Protein AF-0000000066241185 (afdb_homodimer)

Sequence (572 aa):
MSDILNNLIHLLKLEKIDDLIFRGESQDLGFRQVFGGQVVAQALSAAMQVAPEDRILHSCHAYFLAPGDSQYPIIYDVETLREGRNFSALCVKAIQHKNTICHVTASFQVPEKGFEHQNTMPNVGAPEDFTDENVMLQKVAQTLPEPLNEKFAAERPFEVRTKYLNNPFNGTKLPAEQYSWFKTNGETPLDIKIQQCLLAYFSDFHCILTALHPHEKGFLQKGMKVATIDHSIWFHRPFDLNHWHLHAIESNNAFGGRGLAQGQIFSQDGQLIATTQQEGLIRFSEMSDILNNLIHLLKLEKIDDLIFRGESQDLGFRQVFGGQVVAQALSAAMQVAPEDRILHSCHAYFLAPGDSQYPIIYDVETLREGRNFSALCVKAIQHKNTICHVTASFQVPEKGFEHQNTMPNVGAPEDFTDENVMLQKVAQTLPEPLNEKFAAERPFEVRTKYLNNPFNGTKLPAEQYSWFKTNGETPLDIKIQQCLLAYFSDFHCILTALHPHEKGFLQKGMKVATIDHSIWFHRPFDLNHWHLHAIESNNAFGGRGLAQGQIFSQDGQLIATTQQEGLIRFSE

Foldseek 3Di:
DPPQLVVLLVQQQFADPDLFKTKGAAACLPDQFGQPLSVQLNLLNSQCSNDDVQWDWFKKKKFFAATHGRHDIWMKGKDWPDDDPFKTKMKIFTDDPNDGGMIMIIMIGRDDDDDDDDDWDDDDDDLVVFAWQLVVLQVVLVVDDPPSSVSSNDDDQKTKGKHDDADQAWGAADALKIKMKMATPDADDLPQSSVVSVCSSVVSPPFQVSQCRHPGHHCNYPQKDKDWGMKMKGFDDRDGRNAIKMWIKGWPDDDDQKTKMKIWIAGPVGHGGMIMITMMGIGGDD/DPPQLVVLLVQLQWDDPDLFKTKGAADCLPDQFGQPLSVQLSLLSSQCSNDDVQWDWFKKKKFFAATHGRHDIWMKGKDWPDDDPFKTKMKIFTDDPNDGGMIMIIMIGRDDDDDDDDDWDDDDDDLVVFAWQLVVLQVVLVVDDPPSSVSSNDDDQKTKGKHDDADQAWGAADALKIKMKMATPDADDLPQSSVVSVCSSVVSPPFQVSQCRHPRHHCNYPQKDKDWGMKMKGFDDRDGRNAIKMWIKGWPDDDDQKTKMKIWIAGPVGHGGMIMITMMGIGGDD

Secondary structure (DSSP, 8-state):
--HHHHHHHHHHS-EEEETTEEEE-----SSSBPPHHHHHHHHHHHHHHHS-TT-EEEEEEEEE-S--BTTS-EEEEEEEEEE-SSEEEEEEEEEETTEEEEEEEEEEE-------EEPPPP----GGGSEEHHHHHHHHHTTSPTTHHHHHHS--SEEEEES----SSS-----SEEEEEEEESSPPP--HHHHHHHHHHHTTTTHHHHHTGGGT--TTSTTEEEEEEEEEEEE-S---TTS-EEEEEEEEEEETTEEEEEEEEEETTS-EEEEEEEEEEEEE--/--HHHHHHHHHTSPEEEETTEEEE-----SSSBPPHHHHHHHHHHHHHHHS-TT-EEEEEEEEE-S--BTTS-EEEEEEEEEE-SSEEEEEEEEEETTEEEEEEEEEEE-------EEPPPP----GGGSEEHHHHHHHHHTTSPTTHHHHHHS--SEEEEES----SSS-----SEEEEEEEESSPPP--HHHHHHHHHHHTTTTHHHHHTGGGT--TTSTTEEEEEEEEEEEE-S---TTS-EEEEEEEEEEETTEEEEEEEEEETTS-EEEEEEEEEEEEE--

Radius of gyration: 23.07 Å; Cα contacts (8 Å, |Δi|>4): 1460; chains: 2; bounding box: 48×72×59 Å

InterPro domains:
  IPR003703 Acyl-CoA thioesterase [PTHR11066] (7-284)
  IPR003703 Acyl-CoA thioesterase [TIGR00189] (12-283)
  IPR025652 Acyl-CoA thioesterase 2, C-terminal domain [PF02551] (148-281)
  IPR029069 HotDog domain superfamily [SSF54637] (5-114)
  IPR029069 HotDog domain superfamily [SSF54637] (116-283)
  IPR042171 Acyl-CoA thioesterase, double hotdog domain [G3DSA:2.40.160.210] (1-285)
  IPR049449 Acyl-CoA thioesterase-like, N-terminal HotDog domain [PF13622] (33-109)

pLDDT: mean 94.77, std 7.07, range [59.41, 98.94]

Structure (mmCIF, N/CA/C/O backbone):
data_AF-0000000066241185-model_v1
#
loop_
_entity.id
_entity.type
_entity.pdbx_description
1 polymer 'Acyl-CoA thioesterase 2'
#
loop_
_atom_site.group_PDB
_atom_site.id
_atom_site.type_symbol
_atom_site.label_atom_id
_atom_site.label_alt_id
_atom_site.label_comp_id
_atom_site.label_asym_id
_atom_site.label_entity_id
_atom_site.label_seq_id
_atom_site.pdbx_PDB_ins_code
_atom_site.Cartn_x
_atom_site.Cartn_y
_atom_site.Cartn_z
_atom_site.occupancy
_atom_site.B_iso_or_equiv
_atom_site.auth_seq_id
_atom_site.auth_comp_id
_atom_site.auth_asym_id
_atom_site.auth_atom_id
_atom_site.pdbx_PDB_model_num
ATOM 1 N N . MET A 1 1 ? -21.562 22.906 15.953 1 59.81 1 MET A N 1
ATOM 2 C CA . MET A 1 1 ? -20.547 22.312 15.078 1 59.81 1 MET A CA 1
ATOM 3 C C . MET A 1 1 ? -19.266 23.156 15.086 1 59.81 1 MET A C 1
ATOM 5 O O . MET A 1 1 ? -19.328 24.375 15.188 1 59.81 1 MET A O 1
ATOM 9 N N . SER A 1 2 ? -18.156 22.484 15.406 1 83.81 2 SER A N 1
ATOM 10 C CA . SER A 1 2 ? -16.891 23.219 15.414 1 83.81 2 SER A CA 1
ATOM 11 C C . SER A 1 2 ? -16.641 23.875 14.062 1 83.81 2 SER A C 1
ATOM 13 O O . SER A 1 2 ? -16.859 23.266 13.016 1 83.81 2 SER A O 1
ATOM 15 N N . ASP A 1 3 ? -16.453 25.188 14.023 1 88.25 3 ASP A N 1
ATOM 16 C CA . ASP A 1 3 ? -16.234 25.953 12.805 1 88.25 3 ASP A CA 1
ATOM 17 C C . ASP A 1 3 ? -15.094 25.375 11.984 1 88.25 3 ASP A C 1
ATOM 19 O O . ASP A 1 3 ? -15.164 25.312 10.758 1 88.25 3 ASP A O 1
ATOM 23 N N . ILE A 1 4 ? -14.203 24.875 12.695 1 91.25 4 ILE A N 1
ATOM 24 C CA . ILE A 1 4 ? -13.016 24.375 12.016 1 91.25 4 ILE A CA 1
ATOM 25 C C . ILE A 1 4 ? -13.344 23.062 11.305 1 91.25 4 ILE A C 1
ATOM 27 O O . ILE A 1 4 ? -12.891 22.828 10.18 1 91.25 4 ILE A O 1
ATOM 31 N N . LEU A 1 5 ? -14.086 22.203 11.953 1 94.62 5 LEU A N 1
ATOM 32 C CA . LEU A 1 5 ? -14.508 20.953 11.344 1 94.62 5 LEU A CA 1
ATOM 33 C C . LEU A 1 5 ? -15.414 21.203 10.141 1 94.62 5 LEU A C 1
ATOM 35 O O . LEU A 1 5 ? -15.242 20.578 9.094 1 94.62 5 LEU A O 1
ATOM 39 N N . ASN A 1 6 ? -16.359 22.094 10.258 1 94.31 6 ASN A N 1
ATOM 40 C CA . ASN A 1 6 ? -17.25 22.438 9.156 1 94.31 6 ASN A CA 1
ATOM 41 C C . ASN A 1 6 ? -16.469 22.984 7.961 1 94.31 6 ASN A C 1
ATOM 43 O O . ASN A 1 6 ? -16.797 22.656 6.812 1 94.31 6 ASN A O 1
ATOM 47 N N . ASN A 1 7 ? -15.555 23.781 8.281 1 93.62 7 ASN A N 1
ATOM 48 C CA . ASN A 1 7 ? -14.711 24.328 7.219 1 93.62 7 ASN A CA 1
ATOM 49 C C . ASN A 1 7 ? -13.969 23.219 6.48 1 93.62 7 ASN A C 1
ATOM 51 O O . ASN A 1 7 ? -13.836 23.266 5.254 1 93.62 7 ASN A O 1
ATOM 55 N N . LEU A 1 8 ? -13.453 22.266 7.242 1 95.31 8 LEU A N 1
ATOM 56 C CA . LEU A 1 8 ? -12.766 21.141 6.613 1 95.31 8 LEU A CA 1
ATOM 57 C C . LEU A 1 8 ? -13.727 20.344 5.734 1 95.31 8 LEU A C 1
ATOM 59 O O . LEU A 1 8 ? -13.391 20 4.598 1 95.31 8 LEU A O 1
ATOM 63 N N . ILE A 1 9 ? -14.891 20.062 6.207 1 96.06 9 ILE A N 1
ATOM 64 C CA . ILE A 1 9 ? -15.883 19.312 5.445 1 96.06 9 ILE A CA 1
ATOM 65 C C . ILE A 1 9 ? -16.219 20.047 4.156 1 96.06 9 ILE A C 1
ATOM 67 O O . ILE 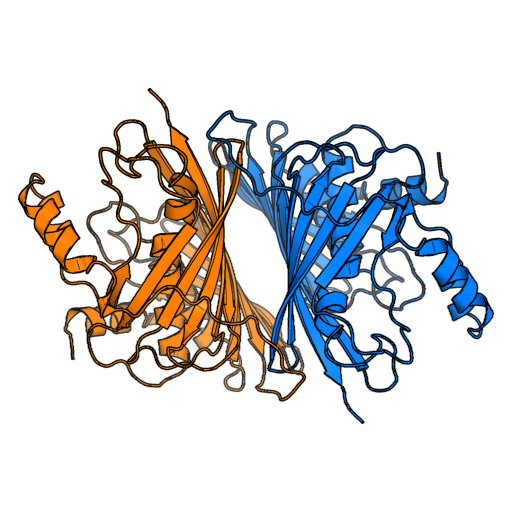A 1 9 ? -16.328 19.438 3.09 1 96.06 9 ILE A O 1
ATOM 71 N N . HIS A 1 10 ? -16.328 21.344 4.262 1 94.44 10 HIS A N 1
ATOM 72 C CA . HIS A 1 10 ? -16.578 22.156 3.08 1 94.44 10 HIS A CA 1
ATOM 73 C C . HIS A 1 10 ? -15.422 22.078 2.098 1 94.44 10 HIS A C 1
ATOM 75 O O . HIS A 1 10 ? -15.633 22 0.885 1 94.44 10 HIS A O 1
ATOM 81 N N . LEU A 1 11 ? -14.266 22.156 2.66 1 94.31 11 LEU A N 1
ATOM 82 C CA . LEU A 1 11 ? -13.047 22.062 1.864 1 94.31 11 LEU A CA 1
ATOM 83 C C . LEU A 1 11 ? -13.008 20.766 1.068 1 94.31 11 LEU A C 1
ATOM 85 O O . LEU A 1 11 ? -12.477 20.734 -0.044 1 94.31 11 LEU A O 1
ATOM 89 N N . LEU A 1 12 ? -13.641 19.688 1.543 1 95 12 LEU A N 1
ATOM 90 C CA . LEU A 1 12 ? -13.57 18.359 0.941 1 95 12 LEU A CA 1
ATOM 91 C C . LEU A 1 12 ? -14.68 18.172 -0.084 1 95 12 LEU A C 1
ATOM 93 O O . LEU A 1 12 ? -14.672 17.203 -0.846 1 95 12 LEU A O 1
ATOM 97 N N . LYS A 1 13 ? -15.773 18.906 -0.29 1 90.94 13 LYS A N 1
ATOM 98 C CA . LYS A 1 13 ? -16.891 18.781 -1.212 1 90.94 13 LYS A CA 1
ATOM 99 C C . LYS A 1 13 ? -16.531 19.297 -2.602 1 90.94 13 LYS A C 1
ATOM 101 O O . LYS A 1 13 ? -17.094 18.859 -3.602 1 90.94 13 LYS A O 1
ATOM 106 N N . LEU A 1 14 ? -15.57 19.641 -3.053 1 96.5 14 LEU A N 1
ATOM 107 C CA . LEU A 1 14 ? -14.977 20.141 -4.285 1 96.5 14 LEU A CA 1
ATOM 108 C C . LEU A 1 14 ? -16.047 20.703 -5.211 1 96.5 14 LEU A C 1
ATOM 110 O O . LEU A 1 14 ? -17.203 20.297 -5.148 1 96.5 14 LEU A O 1
ATOM 114 N N . GLU A 1 15 ? -15.711 21.609 -6.043 1 96.5 15 GLU A N 1
ATOM 115 C CA . GLU A 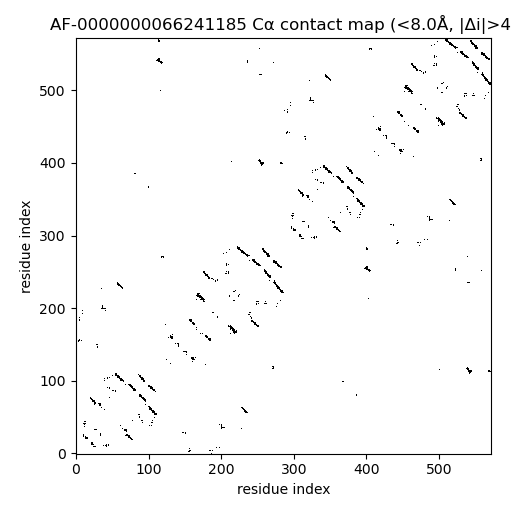1 15 ? -16.547 22.109 -7.117 1 96.5 15 GLU A CA 1
ATOM 116 C C . GLU A 1 15 ? -16.422 21.266 -8.383 1 96.5 15 GLU A C 1
ATOM 118 O O . GLU A 1 15 ? -15.305 21.062 -8.875 1 96.5 15 GLU A O 1
ATOM 123 N N . LYS A 1 16 ? -17.547 20.844 -8.945 1 96.62 16 LYS A N 1
ATOM 124 C CA . LYS A 1 16 ? -17.516 20.125 -10.219 1 96.62 16 LYS A CA 1
ATOM 125 C C . LYS A 1 16 ? -17.406 21.094 -11.391 1 96.62 16 LYS A C 1
ATOM 127 O O . LYS A 1 16 ? -18.328 21.875 -11.648 1 96.62 16 LYS A O 1
ATOM 132 N N . ILE A 1 17 ? -16.359 21.031 -12.133 1 96.94 17 ILE A N 1
ATOM 133 C CA . ILE A 1 1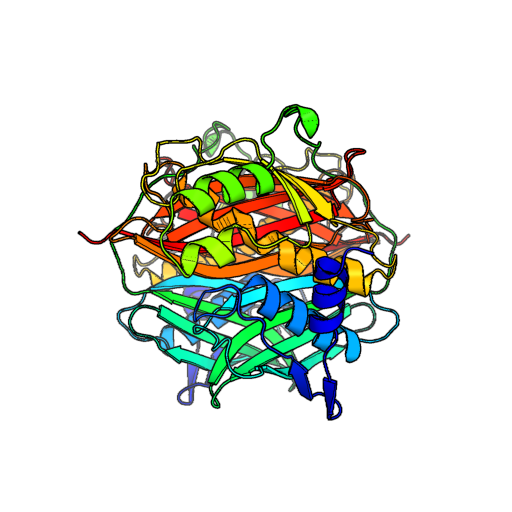7 ? -16.125 21.922 -13.258 1 96.94 17 ILE A CA 1
ATOM 134 C C . ILE A 1 17 ? -16.656 21.281 -14.539 1 96.94 17 ILE A C 1
ATOM 136 O O . ILE A 1 17 ? -17.172 21.969 -15.422 1 96.94 17 ILE A O 1
ATOM 140 N N . ASP A 1 18 ? -16.453 20.016 -14.688 1 95.62 18 ASP A N 1
ATOM 141 C CA . ASP A 1 18 ? -16.906 19.156 -15.789 1 95.62 18 ASP A CA 1
ATOM 142 C C . ASP A 1 18 ? -17.156 17.734 -15.297 1 95.62 18 ASP A C 1
ATOM 144 O O . ASP A 1 18 ? -16.938 17.422 -14.125 1 95.62 18 ASP A O 1
ATOM 148 N N . ASP A 1 19 ? -17.641 16.906 -16.141 1 95.44 19 ASP A N 1
ATOM 149 C CA . ASP A 1 19 ? -18.078 15.562 -15.766 1 95.44 19 ASP A CA 1
ATOM 150 C C . ASP A 1 19 ? -17 14.836 -14.961 1 95.44 19 ASP A C 1
ATOM 152 O O . ASP A 1 19 ? -17.312 14.086 -14.031 1 95.44 19 ASP A O 1
ATOM 156 N N . LEU A 1 20 ? -15.727 15.031 -15.273 1 97.5 20 LEU A N 1
ATOM 157 C CA . LEU A 1 20 ? -14.656 14.273 -14.641 1 97.5 20 LEU A CA 1
ATOM 158 C C . LEU A 1 20 ? -13.586 15.203 -14.078 1 97.5 20 LEU A C 1
ATOM 160 O O . LEU A 1 20 ? -12.477 14.766 -13.781 1 97.5 20 LEU A O 1
ATOM 164 N N . ILE A 1 21 ? -13.852 16.5 -14.031 1 98.38 21 ILE A N 1
ATOM 165 C CA . ILE A 1 21 ? -12.891 17.5 -13.586 1 98.38 21 ILE A CA 1
ATOM 166 C C . ILE A 1 21 ? -13.461 18.281 -12.406 1 98.38 21 ILE A C 1
ATOM 168 O O . ILE A 1 21 ? -14.547 18.859 -12.508 1 98.38 21 ILE A O 1
ATOM 172 N N . PHE A 1 22 ? -12.711 18.328 -11.375 1 98.62 22 PHE A N 1
ATOM 173 C CA . PHE A 1 22 ? -13.141 18.984 -10.148 1 98.62 22 PHE A CA 1
ATOM 174 C C . PHE A 1 22 ? -12.094 19.984 -9.688 1 98.62 22 PHE A C 1
ATOM 176 O O . PHE A 1 22 ? -10.922 19.906 -10.062 1 98.62 22 PHE A O 1
ATOM 183 N N . ARG A 1 23 ? -12.516 20.969 -8.906 1 98.06 23 ARG A N 1
ATOM 184 C CA . ARG A 1 23 ? -11.625 21.984 -8.336 1 98.06 23 ARG A CA 1
ATOM 185 C C . ARG A 1 23 ? -11.766 22.047 -6.82 1 98.06 23 ARG A C 1
ATOM 187 O O . ARG A 1 23 ? -12.883 22.125 -6.297 1 98.06 23 ARG A O 1
ATOM 194 N N . GLY A 1 24 ? -10.711 21.875 -6.148 1 96.25 24 GLY A N 1
ATOM 195 C CA . GLY A 1 24 ? -10.672 22.016 -4.703 1 96.25 24 GLY A CA 1
ATOM 196 C C . GLY A 1 24 ? -9.852 23.219 -4.25 1 96.25 24 GLY A C 1
ATOM 197 O O . GLY A 1 24 ? -8.773 23.484 -4.785 1 96.25 24 GLY A O 1
ATOM 198 N N . GLU A 1 25 ? -10.344 23.906 -3.256 1 92.56 25 GLU A N 1
ATOM 199 C CA . GLU A 1 25 ? -9.578 24.969 -2.629 1 92.56 25 GLU A CA 1
ATOM 200 C C . GLU A 1 25 ? -8.453 24.422 -1.761 1 92.56 25 GLU A C 1
ATOM 202 O O . GLU A 1 25 ? -8.445 23.219 -1.434 1 92.56 25 GLU A O 1
ATOM 207 N N . SER A 1 26 ? -7.523 25.281 -1.614 1 88.06 26 SER A N 1
ATOM 208 C CA . SER A 1 26 ? -6.422 24.891 -0.739 1 88.06 26 SER A CA 1
ATOM 209 C C . SER A 1 26 ? -6.457 25.672 0.572 1 88.06 26 SER A C 1
ATOM 211 O O . SER A 1 26 ? -6.805 26.844 0.591 1 88.06 26 SER A O 1
ATOM 213 N N . GLN A 1 27 ? -6.242 24.922 1.591 1 77.81 27 GLN A N 1
ATOM 214 C CA . GLN A 1 27 ? -6.109 25.562 2.9 1 77.81 27 GLN A CA 1
ATOM 215 C C . GLN A 1 27 ? -4.645 25.828 3.238 1 77.81 27 GLN A C 1
ATOM 217 O O . GLN A 1 27 ? -3.785 24.969 3.016 1 77.81 27 GLN A O 1
ATOM 222 N N . ASP A 1 28 ? -4.43 27 3.656 1 69.88 28 ASP A N 1
ATOM 223 C CA . ASP A 1 28 ? -3.092 27.359 4.121 1 69.88 28 ASP A CA 1
ATOM 224 C C . ASP A 1 28 ? -2.912 27 5.598 1 69.88 28 ASP A C 1
ATOM 226 O O . ASP A 1 28 ? -3.436 27.688 6.473 1 69.88 28 ASP A O 1
ATOM 230 N N . LEU A 1 29 ? -2.176 25.969 5.906 1 65.88 29 LEU A N 1
ATOM 231 C CA . LEU A 1 29 ? -1.951 25.547 7.285 1 65.88 29 LEU A CA 1
ATOM 232 C C . LEU A 1 29 ? -0.668 26.156 7.84 1 65.88 29 LEU A C 1
ATOM 234 O O . LEU A 1 29 ? -0.155 25.719 8.867 1 65.88 29 LEU A O 1
ATOM 238 N N . GLY A 1 30 ? -0.212 27.109 7.188 1 59.5 30 GLY A N 1
ATOM 239 C CA . GLY A 1 30 ? 1.002 27.781 7.641 1 59.5 30 GLY A CA 1
ATOM 240 C C . GLY A 1 30 ? 2.236 27.344 6.867 1 59.5 30 GLY A C 1
ATOM 241 O O . GLY A 1 30 ? 3.33 27.875 7.098 1 59.5 30 GLY A O 1
ATOM 242 N N . PHE A 1 31 ? 2.064 26.297 6.113 1 66.75 31 PHE A N 1
ATOM 243 C CA . PHE A 1 31 ? 3.146 25.844 5.25 1 66.75 31 PHE A CA 1
ATOM 244 C C . PHE A 1 31 ? 2.861 26.203 3.795 1 66.75 31 PHE A C 1
ATOM 246 O O . PHE A 1 31 ? 1.704 26.359 3.404 1 66.75 31 PHE A O 1
ATOM 253 N N . ARG A 1 32 ? 3.883 26.469 3.162 1 71.69 32 ARG A N 1
ATOM 254 C CA . ARG A 1 32 ? 3.74 26.766 1.738 1 71.69 32 ARG A CA 1
ATOM 255 C C . ARG A 1 32 ? 3.15 25.562 0.996 1 71.69 32 ARG A C 1
ATOM 257 O O . ARG A 1 32 ? 2.363 25.734 0.064 1 71.69 32 ARG A O 1
ATOM 264 N N . GLN A 1 33 ? 3.393 24.422 1.537 1 87.38 33 GLN A N 1
ATOM 265 C CA . GLN A 1 33 ? 2.943 23.219 0.852 1 87.38 33 GLN A CA 1
ATOM 266 C C . GLN A 1 33 ? 1.577 22.766 1.36 1 87.38 33 GLN A C 1
ATOM 268 O O . GLN A 1 33 ? 1.258 22.953 2.537 1 87.38 33 GLN A O 1
ATOM 273 N N . VAL A 1 34 ? 0.771 22.266 0.461 1 91.69 34 VAL A N 1
ATOM 274 C CA . VAL A 1 34 ? -0.525 21.703 0.83 1 91.69 34 VAL A CA 1
ATOM 275 C C . VAL A 1 34 ? -0.325 20.406 1.626 1 91.69 34 VAL A C 1
ATOM 277 O O . VAL A 1 34 ? 0.532 19.594 1.288 1 91.69 34 VAL A O 1
ATOM 280 N N . PHE A 1 35 ? -1.065 20.297 2.707 1 93.12 35 PHE A N 1
ATOM 281 C CA . PHE A 1 35 ? -1.041 19.078 3.5 1 93.12 35 PHE A CA 1
ATOM 282 C C . PHE A 1 35 ? -1.462 17.875 2.656 1 93.12 35 PHE A C 1
ATOM 284 O O . PHE A 1 35 ? -2.518 17.891 2.021 1 93.12 35 PHE A O 1
ATOM 291 N N . GLY A 1 36 ? -0.635 16.797 2.646 1 95.5 36 GLY A N 1
ATOM 292 C CA . GLY A 1 36 ? -0.885 15.641 1.812 1 95.5 36 GLY A CA 1
ATOM 293 C C . GLY A 1 36 ? -2.248 15.016 2.047 1 95.5 36 GLY A C 1
ATOM 294 O O . GLY A 1 36 ? -2.914 14.594 1.101 1 95.5 36 GLY A O 1
ATOM 295 N N . GLY A 1 37 ? -2.627 14.969 3.309 1 97.06 37 GLY A N 1
ATOM 296 C CA . GLY A 1 37 ? -3.934 14.422 3.648 1 97.06 37 GLY A CA 1
ATOM 297 C C . GLY A 1 37 ? -5.078 15.148 2.975 1 97.06 37 GLY A C 1
ATOM 298 O O . GLY A 1 37 ? -6.086 14.539 2.613 1 97.06 37 GLY A O 1
ATOM 299 N N . GLN A 1 38 ? -4.938 16.438 2.859 1 96.75 38 GLN A N 1
ATOM 300 C CA . GLN A 1 38 ? -5.949 17.219 2.154 1 96.75 38 GLN A CA 1
ATOM 301 C C . GLN A 1 38 ? -6.039 16.797 0.688 1 96.75 38 GLN A C 1
ATOM 303 O O . GLN A 1 38 ? -7.137 16.609 0.161 1 96.75 38 GLN A O 1
ATOM 308 N N . VAL A 1 39 ? -4.895 16.672 0.035 1 97.75 39 VAL A N 1
ATOM 309 C CA . VAL A 1 39 ? -4.852 16.328 -1.383 1 97.75 39 VAL A CA 1
ATOM 310 C C . VAL A 1 39 ? -5.508 14.969 -1.605 1 97.75 39 VAL A C 1
ATOM 312 O O . VAL A 1 39 ? -6.348 14.82 -2.496 1 97.75 39 VAL A O 1
ATOM 315 N N . VAL A 1 40 ? -5.176 14.008 -0.776 1 98.56 40 VAL A N 1
ATOM 316 C CA . VAL A 1 40 ? -5.707 12.656 -0.912 1 98.56 40 VAL A CA 1
ATOM 317 C C . VAL A 1 40 ? -7.211 12.664 -0.655 1 98.56 40 VAL A C 1
ATOM 319 O O . VAL A 1 40 ? -7.98 12.086 -1.425 1 98.56 40 VAL A O 1
ATOM 322 N N . ALA A 1 41 ? -7.609 13.312 0.404 1 98.75 41 ALA A N 1
ATOM 323 C CA . ALA A 1 41 ? -9.023 13.352 0.756 1 98.75 41 ALA A CA 1
ATOM 324 C C . ALA A 1 41 ? -9.844 14.016 -0.346 1 98.75 41 ALA A C 1
ATOM 326 O O . ALA A 1 41 ? -10.93 13.547 -0.688 1 98.75 41 ALA A O 1
ATOM 327 N N . GLN A 1 42 ? -9.336 15.117 -0.875 1 98.62 42 GLN A N 1
ATOM 328 C CA . GLN A 1 42 ? -10.023 15.797 -1.967 1 98.62 42 GLN A CA 1
ATOM 329 C C . GLN A 1 42 ? -10.07 14.922 -3.217 1 98.62 42 GLN A C 1
ATOM 331 O O . GLN A 1 42 ? -11.086 14.883 -3.914 1 98.62 42 GLN A O 1
ATOM 336 N N . ALA A 1 43 ? -8.984 14.242 -3.516 1 98.81 43 ALA A N 1
ATOM 337 C CA . ALA A 1 43 ? -8.969 13.32 -4.645 1 98.81 43 ALA A CA 1
ATOM 338 C C . ALA A 1 43 ? -10.039 12.242 -4.488 1 98.81 43 ALA A C 1
ATOM 340 O O . ALA A 1 43 ? -10.75 11.922 -5.441 1 98.81 43 ALA A O 1
ATOM 341 N N . LEU A 1 44 ? -10.125 11.711 -3.311 1 98.81 44 LEU A N 1
ATOM 342 C CA . LEU A 1 44 ? -11.125 10.68 -3.039 1 98.81 44 LEU A CA 1
ATOM 343 C C . LEU A 1 44 ? -12.531 11.242 -3.182 1 98.81 44 LEU A C 1
ATOM 345 O O . LEU A 1 44 ? -13.422 10.57 -3.717 1 98.81 44 LEU A O 1
ATOM 349 N N . SER A 1 45 ? -12.688 12.43 -2.686 1 98.69 45 SER A N 1
ATOM 350 C CA . SER A 1 45 ? -13.984 13.086 -2.848 1 98.69 45 SER A CA 1
ATOM 351 C C . SER A 1 45 ? -14.367 13.188 -4.32 1 98.69 45 SER A C 1
ATOM 353 O O . SER A 1 45 ? -15.516 12.898 -4.688 1 98.69 45 SER A O 1
ATOM 355 N N . ALA A 1 46 ? -13.453 13.594 -5.172 1 98.81 46 ALA A N 1
ATOM 356 C CA . ALA A 1 46 ? -13.695 13.664 -6.609 1 98.81 46 ALA A CA 1
ATOM 357 C C . ALA A 1 46 ? -14.047 12.289 -7.172 1 98.81 46 ALA A C 1
ATOM 359 O O . ALA A 1 46 ? -15.008 12.148 -7.926 1 98.81 46 ALA A O 1
ATOM 360 N N . ALA A 1 47 ? -13.297 11.297 -6.809 1 98.75 47 ALA A N 1
ATOM 361 C CA . ALA A 1 47 ? -13.516 9.938 -7.293 1 98.75 47 ALA A CA 1
ATOM 362 C C . ALA A 1 47 ? -14.906 9.438 -6.898 1 98.75 47 ALA A C 1
ATOM 364 O O . ALA A 1 47 ? -15.586 8.781 -7.691 1 98.75 47 ALA A O 1
ATOM 365 N N . MET A 1 48 ? -15.312 9.734 -5.668 1 98.38 48 MET A N 1
ATOM 366 C CA . MET A 1 48 ? -16.594 9.281 -5.137 1 98.38 48 MET A CA 1
ATOM 367 C C . MET A 1 48 ? -17.75 9.883 -5.926 1 98.38 48 MET A C 1
ATOM 369 O O . MET A 1 48 ? -18.828 9.289 -6.012 1 98.38 48 MET A O 1
ATOM 373 N N . GLN A 1 49 ? -17.516 11.031 -6.469 1 97.69 49 GLN A N 1
ATOM 374 C CA . GLN A 1 49 ? -18.562 11.695 -7.246 1 97.69 49 GLN A CA 1
ATOM 375 C C . GLN A 1 49 ? -18.688 11.078 -8.633 1 97.69 49 GLN A C 1
ATOM 377 O O . GLN A 1 49 ? -19.703 11.281 -9.32 1 97.69 49 GLN A O 1
ATOM 382 N N . VAL A 1 50 ? -17.703 10.375 -9.102 1 98.12 50 VAL A N 1
ATOM 383 C CA . VAL A 1 50 ? -17.703 9.773 -10.43 1 98.12 50 VAL A CA 1
ATOM 384 C C . VAL A 1 50 ? -18.062 8.289 -10.328 1 98.12 50 VAL A C 1
ATOM 386 O O . VAL A 1 50 ? -18.703 7.734 -11.219 1 98.12 50 VAL A O 1
ATOM 389 N N . ALA A 1 51 ? -17.656 7.621 -9.234 1 98.19 51 ALA A N 1
ATOM 390 C CA . ALA A 1 51 ? -17.891 6.188 -9.039 1 98.19 51 ALA A CA 1
ATOM 391 C C . ALA A 1 51 ? -19.375 5.863 -9.039 1 98.19 51 ALA A C 1
ATOM 393 O O . ALA A 1 51 ? -20.203 6.703 -8.68 1 98.19 51 ALA A O 1
ATOM 394 N N . PRO A 1 52 ? -19.688 4.625 -9.445 1 98 52 PRO A N 1
ATOM 395 C CA . PRO A 1 52 ? -21.094 4.203 -9.336 1 98 52 PRO A CA 1
ATOM 396 C C . PRO A 1 52 ? -21.656 4.379 -7.922 1 98 52 PRO A C 1
ATOM 398 O O . PRO A 1 52 ? -20.953 4.113 -6.941 1 98 52 PRO A O 1
ATOM 401 N N . GLU A 1 53 ? -22.891 4.734 -7.812 1 96.56 53 GLU A N 1
ATOM 402 C CA . GLU A 1 53 ? -23.516 5.141 -6.559 1 96.56 53 GLU A CA 1
ATOM 403 C C . GLU A 1 53 ? -23.641 3.963 -5.598 1 96.56 53 GLU A C 1
ATOM 405 O O . GLU A 1 53 ? -23.656 4.148 -4.379 1 96.56 53 GLU A O 1
ATOM 410 N N . ASP A 1 54 ? -23.656 2.818 -6.125 1 97.12 54 ASP A N 1
ATOM 411 C CA . ASP A 1 54 ? -23.922 1.648 -5.297 1 97.12 54 ASP A CA 1
ATOM 412 C C . ASP A 1 54 ? -22.625 1.065 -4.727 1 97.12 54 ASP A C 1
ATOM 414 O O . ASP A 1 54 ? -22.641 -0.002 -4.109 1 97.12 54 ASP A O 1
ATOM 418 N N . ARG A 1 55 ? -21.547 1.726 -4.91 1 97.75 55 ARG A N 1
ATOM 419 C CA . ARG A 1 55 ? -20.25 1.185 -4.477 1 97.75 55 ARG A CA 1
ATOM 420 C C . ARG A 1 55 ? -19.625 2.068 -3.408 1 97.75 55 ARG A C 1
ATOM 422 O O . ARG A 1 55 ? -19.844 3.281 -3.385 1 97.75 55 ARG A O 1
ATOM 429 N N . ILE A 1 56 ? -18.875 1.473 -2.596 1 98.5 56 ILE A N 1
ATOM 430 C CA . ILE A 1 56 ? -18.203 2.145 -1.488 1 98.5 56 ILE A CA 1
ATOM 431 C C . ILE A 1 56 ? -16.703 1.984 -1.63 1 98.5 56 ILE A C 1
ATOM 433 O O . ILE A 1 56 ? -16.203 0.91 -1.99 1 98.5 56 ILE A O 1
ATOM 437 N N . LEU A 1 57 ? -16 3.037 -1.372 1 98.88 57 LEU A N 1
ATOM 438 C CA . LEU A 1 57 ? -14.547 3.023 -1.396 1 98.88 57 LEU A CA 1
ATOM 439 C C . LEU A 1 57 ? -14 1.978 -0.432 1 98.88 57 LEU A C 1
ATOM 441 O O . LEU A 1 57 ? -14.406 1.924 0.731 1 98.88 57 LEU A O 1
ATOM 445 N N . HIS A 1 58 ? -13.031 1.126 -0.914 1 98.81 58 HIS A N 1
ATOM 446 C CA . HIS A 1 58 ? -12.453 0.159 0.01 1 98.81 58 HIS A CA 1
ATOM 447 C C . HIS A 1 58 ? -10.93 0.265 0.03 1 98.81 58 HIS A C 1
ATOM 449 O O . HIS A 1 58 ? -10.273 -0.291 0.917 1 98.81 58 HIS A O 1
ATOM 455 N N . SER A 1 59 ? -10.344 1 -0.903 1 98.88 59 SER A N 1
ATOM 456 C CA . SER A 1 59 ? -8.906 1.21 -0.841 1 98.88 59 SER A CA 1
ATOM 457 C C . SER A 1 59 ? -8.477 2.396 -1.699 1 98.88 59 SER A C 1
ATOM 459 O O . SER A 1 59 ? -9.195 2.783 -2.629 1 98.88 59 SER A O 1
ATOM 461 N N . CYS A 1 60 ? -7.352 2.979 -1.403 1 98.5 60 CYS A N 1
ATOM 462 C CA . CYS A 1 60 ? -6.699 3.967 -2.256 1 98.5 60 CYS A CA 1
ATOM 463 C C . CYS A 1 60 ? -5.184 3.924 -2.078 1 98.5 60 CYS A C 1
ATOM 465 O O . CYS A 1 60 ? -4.691 3.643 -0.984 1 98.5 60 CYS A O 1
ATOM 467 N N . HIS A 1 61 ? -4.465 4.098 -3.113 1 98.81 61 HIS A N 1
ATOM 468 C CA . HIS A 1 61 ? -3.014 4.234 -3.176 1 98.81 61 HIS A CA 1
ATOM 469 C C . HIS A 1 61 ? -2.611 5.559 -3.814 1 98.81 61 HIS A C 1
ATOM 471 O O . HIS A 1 61 ? -2.992 5.844 -4.949 1 98.81 61 HIS A O 1
ATOM 477 N N . ALA A 1 62 ? -1.823 6.305 -3.084 1 98.81 62 ALA A N 1
ATOM 478 C CA . ALA A 1 62 ? -1.435 7.633 -3.561 1 98.81 62 ALA A CA 1
ATOM 479 C C . ALA A 1 62 ? 0.083 7.762 -3.637 1 98.81 62 ALA A C 1
ATOM 481 O O . ALA A 1 62 ? 0.805 7.188 -2.818 1 98.81 62 ALA A O 1
ATOM 482 N N . TYR A 1 63 ? 0.592 8.43 -4.637 1 98.75 63 TYR A N 1
ATOM 483 C CA . TYR A 1 63 ? 1.963 8.922 -4.715 1 98.75 63 TYR A CA 1
ATOM 484 C C . TYR A 1 63 ? 1.993 10.445 -4.754 1 98.75 63 TYR A C 1
ATOM 486 O O . TYR A 1 63 ? 1.361 11.062 -5.613 1 98.75 63 TYR A O 1
ATOM 494 N N . PHE A 1 64 ? 2.682 11.016 -3.814 1 98.31 64 PHE A N 1
ATOM 495 C CA . PHE A 1 64 ? 2.945 12.445 -3.826 1 98.31 64 PHE A CA 1
ATOM 496 C C . PHE A 1 64 ? 4.137 12.773 -4.723 1 98.31 64 PHE A C 1
ATOM 498 O O . PHE A 1 64 ? 5.262 12.359 -4.438 1 98.31 64 PHE A O 1
ATOM 505 N N . LEU A 1 65 ? 3.924 13.586 -5.711 1 97.81 65 LEU A N 1
ATOM 506 C CA . LEU A 1 65 ? 4.906 13.742 -6.781 1 97.81 65 LEU A CA 1
ATOM 507 C C . LEU A 1 65 ? 5.617 15.086 -6.672 1 97.81 65 LEU A C 1
ATOM 509 O O . LEU A 1 65 ? 6.762 15.227 -7.105 1 97.81 65 LEU A O 1
ATOM 513 N N . ALA A 1 66 ? 4.949 16.047 -6.18 1 96.06 66 ALA A N 1
ATOM 514 C CA . ALA A 1 66 ? 5.473 17.406 -5.996 1 96.06 66 ALA A CA 1
ATOM 515 C C . ALA A 1 66 ? 4.676 18.156 -4.934 1 96.06 66 ALA A C 1
ATOM 517 O O . ALA A 1 66 ? 3.523 17.828 -4.66 1 96.06 66 ALA A O 1
ATOM 518 N N . PRO A 1 67 ? 5.359 19.141 -4.297 1 94 67 PRO A N 1
ATOM 519 C CA . PRO A 1 67 ? 4.629 19.938 -3.307 1 94 67 PRO A CA 1
ATOM 520 C C . PRO A 1 67 ? 3.5 20.766 -3.93 1 94 67 PRO A C 1
ATOM 522 O O . PRO A 1 67 ? 3.68 21.359 -4.996 1 94 67 PRO A O 1
ATOM 525 N N . GLY A 1 68 ? 2.328 20.734 -3.277 1 94 68 GLY A N 1
ATOM 526 C CA . GLY A 1 68 ? 1.245 21.625 -3.68 1 94 68 GLY A CA 1
ATOM 527 C C . GLY A 1 68 ? 1.436 23.047 -3.207 1 94 68 GLY A C 1
ATOM 528 O O . GLY A 1 68 ? 2.09 23.297 -2.189 1 94 68 GLY A O 1
ATOM 529 N N . ASP A 1 69 ? 0.84 23.969 -3.955 1 93.69 69 ASP A N 1
ATOM 530 C CA . ASP A 1 69 ? 0.836 25.391 -3.621 1 93.69 69 ASP A CA 1
ATOM 531 C C . ASP A 1 69 ? -0.444 25.766 -2.883 1 93.69 69 ASP A C 1
ATOM 533 O O . ASP A 1 69 ? -1.515 25.859 -3.488 1 93.69 69 ASP A O 1
ATOM 537 N N . SER A 1 70 ? -0.299 26.062 -1.583 1 91.81 70 SER A N 1
ATOM 538 C CA . SER A 1 70 ? -1.462 26.297 -0.731 1 91.81 70 SER A CA 1
ATOM 539 C C . SER A 1 70 ? -2.188 27.578 -1.123 1 91.81 70 SER A C 1
ATOM 541 O O . SER A 1 70 ? -3.311 27.828 -0.678 1 91.81 70 SER A O 1
ATOM 543 N N . GLN A 1 71 ? -1.604 28.359 -1.989 1 91.62 71 GLN A N 1
ATOM 544 C CA . GLN A 1 71 ? -2.205 29.625 -2.381 1 91.62 71 GLN A CA 1
ATOM 545 C C . GLN A 1 71 ? -3.102 29.453 -3.604 1 91.62 71 GLN A C 1
ATOM 547 O O . GLN A 1 71 ? -3.84 30.375 -3.969 1 91.62 71 GLN A O 1
ATOM 552 N N . TYR A 1 72 ? -3.113 28.375 -4.207 1 94.12 72 TYR A N 1
ATOM 553 C CA . TYR A 1 72 ? -3.873 28.141 -5.43 1 94.12 72 TYR A CA 1
ATOM 554 C C . TYR A 1 72 ? -4.762 26.922 -5.297 1 94.12 72 TYR A C 1
ATOM 556 O O . TYR A 1 72 ? -4.441 25.984 -4.547 1 94.12 72 TYR A O 1
ATOM 564 N N . PRO A 1 73 ? -5.852 26.922 -6.02 1 95.94 73 PRO A N 1
ATOM 565 C CA . PRO A 1 73 ? -6.684 25.719 -6.035 1 95.94 73 PRO A CA 1
ATOM 566 C C . PRO A 1 73 ? -6.012 24.547 -6.746 1 95.94 73 PRO A C 1
ATOM 568 O O . PRO A 1 73 ? -5.016 24.734 -7.453 1 95.94 73 PRO A O 1
ATOM 571 N N . ILE A 1 74 ? -6.508 23.375 -6.484 1 97.5 74 ILE A N 1
ATOM 572 C CA . ILE A 1 74 ? -6.023 22.156 -7.117 1 97.5 74 ILE A CA 1
ATOM 573 C C . ILE A 1 74 ? -7.102 21.578 -8.031 1 97.5 74 ILE A C 1
ATOM 575 O O . ILE A 1 74 ? -8.273 21.531 -7.664 1 97.5 74 ILE A O 1
ATOM 579 N N . ILE A 1 75 ? -6.727 21.234 -9.242 1 98.5 75 ILE A N 1
ATOM 580 C CA . ILE A 1 75 ? -7.625 20.547 -10.172 1 98.5 75 ILE A CA 1
ATOM 581 C C . ILE A 1 75 ? -7.477 19.047 -10.016 1 98.5 75 ILE A C 1
ATOM 583 O O . ILE A 1 75 ? -6.363 18.516 -10.008 1 98.5 75 ILE A O 1
ATOM 587 N N . TYR A 1 76 ? -8.594 18.406 -9.875 1 98.62 76 TYR A N 1
ATOM 588 C CA . TYR A 1 76 ? -8.625 16.953 -9.812 1 98.62 76 TYR A CA 1
ATOM 589 C C . TYR A 1 76 ? -9.242 16.359 -11.07 1 98.62 76 TYR A C 1
ATOM 591 O O . TYR A 1 76 ? -10.43 16.562 -11.344 1 98.62 76 TYR A O 1
ATOM 599 N N . ASP A 1 77 ? -8.406 15.695 -11.766 1 98.62 77 ASP A N 1
ATOM 600 C CA . ASP A 1 77 ? -8.797 15.039 -13.016 1 98.62 77 ASP A CA 1
ATOM 601 C C . ASP A 1 77 ? -9.023 13.547 -12.797 1 98.62 77 ASP A C 1
ATOM 603 O O . ASP A 1 77 ? -8.086 12.805 -12.492 1 98.62 77 ASP A O 1
ATOM 607 N N . VAL A 1 78 ? -10.305 13.102 -13.008 1 98.62 78 VAL A N 1
ATOM 608 C CA . VAL A 1 78 ? -10.688 11.734 -12.672 1 98.62 78 VAL A CA 1
ATOM 609 C C . VAL A 1 78 ? -10.797 10.898 -13.945 1 98.62 78 VAL A C 1
ATOM 611 O O . VAL A 1 78 ? -11.359 11.352 -14.945 1 98.62 78 VAL A O 1
ATOM 614 N N . GLU A 1 79 ? -10.211 9.75 -13.906 1 97.81 79 GLU A N 1
ATOM 615 C CA . GLU A 1 79 ? -10.32 8.758 -14.977 1 97.81 79 GLU A CA 1
ATOM 616 C C . GLU A 1 79 ? -10.844 7.43 -14.445 1 97.81 79 GLU A C 1
ATOM 618 O O . GLU A 1 79 ? -10.328 6.906 -13.453 1 97.81 79 GLU A O 1
ATOM 623 N N . THR A 1 80 ? -11.852 6.91 -15.188 1 97.62 80 THR A N 1
ATOM 624 C CA . THR A 1 80 ? -12.297 5.562 -14.852 1 97.62 80 THR A CA 1
ATOM 625 C C . THR A 1 80 ? -11.391 4.52 -15.5 1 97.62 80 THR A C 1
ATOM 627 O O . THR A 1 80 ? -11.32 4.418 -16.719 1 97.62 80 THR A O 1
ATOM 630 N N . LEU A 1 81 ? -10.727 3.752 -14.664 1 97.06 81 LEU A N 1
ATOM 631 C CA . LEU A 1 81 ? -9.836 2.715 -15.172 1 97.06 81 LEU A CA 1
ATOM 632 C C . LEU A 1 81 ? -10.617 1.462 -15.547 1 97.06 81 LEU A C 1
ATOM 634 O O . LEU A 1 81 ? -10.312 0.81 -16.547 1 97.06 81 LEU A O 1
ATOM 638 N N . ARG A 1 82 ? -11.602 1.161 -14.695 1 96.56 82 ARG A N 1
ATOM 639 C CA . ARG A 1 82 ? -12.398 -0.04 -14.906 1 96.56 82 ARG A CA 1
ATOM 640 C C . ARG A 1 82 ? -13.727 0.047 -14.148 1 96.56 82 ARG A C 1
ATOM 642 O O . ARG A 1 82 ? -13.766 0.532 -13.023 1 96.56 82 ARG A O 1
ATOM 649 N N . GLU A 1 83 ? -14.727 -0.361 -14.812 1 96.38 83 GLU A N 1
ATOM 650 C CA . GLU A 1 83 ? -16.016 -0.592 -14.172 1 96.38 83 GLU A CA 1
ATOM 651 C C . GLU A 1 83 ? -16.484 -2.033 -14.375 1 96.38 83 GLU A C 1
ATOM 653 O O . GLU A 1 83 ? -17.047 -2.369 -15.414 1 96.38 83 GLU A O 1
ATOM 658 N N . GLY A 1 84 ? -16.219 -2.793 -13.336 1 94.25 84 GLY A N 1
ATOM 659 C CA . GLY A 1 84 ? -16.656 -4.18 -13.398 1 94.25 84 GLY A CA 1
ATOM 660 C C . GLY A 1 84 ? -18.031 -4.398 -12.781 1 94.25 84 GLY A C 1
ATOM 661 O O . GLY A 1 84 ? -18.766 -3.443 -12.562 1 94.25 84 GLY A O 1
ATOM 662 N N . ARG A 1 85 ? -18.375 -5.676 -12.656 1 93.75 85 ARG A N 1
ATOM 663 C CA . ARG A 1 85 ? -19.672 -6.031 -12.102 1 93.75 85 ARG A CA 1
ATOM 664 C C . ARG A 1 85 ? -19.797 -5.578 -10.648 1 93.75 85 ARG A C 1
ATOM 666 O O . ARG A 1 85 ? -20.797 -4.965 -10.266 1 93.75 85 ARG A O 1
ATOM 673 N N . ASN A 1 86 ? -18.656 -5.852 -9.859 1 96 86 ASN A N 1
ATOM 674 C CA . ASN A 1 86 ? -18.766 -5.59 -8.422 1 96 86 ASN A CA 1
ATOM 675 C C . ASN A 1 86 ? -17.75 -4.547 -7.969 1 96 86 ASN A C 1
ATOM 677 O O . ASN A 1 86 ? -17.875 -3.979 -6.883 1 96 86 ASN A O 1
ATOM 681 N N . PHE A 1 87 ? -16.766 -4.336 -8.82 1 97.81 87 PHE A N 1
ATOM 682 C CA . PHE A 1 87 ? -15.688 -3.424 -8.453 1 97.81 87 PHE A CA 1
ATOM 683 C C . PHE A 1 87 ? -15.508 -2.35 -9.516 1 97.81 87 PHE A C 1
ATOM 685 O O . PHE A 1 87 ? -15.75 -2.592 -10.703 1 97.81 87 PHE A O 1
ATOM 692 N N . SER A 1 88 ? -15.125 -1.184 -9.125 1 98.44 88 SER A N 1
ATOM 693 C CA . SER A 1 88 ? -14.656 -0.115 -10 1 98.44 88 SER A CA 1
ATOM 694 C C . SER A 1 88 ? -13.359 0.497 -9.484 1 98.44 88 SER A C 1
ATOM 696 O O . SER A 1 88 ? -13.164 0.611 -8.273 1 98.44 88 SER A O 1
ATOM 698 N N . ALA A 1 89 ? -12.523 0.781 -10.352 1 98.56 89 ALA A N 1
ATOM 699 C CA . ALA A 1 89 ? -11.273 1.464 -10.023 1 98.56 89 ALA A CA 1
ATOM 700 C C . ALA A 1 89 ? -11.156 2.783 -10.781 1 98.56 89 ALA A C 1
ATOM 702 O O . ALA A 1 89 ? -11.445 2.846 -11.984 1 98.56 89 ALA A O 1
ATOM 703 N N . LEU A 1 90 ? -10.836 3.791 -10.117 1 98.75 90 LEU A N 1
ATOM 704 C CA . LEU A 1 90 ? -10.641 5.117 -10.695 1 98.75 90 LEU A CA 1
ATOM 705 C C . LEU A 1 90 ? -9.25 5.648 -10.375 1 98.75 90 LEU A C 1
ATOM 707 O O . LEU A 1 90 ? -8.625 5.23 -9.398 1 98.75 90 LEU A O 1
ATOM 711 N N . CYS A 1 91 ? -8.75 6.453 -11.188 1 98.5 91 CYS A N 1
ATOM 712 C CA . CYS A 1 91 ? -7.5 7.172 -10.992 1 98.5 91 CYS A CA 1
ATOM 713 C C . CYS A 1 91 ? -7.727 8.68 -11 1 98.5 91 CYS A C 1
ATOM 715 O O . CYS A 1 91 ? -8.484 9.195 -11.82 1 98.5 91 CYS A O 1
ATOM 717 N N . VAL A 1 92 ? -7.168 9.367 -10.039 1 98.75 92 VAL A N 1
ATOM 718 C CA . VAL A 1 92 ? -7.297 10.812 -9.93 1 98.75 92 VAL A CA 1
ATOM 719 C C . VAL A 1 92 ? -5.918 11.461 -10.008 1 98.75 92 VAL A C 1
ATOM 721 O O . VAL A 1 92 ? -5.004 11.078 -9.273 1 98.75 92 VAL A O 1
ATOM 724 N N . LYS A 1 93 ? -5.734 12.414 -10.852 1 98.44 93 LYS A N 1
ATOM 725 C CA . LYS A 1 93 ? -4.562 13.281 -10.875 1 98.44 93 LYS A CA 1
ATOM 726 C C . LYS A 1 93 ? -4.871 14.633 -10.242 1 98.44 93 LYS A C 1
ATOM 728 O O . LYS A 1 93 ? -5.785 15.336 -10.68 1 98.44 93 LYS A O 1
ATOM 733 N N . ALA A 1 94 ? -4.223 14.914 -9.188 1 98.62 94 ALA A N 1
ATOM 734 C CA . ALA A 1 94 ? -4.25 16.281 -8.656 1 98.62 94 ALA A CA 1
ATOM 735 C C . ALA A 1 94 ? -3.266 17.172 -9.398 1 98.62 94 ALA A C 1
ATOM 737 O O . ALA A 1 94 ? -2.066 16.891 -9.438 1 98.62 94 ALA A O 1
ATOM 738 N N . ILE A 1 95 ? -3.752 18.25 -9.906 1 98.12 95 ILE A N 1
ATOM 739 C CA . ILE A 1 95 ? -2.963 19.047 -10.844 1 98.12 95 ILE A CA 1
ATOM 740 C C . ILE A 1 95 ? -2.902 20.5 -10.367 1 98.12 95 ILE A C 1
ATOM 742 O O . ILE A 1 95 ? -3.922 21.078 -9.984 1 98.12 95 ILE A O 1
ATOM 746 N N . GLN A 1 96 ? -1.765 21 -10.328 1 95.94 96 GLN A N 1
ATOM 747 C CA . GLN A 1 96 ? -1.496 22.422 -10.117 1 95.94 96 GLN A CA 1
ATOM 748 C C . GLN A 1 96 ? -0.413 22.922 -11.07 1 95.94 96 GLN A C 1
ATOM 750 O O . GLN A 1 96 ? 0.559 22.219 -11.336 1 95.94 96 GLN A O 1
ATOM 755 N N . HIS A 1 97 ? -0.577 24.156 -11.633 1 94.12 97 HIS A N 1
ATOM 756 C CA . HIS A 1 97 ? 0.388 24.766 -12.539 1 94.12 97 HIS A CA 1
ATOM 757 C C . HIS A 1 97 ? 0.8 23.797 -13.648 1 94.12 97 HIS A C 1
ATOM 759 O O . HIS A 1 97 ? 1.99 23.641 -13.922 1 94.12 97 HIS A O 1
ATOM 765 N N . LYS A 1 98 ? -0.134 23.016 -14.102 1 91.69 98 LYS A N 1
ATOM 766 C CA . LYS A 1 98 ? -0.017 22.094 -15.234 1 91.69 98 LYS A CA 1
ATOM 767 C C . LYS A 1 98 ? 0.843 20.891 -14.875 1 91.69 98 LYS A C 1
ATOM 769 O O . LYS A 1 98 ? 1.301 20.156 -15.758 1 91.69 98 LYS A O 1
ATOM 774 N N . ASN A 1 99 ? 1.062 20.781 -13.594 1 95 99 ASN A N 1
ATOM 775 C CA . ASN A 1 99 ? 1.82 19.625 -13.133 1 95 99 ASN A CA 1
ATOM 776 C C . ASN A 1 99 ? 0.99 18.75 -12.203 1 95 99 ASN A C 1
ATOM 778 O O . ASN A 1 99 ? 0.218 19.25 -11.383 1 95 99 ASN A O 1
ATOM 782 N N . THR A 1 100 ? 1.15 17.469 -12.406 1 97 100 THR A N 1
ATOM 783 C CA . THR A 1 100 ? 0.535 16.547 -11.461 1 97 100 THR A CA 1
ATOM 784 C C . THR A 1 100 ? 1.309 16.531 -10.148 1 97 100 THR A C 1
ATOM 786 O O . THR A 1 100 ? 2.498 16.203 -10.125 1 97 100 THR A O 1
ATOM 789 N N . ILE A 1 101 ? 0.63 16.859 -9.094 1 97.75 101 ILE A N 1
ATOM 790 C CA . ILE A 1 101 ? 1.334 16.922 -7.816 1 97.75 101 ILE A CA 1
ATOM 791 C C . ILE A 1 101 ? 1.049 15.664 -7 1 97.75 101 ILE A C 1
ATOM 793 O O . ILE A 1 101 ? 1.76 15.359 -6.039 1 97.75 101 ILE A O 1
ATOM 797 N N . CYS A 1 102 ? 0.001 14.969 -7.324 1 98.44 102 CYS A N 1
ATOM 798 C CA . CYS A 1 102 ? -0.364 13.727 -6.648 1 98.44 102 CYS A CA 1
ATOM 799 C C . CYS A 1 102 ? -1.146 12.812 -7.582 1 98.44 102 CYS A C 1
ATOM 801 O O . CYS A 1 102 ? -1.933 13.281 -8.406 1 98.44 102 CYS A O 1
ATOM 803 N N . HIS A 1 103 ? -0.853 11.586 -7.512 1 98.56 103 HIS A N 1
ATOM 804 C CA . HIS A 1 103 ? -1.527 10.531 -8.258 1 98.56 103 HIS A CA 1
ATOM 805 C C . HIS A 1 103 ? -2.203 9.539 -7.32 1 98.56 103 HIS A C 1
ATOM 807 O O . HIS A 1 103 ? -1.54 8.906 -6.496 1 98.56 103 HIS A O 1
ATOM 813 N N . VAL A 1 104 ? -3.564 9.398 -7.48 1 98.69 104 VAL A N 1
ATOM 814 C CA . VAL A 1 104 ? -4.32 8.562 -6.555 1 98.69 104 VAL A CA 1
ATOM 815 C C . VAL A 1 104 ? -5.133 7.535 -7.336 1 98.69 104 VAL A C 1
ATOM 817 O O . VAL A 1 104 ? -5.875 7.887 -8.258 1 98.69 104 VAL A O 1
ATOM 820 N N . THR A 1 105 ? -4.949 6.293 -7.008 1 98.75 105 THR A N 1
ATOM 821 C CA . THR A 1 105 ? -5.836 5.246 -7.504 1 98.75 105 THR A CA 1
ATOM 822 C C . THR A 1 105 ? -6.758 4.746 -6.395 1 98.75 105 THR A C 1
ATOM 824 O O . THR A 1 105 ? -6.309 4.5 -5.273 1 98.75 105 THR A O 1
ATOM 827 N N . ALA A 1 106 ? -8.016 4.645 -6.691 1 98.81 106 ALA A N 1
ATOM 828 C CA . ALA A 1 106 ? -9.023 4.246 -5.715 1 98.81 106 ALA A CA 1
ATOM 829 C C . ALA A 1 106 ? -9.883 3.102 -6.25 1 98.81 106 ALA A C 1
ATOM 831 O O . ALA A 1 106 ? -10.188 3.051 -7.445 1 98.81 106 ALA A O 1
ATOM 832 N N . SER A 1 107 ? -10.273 2.24 -5.387 1 98.88 107 SER A N 1
ATOM 833 C CA . SER A 1 107 ? -11.117 1.108 -5.738 1 98.88 107 SER A CA 1
ATOM 834 C C . SER A 1 107 ? -12.398 1.103 -4.91 1 98.88 107 SER A C 1
ATOM 836 O O . SER A 1 107 ? -12.375 1.419 -3.719 1 98.88 107 SER A O 1
ATOM 838 N N . PHE A 1 108 ? -13.516 0.83 -5.551 1 98.88 108 PHE A N 1
ATOM 839 C CA . PHE A 1 108 ? -14.859 0.816 -4.977 1 98.88 108 PHE A CA 1
ATOM 840 C C . PHE A 1 108 ? -15.516 -0.548 -5.164 1 98.88 108 PHE A C 1
ATOM 842 O O . PHE A 1 108 ? -15.242 -1.241 -6.148 1 98.88 108 PHE A O 1
ATOM 849 N N . GLN A 1 109 ? -16.344 -0.873 -4.203 1 98.75 109 GLN A N 1
ATOM 850 C CA . GLN A 1 109 ? -17 -2.178 -4.242 1 98.75 109 GLN A CA 1
ATOM 851 C C . GLN A 1 109 ? -18.469 -2.074 -3.818 1 98.75 109 GLN A C 1
ATOM 853 O O . GLN A 1 109 ? -18.797 -1.321 -2.902 1 98.75 109 GLN A O 1
ATOM 858 N N . VAL A 1 110 ? -19.281 -2.838 -4.473 1 98.31 110 VAL A N 1
ATOM 859 C CA . VAL A 1 110 ? -20.625 -3.037 -3.945 1 98.31 110 VAL A CA 1
ATOM 860 C C . VAL A 1 110 ? -20.562 -3.74 -2.592 1 98.31 110 VAL A C 1
ATOM 862 O O . VAL A 1 110 ? -19.766 -4.668 -2.41 1 98.31 110 VAL A O 1
ATOM 865 N N . PRO A 1 111 ? -21.344 -3.293 -1.631 1 97 111 PRO A N 1
ATOM 866 C CA . PRO A 1 111 ? -21.312 -3.979 -0.337 1 97 111 PRO A CA 1
ATOM 867 C C . PRO A 1 111 ? -21.656 -5.461 -0.448 1 97 111 PRO A C 1
ATOM 869 O O . PRO A 1 111 ? -22.609 -5.832 -1.139 1 97 111 PRO A O 1
ATOM 872 N N . GLU A 1 112 ? -20.859 -6.242 0.161 1 95.75 112 GLU A N 1
ATOM 873 C CA . GLU A 1 112 ? -21.016 -7.695 0.16 1 95.75 112 GLU A CA 1
ATOM 874 C C . GLU A 1 112 ? -20.75 -8.281 1.54 1 95.75 112 GLU A C 1
ATOM 876 O O . GLU A 1 112 ? -20.047 -7.668 2.354 1 95.75 112 GLU A O 1
ATOM 881 N N . LYS A 1 113 ? -21.391 -9.438 1.726 1 95.75 113 LYS A N 1
ATOM 882 C CA . LYS A 1 113 ? -21.016 -10.234 2.889 1 95.75 113 LYS A CA 1
ATOM 883 C C . LYS A 1 113 ? -19.906 -11.234 2.539 1 95.75 113 LYS A C 1
ATOM 885 O O . LYS A 1 113 ? -19.766 -11.617 1.379 1 95.75 113 LYS A O 1
ATOM 890 N N . GLY A 1 114 ? -19.094 -11.625 3.578 1 96.88 114 GLY A N 1
ATOM 891 C CA . GLY A 1 114 ? -18.016 -12.57 3.35 1 96.88 114 GLY A CA 1
ATOM 892 C C . GLY A 1 114 ? -17.328 -13.008 4.629 1 96.88 114 GLY A C 1
ATOM 893 O O . GLY A 1 114 ? -17.906 -12.914 5.715 1 96.88 114 GLY A O 1
ATOM 894 N N . PHE A 1 115 ? -16.141 -13.586 4.473 1 98.12 115 PHE A N 1
ATOM 895 C CA . PHE A 1 115 ? -15.344 -14.039 5.605 1 98.12 115 PHE A CA 1
ATOM 896 C C . PHE A 1 115 ? -15 -12.875 6.527 1 98.12 115 PHE A C 1
ATOM 898 O O . PHE A 1 115 ? -14.922 -11.727 6.082 1 98.12 115 PHE A O 1
ATOM 905 N N . GLU A 1 116 ? -14.867 -13.266 7.805 1 98.31 116 GLU A N 1
ATOM 906 C CA . GLU A 1 116 ? -14.516 -12.195 8.742 1 98.31 116 GLU A CA 1
ATOM 907 C C . GLU A 1 116 ? -13.414 -12.648 9.695 1 98.31 116 GLU A C 1
ATOM 909 O O . GLU A 1 116 ? -13.453 -13.766 10.211 1 98.31 116 GLU A O 1
ATOM 914 N N . HIS A 1 117 ? -12.398 -11.891 9.828 1 98.81 117 HIS A N 1
ATOM 915 C CA . HIS A 1 117 ? -11.422 -11.891 10.914 1 98.81 117 HIS A CA 1
ATOM 916 C C . HIS A 1 117 ? -10.688 -10.562 11 1 98.81 117 HIS A C 1
ATOM 918 O O . HIS A 1 117 ? -10.727 -9.766 10.055 1 98.81 117 HIS A O 1
ATOM 924 N N . GLN A 1 118 ? -10.125 -10.258 12.117 1 98.75 118 GLN A N 1
ATOM 925 C CA . GLN A 1 118 ? -9.32 -9.047 12.289 1 98.75 118 GLN A CA 1
ATOM 926 C C . GLN A 1 118 ? -8.273 -9.234 13.383 1 98.75 118 GLN A C 1
ATOM 928 O O . GLN A 1 118 ? -8.398 -10.125 14.219 1 98.75 118 GLN A O 1
ATOM 933 N N . ASN A 1 119 ? -7.25 -8.406 13.352 1 98.69 119 ASN A N 1
ATOM 934 C CA . ASN A 1 119 ? -6.348 -8.266 14.492 1 98.69 119 ASN A CA 1
ATOM 935 C C . ASN A 1 119 ? -7.066 -7.707 15.711 1 98.69 119 ASN A C 1
ATOM 937 O O . ASN A 1 119 ? -8.055 -6.98 15.578 1 98.69 119 ASN A O 1
ATOM 941 N N . THR A 1 120 ? -6.559 -8.07 16.828 1 98.44 120 THR A N 1
ATOM 942 C CA . THR A 1 120 ? -7.074 -7.52 18.078 1 98.44 120 THR A CA 1
ATOM 943 C C . THR A 1 120 ? -6.461 -6.152 18.359 1 98.44 120 THR A C 1
ATOM 945 O O . THR A 1 120 ? -5.262 -5.949 18.156 1 98.44 120 THR A O 1
ATOM 948 N N . MET A 1 121 ? -7.328 -5.223 18.703 1 98.56 121 MET A N 1
ATOM 949 C CA . MET A 1 121 ? -6.844 -3.902 19.094 1 98.56 121 MET A CA 1
ATOM 950 C C . MET A 1 121 ? -5.832 -4.016 20.234 1 98.56 121 MET A C 1
ATOM 952 O O . MET A 1 121 ? -6.07 -4.723 21.219 1 98.56 121 MET A O 1
ATOM 956 N N . PRO A 1 122 ? -4.691 -3.383 20.094 1 98.19 122 PRO A N 1
ATOM 957 C CA . PRO A 1 122 ? -3.725 -3.447 21.203 1 98.19 122 PRO A CA 1
ATOM 958 C C . PRO A 1 122 ? -4.23 -2.77 22.469 1 98.19 122 PRO A C 1
ATOM 960 O O . PRO A 1 122 ? -4.949 -1.771 22.391 1 98.19 122 PRO A O 1
ATOM 963 N N . ASN A 1 123 ? -3.879 -3.352 23.578 1 97.5 123 ASN A N 1
ATOM 964 C CA . ASN A 1 123 ? -4.211 -2.75 24.859 1 97.5 123 ASN A CA 1
ATOM 965 C C . ASN A 1 123 ? -3.182 -1.704 25.281 1 97.5 123 ASN A C 1
ATOM 967 O O . ASN A 1 123 ? -2.199 -2.025 25.953 1 97.5 123 ASN A O 1
ATOM 971 N N . VAL A 1 124 ? -3.461 -0.466 24.953 1 97.19 124 VAL A N 1
ATOM 972 C CA . VAL A 1 124 ? -2.443 0.561 25.156 1 97.19 124 VAL A CA 1
ATOM 973 C C . VAL A 1 124 ? -2.953 1.61 26.141 1 97.19 124 VAL A C 1
ATOM 975 O O . VAL A 1 124 ? -2.221 2.529 26.516 1 97.19 124 VAL A O 1
ATOM 978 N N . GLY A 1 125 ? -4.168 1.516 26.625 1 96.75 125 GLY A N 1
ATOM 979 C CA . GLY A 1 125 ? -4.777 2.502 27.5 1 96.75 125 GLY A CA 1
ATOM 980 C C . GLY A 1 125 ? -5.914 3.262 26.844 1 96.75 125 GLY A C 1
ATOM 981 O O . GLY A 1 125 ? -6.18 3.084 25.656 1 96.75 125 GLY A O 1
ATOM 982 N N . ALA A 1 126 ? -6.59 4.043 27.625 1 96.88 126 ALA A N 1
ATOM 983 C CA . ALA A 1 126 ? -7.727 4.836 27.156 1 96.88 126 ALA A CA 1
ATOM 984 C C . ALA A 1 126 ? -7.281 6.234 26.734 1 96.88 126 ALA A C 1
ATOM 986 O O . ALA A 1 126 ? -6.148 6.641 27 1 96.88 126 ALA A O 1
ATOM 987 N N . PRO A 1 127 ? -8.094 6.949 25.922 1 96.88 127 PRO A N 1
ATOM 988 C CA . PRO A 1 127 ? -7.711 8.297 25.5 1 96.88 127 PRO A CA 1
ATOM 989 C C . PRO A 1 127 ? -7.23 9.172 26.641 1 96.88 127 PRO A C 1
ATOM 991 O O . PRO A 1 127 ? -6.293 9.953 26.484 1 96.88 127 PRO A O 1
ATOM 994 N N . GLU A 1 128 ? -7.812 9.016 27.797 1 96.31 128 GLU A N 1
ATOM 995 C CA . GLU A 1 128 ? -7.508 9.859 28.953 1 96.31 128 GLU A CA 1
ATOM 996 C C . GLU A 1 128 ? -6.098 9.594 29.469 1 96.31 128 GLU A C 1
ATOM 998 O O . GLU A 1 128 ? -5.539 10.406 30.203 1 96.31 128 GLU A O 1
ATOM 1003 N N . ASP A 1 129 ? -5.547 8.445 29.125 1 97 129 ASP A N 1
ATOM 1004 C CA . ASP A 1 129 ? -4.207 8.07 29.562 1 97 129 ASP A CA 1
ATOM 1005 C C . ASP A 1 129 ? -3.141 8.734 28.688 1 97 129 ASP A C 1
ATOM 1007 O O . ASP A 1 129 ? -1.949 8.664 29 1 97 129 ASP A O 1
ATOM 1011 N N . PHE A 1 130 ? -3.543 9.375 27.641 1 97.5 130 PHE A N 1
ATOM 1012 C CA . PHE A 1 130 ? -2.602 9.914 26.672 1 97.5 130 PHE A CA 1
ATOM 1013 C C . PHE A 1 130 ? -2.598 11.438 26.703 1 97.5 130 PHE A C 1
ATOM 1015 O O . PHE A 1 130 ? -3.447 12.055 27.344 1 97.5 130 PHE A O 1
ATOM 1022 N N . THR A 1 131 ? -1.616 12.016 26.078 1 95.88 131 THR A N 1
ATOM 1023 C CA . THR A 1 131 ? -1.436 13.461 26.078 1 95.88 131 THR A CA 1
ATOM 1024 C C . THR A 1 131 ? -2.301 14.117 25 1 95.88 131 THR A C 1
ATOM 1026 O O . THR A 1 131 ? -2.346 13.641 23.859 1 95.88 131 THR A O 1
ATOM 1029 N N . ASP A 1 132 ? -2.945 15.195 25.344 1 95.5 132 ASP A N 1
ATOM 1030 C CA . ASP A 1 132 ? -3.717 15.984 24.391 1 95.5 132 ASP A CA 1
ATOM 1031 C C . ASP A 1 132 ? -2.799 16.75 23.438 1 95.5 132 ASP A C 1
ATOM 1033 O O . ASP A 1 132 ? -2.145 17.719 23.828 1 95.5 132 ASP A O 1
ATOM 1037 N N . GLU A 1 133 ? -2.783 16.344 22.25 1 92 133 GLU A N 1
ATOM 1038 C CA . GLU A 1 133 ? -1.876 16.922 21.266 1 92 133 GLU A CA 1
ATOM 1039 C C . GLU A 1 133 ? -2.186 18.391 21.031 1 92 133 GLU A C 1
ATOM 1041 O O . GLU A 1 133 ? -1.274 19.203 20.859 1 92 133 GLU A O 1
ATOM 1046 N N . ASN A 1 134 ? -3.439 18.75 21.016 1 88.25 134 ASN A N 1
ATOM 1047 C CA . ASN A 1 134 ? -3.834 20.125 20.766 1 88.25 134 ASN A CA 1
ATOM 1048 C C . ASN A 1 134 ? -3.365 21.062 21.875 1 88.25 134 ASN A C 1
ATOM 1050 O O . ASN A 1 134 ? -2.887 22.156 21.609 1 88.25 134 ASN A O 1
ATOM 1054 N N . VAL A 1 135 ? -3.434 20.609 23.078 1 86.94 135 VAL A N 1
ATOM 1055 C CA . VAL A 1 135 ? -2.988 21.391 24.234 1 86.94 135 VAL A CA 1
ATOM 1056 C C . VAL A 1 135 ? -1.474 21.562 24.172 1 86.94 135 VAL A C 1
ATOM 1058 O O . VAL A 1 135 ? -0.961 22.656 24.422 1 86.94 135 VAL A O 1
ATOM 1061 N N . MET A 1 136 ? -0.824 20.547 23.844 1 86.25 136 MET A N 1
ATOM 1062 C CA . MET A 1 136 ? 0.633 20.609 23.781 1 86.25 136 MET A CA 1
ATOM 1063 C C . MET A 1 136 ? 1.094 21.547 22.672 1 86.25 136 MET A C 1
ATOM 1065 O O . MET A 1 136 ? 2.053 22.297 22.844 1 86.25 136 MET A O 1
ATOM 1069 N N . LEU A 1 137 ? 0.449 21.422 21.531 1 83.81 137 LEU A N 1
ATOM 1070 C CA . LEU A 1 137 ? 0.788 22.281 20.406 1 83.81 137 LEU A CA 1
ATOM 1071 C C . LEU A 1 137 ? 0.57 23.75 20.766 1 83.81 137 LEU A C 1
ATOM 1073 O O . LEU A 1 137 ? 1.35 24.625 20.359 1 83.81 137 LEU A O 1
ATOM 1077 N N . GLN A 1 138 ? -0.432 24.031 21.531 1 83.31 138 GLN A N 1
ATOM 1078 C CA . GLN A 1 138 ? -0.714 25.391 21.984 1 83.31 138 GLN A CA 1
ATOM 1079 C C . GLN A 1 138 ? 0.379 25.891 22.922 1 83.31 138 GLN A C 1
ATOM 1081 O O . GLN A 1 138 ? 0.77 27.062 22.859 1 83.31 138 GLN A O 1
ATOM 1086 N N . LYS A 1 139 ? 0.862 24.984 23.719 1 83.75 139 LYS A N 1
ATOM 1087 C CA . LYS A 1 139 ? 1.938 25.344 24.641 1 83.75 139 LYS A CA 1
ATOM 1088 C C . LYS A 1 139 ? 3.225 25.656 23.875 1 83.75 139 LYS A C 1
ATOM 1090 O O . LYS A 1 139 ? 3.908 26.641 24.188 1 83.75 139 LYS A O 1
ATOM 1095 N N . VAL A 1 140 ? 3.459 24.844 22.922 1 81.94 140 VAL A N 1
ATOM 1096 C CA . VAL A 1 140 ? 4.648 25.031 22.094 1 81.94 140 VAL A CA 1
ATOM 1097 C C . VAL A 1 140 ? 4.512 26.328 21.297 1 81.94 140 VAL A C 1
ATOM 1099 O O . VAL A 1 140 ? 5.484 27.062 21.109 1 81.94 140 VAL A O 1
ATOM 1102 N N . ALA A 1 141 ? 3.295 26.547 20.812 1 79.75 141 ALA A N 1
ATOM 1103 C CA . ALA A 1 141 ? 3.014 27.75 20.016 1 79.75 141 ALA A CA 1
ATOM 1104 C C . ALA A 1 141 ? 3.428 29.016 20.766 1 79.75 141 ALA A C 1
ATOM 1106 O O . ALA A 1 141 ? 3.928 29.969 20.156 1 79.75 141 ALA A O 1
ATOM 1107 N N . GLN A 1 142 ? 3.309 29.016 22 1 80.38 142 GLN A N 1
ATOM 1108 C CA . GLN A 1 142 ? 3.6 30.188 22.828 1 80.38 142 GLN A CA 1
ATOM 1109 C C . GLN A 1 142 ? 5.094 30.5 22.828 1 80.38 142 GLN A C 1
ATOM 1111 O O . GLN A 1 142 ? 5.496 31.625 23.141 1 80.38 142 GLN A O 1
ATOM 1116 N N . THR A 1 143 ? 5.836 29.516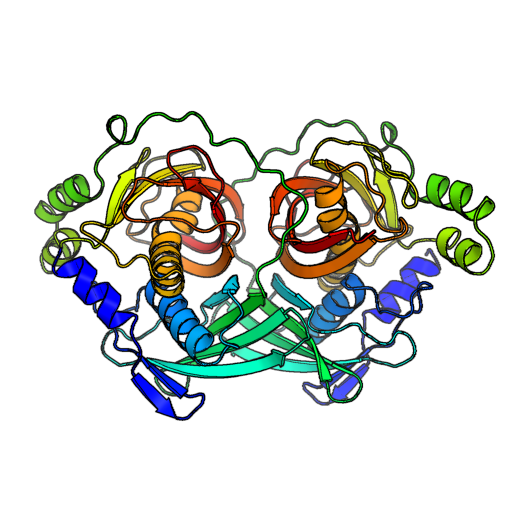 22.422 1 80.5 143 THR A N 1
ATOM 1117 C CA . THR A 1 143 ? 7.281 29.703 22.453 1 80.5 143 THR A CA 1
ATOM 1118 C C . THR A 1 143 ? 7.828 30.016 21.062 1 80.5 143 THR A C 1
ATOM 1120 O O . THR A 1 143 ? 9.016 30.312 20.906 1 80.5 143 THR A O 1
ATOM 1123 N N . LEU A 1 144 ? 6.941 29.906 20.078 1 78.81 144 LEU A N 1
ATOM 1124 C CA . LEU A 1 144 ? 7.375 30.062 18.703 1 78.81 144 LEU A CA 1
ATOM 1125 C C . LEU A 1 144 ? 7.129 31.5 18.219 1 78.81 144 LEU A C 1
ATOM 1127 O O . LEU A 1 144 ? 6.203 32.156 18.688 1 78.81 144 LEU A O 1
ATOM 1131 N N . PRO A 1 145 ? 8.109 32.062 17.391 1 77.12 145 PRO A N 1
ATOM 1132 C CA . PRO A 1 145 ? 7.859 33.375 16.797 1 77.12 145 PRO A CA 1
ATOM 1133 C C . PRO A 1 145 ? 6.691 33.375 15.812 1 77.12 145 PRO A C 1
ATOM 1135 O O . PRO A 1 145 ? 6.277 32.281 15.352 1 77.12 145 PRO A O 1
ATOM 1138 N N . GLU A 1 146 ? 6.059 34.531 15.648 1 70.56 146 GLU A N 1
ATOM 1139 C CA . GLU A 1 146 ? 5.082 34.656 14.562 1 70.56 146 GLU A CA 1
ATOM 1140 C C . GLU A 1 146 ? 5.727 34.375 13.211 1 70.56 146 GLU A C 1
ATOM 1142 O O . GLU A 1 146 ? 6.898 34.688 12.992 1 70.56 146 GLU A O 1
ATOM 1147 N N . PRO A 1 147 ? 5.051 33.875 12.398 1 70.81 147 PRO A N 1
ATOM 1148 C CA . PRO A 1 147 ? 3.65 33.438 12.32 1 70.81 147 PRO A CA 1
ATOM 1149 C C . PRO A 1 147 ? 3.447 31.984 12.719 1 70.81 147 PRO A C 1
ATOM 1151 O O . PRO A 1 147 ? 2.322 31.484 12.664 1 70.81 147 PRO A O 1
ATOM 1154 N N . LEU A 1 148 ? 4.52 31.281 13.141 1 71.31 148 LEU A N 1
ATOM 1155 C CA . LEU A 1 148 ? 4.43 29.875 13.5 1 71.31 148 LEU A CA 1
ATOM 1156 C C . LEU A 1 148 ? 3.52 29.688 14.711 1 71.31 148 LEU A C 1
ATOM 1158 O O . LEU A 1 148 ? 2.816 28.672 14.812 1 71.31 148 LEU A O 1
ATOM 1162 N N . ASN A 1 149 ? 3.494 30.641 15.5 1 75.88 149 ASN A N 1
ATOM 1163 C CA . ASN A 1 149 ? 2.678 30.578 16.703 1 75.88 149 ASN A CA 1
ATOM 1164 C C . ASN A 1 149 ? 1.193 30.453 16.375 1 75.88 149 ASN A C 1
ATOM 1166 O O . ASN A 1 149 ? 0.486 29.641 16.969 1 75.88 149 ASN A O 1
ATOM 1170 N N . GLU A 1 150 ? 0.744 31.203 15.406 1 73.31 150 GLU A N 1
ATOM 1171 C CA . GLU A 1 150 ? -0.666 31.188 15.023 1 73.31 150 GLU A CA 1
ATOM 1172 C C . GLU A 1 150 ? -1.064 29.844 14.422 1 73.31 150 GLU A C 1
ATOM 1174 O O . GLU A 1 150 ? -2.145 29.328 14.719 1 73.31 150 GLU A O 1
ATOM 1179 N N . LYS A 1 151 ? -0.178 29.344 13.773 1 73.94 151 LYS A N 1
ATOM 1180 C CA . LYS A 1 151 ? -0.475 28.094 13.086 1 73.94 151 LYS A CA 1
ATOM 1181 C C . LYS A 1 151 ? -0.539 26.922 14.07 1 73.94 151 LYS A C 1
ATOM 1183 O O . LYS A 1 151 ? -1.433 26.078 13.984 1 73.94 151 LYS A O 1
ATOM 1188 N N . PHE A 1 152 ? 0.334 26.922 14.945 1 76.06 152 PHE A N 1
ATOM 1189 C CA . PHE A 1 152 ? 0.382 25.859 15.945 1 76.06 152 PHE A CA 1
ATOM 1190 C C . PHE A 1 152 ? -0.748 26.016 16.953 1 76.06 152 PHE A C 1
ATOM 1192 O O . PHE A 1 152 ? -1.202 25.047 17.547 1 76.06 152 PHE A O 1
ATOM 1199 N N . ALA A 1 153 ? -1.201 27.203 17.094 1 75.94 153 ALA A N 1
ATOM 1200 C CA . ALA A 1 153 ? -2.227 27.484 18.094 1 75.94 153 ALA A CA 1
ATOM 1201 C C . ALA A 1 153 ? -3.625 27.297 17.516 1 75.94 153 ALA A C 1
ATOM 1203 O O . ALA A 1 153 ? -4.617 27.312 18.25 1 75.94 153 ALA A O 1
ATOM 1204 N N . ALA A 1 154 ? -3.656 27.094 16.25 1 78.38 154 ALA A N 1
ATOM 1205 C CA . ALA A 1 154 ? -4.953 27.047 15.586 1 78.38 154 ALA A CA 1
ATOM 1206 C C . ALA A 1 154 ? -5.75 25.828 16.031 1 78.38 154 ALA A C 1
ATOM 1208 O O . ALA A 1 154 ? -5.172 24.781 16.344 1 78.38 154 ALA A O 1
ATOM 1209 N N . GLU A 1 155 ? -7.043 26.016 16.094 1 81.88 155 GLU A N 1
ATOM 1210 C CA . GLU A 1 155 ? -7.934 24.906 16.359 1 81.88 155 GLU A CA 1
ATOM 1211 C C . GLU A 1 155 ? -7.824 23.828 15.273 1 81.88 155 GLU A C 1
ATOM 1213 O O . GLU A 1 155 ? -7.527 24.141 14.117 1 81.88 155 GLU A O 1
ATOM 1218 N N . ARG A 1 156 ? -7.992 22.609 15.695 1 90.38 156 ARG A N 1
ATOM 1219 C CA . ARG A 1 156 ? -7.859 21.5 14.773 1 90.38 156 ARG A CA 1
ATOM 1220 C C . ARG A 1 156 ? -9.172 20.734 14.641 1 90.38 156 ARG A C 1
ATOM 1222 O O . ARG A 1 156 ? -9.945 20.641 15.602 1 90.38 156 ARG A O 1
ATOM 1229 N N . PRO A 1 157 ? -9.406 20.203 13.508 1 94.62 157 PRO A N 1
ATOM 1230 C CA . PRO A 1 157 ? -10.688 19.531 13.258 1 94.62 157 PRO A CA 1
ATOM 1231 C C . PRO A 1 157 ? -10.789 18.172 13.961 1 94.62 157 PRO A C 1
ATOM 1233 O O . PRO A 1 157 ? -11.859 17.562 13.961 1 94.62 157 PRO A O 1
ATOM 1236 N N . PHE A 1 158 ? -9.734 17.75 14.594 1 97.12 158 PHE A N 1
ATOM 1237 C CA . PHE A 1 158 ? -9.719 16.5 15.328 1 97.12 158 PHE A CA 1
ATOM 1238 C C . PHE A 1 158 ? -9.219 16.703 16.75 1 97.12 158 PHE A C 1
ATOM 1240 O O . PHE A 1 158 ? -8.312 17.5 16.984 1 97.12 158 PHE A O 1
ATOM 1247 N N . GLU A 1 159 ? -9.844 16.031 17.672 1 96.69 159 GLU A N 1
ATOM 1248 C CA . GLU A 1 159 ? -9.234 15.805 18.984 1 96.69 159 GLU A CA 1
ATOM 1249 C C . GLU A 1 159 ? -8.281 14.609 18.953 1 96.69 159 GLU A C 1
ATOM 1251 O O . GLU A 1 159 ? -8.664 13.516 18.531 1 96.69 159 GLU A O 1
ATOM 1256 N N . VAL A 1 160 ? -7.102 14.859 19.375 1 97.56 160 VAL A N 1
ATOM 1257 C CA . VAL A 1 160 ? -6.09 13.812 19.266 1 97.56 160 VAL A CA 1
ATOM 1258 C C . VAL A 1 160 ? -5.375 13.648 20.609 1 97.56 160 VAL A C 1
ATOM 1260 O O . VAL A 1 160 ? -4.953 14.641 21.219 1 97.56 160 VAL A O 1
ATOM 1263 N N . ARG A 1 161 ? -5.348 12.414 21.141 1 98.06 161 ARG A N 1
ATOM 1264 C CA . ARG A 1 161 ? -4.574 12 22.312 1 98.06 161 ARG A CA 1
ATOM 1265 C C . ARG A 1 161 ? -3.461 11.039 21.922 1 98.06 161 ARG A C 1
ATOM 1267 O O . ARG A 1 161 ? -3.725 9.898 21.531 1 98.06 161 ARG A O 1
ATOM 1274 N N . THR A 1 162 ? -2.244 11.461 22.094 1 97.56 162 THR A N 1
ATOM 1275 C CA . THR A 1 162 ? -1.125 10.703 21.531 1 97.56 162 THR A CA 1
ATOM 1276 C C . THR A 1 162 ? -0.209 10.211 22.656 1 97.56 162 THR A C 1
ATOM 1278 O O . THR A 1 162 ? 0.035 10.922 23.625 1 97.56 162 THR A O 1
ATOM 1281 N N . LYS A 1 163 ? 0.361 9.016 22.484 1 97.62 163 LYS A N 1
ATOM 1282 C CA . LYS A 1 163 ? 1.205 8.383 23.5 1 97.62 163 LYS A CA 1
ATOM 1283 C C . LYS A 1 163 ? 2.584 9.039 23.547 1 97.62 163 LYS A C 1
ATOM 1285 O O . LYS A 1 163 ? 3.061 9.414 24.625 1 97.62 163 LYS A O 1
ATOM 1290 N N . TYR A 1 164 ? 3.199 9.156 22.375 1 96.19 164 TYR A N 1
ATOM 1291 C CA . TYR A 1 164 ? 4.547 9.703 22.297 1 96.19 164 TYR A CA 1
ATOM 1292 C C . TYR A 1 164 ? 4.539 11.078 21.641 1 96.19 164 TYR A C 1
ATOM 1294 O O . TYR A 1 164 ? 4.156 11.219 20.484 1 96.19 164 TYR A O 1
ATOM 1302 N N . LEU A 1 165 ? 4.918 12.031 22.312 1 93.06 165 LEU A N 1
ATOM 1303 C CA . LEU A 1 165 ? 5.133 13.367 21.75 1 93.06 165 LEU A CA 1
ATOM 1304 C C . LEU A 1 165 ? 6.621 13.68 21.672 1 93.06 165 LEU A C 1
ATOM 1306 O O . LEU A 1 165 ? 7.367 13.453 22.625 1 93.06 165 LEU A O 1
ATOM 1310 N N . ASN A 1 166 ? 6.977 13.992 20.562 1 91.94 166 ASN A N 1
ATOM 1311 C CA . ASN A 1 166 ? 8.367 14.398 20.359 1 91.94 166 ASN A CA 1
ATOM 1312 C C . ASN A 1 166 ? 8.484 15.898 20.094 1 91.94 166 ASN A C 1
ATOM 1314 O O . ASN A 1 166 ? 7.562 16.516 19.547 1 91.94 166 ASN A O 1
ATOM 1318 N N . ASN A 1 167 ? 9.547 16.516 20.531 1 89.75 167 ASN A N 1
ATOM 1319 C CA . ASN A 1 167 ? 9.82 17.906 20.203 1 89.75 167 ASN A CA 1
ATOM 1320 C C . ASN A 1 167 ? 10.125 18.062 18.703 1 89.75 167 ASN A C 1
ATOM 1322 O O . ASN A 1 167 ? 11.086 17.484 18.203 1 89.75 167 ASN A O 1
ATOM 1326 N N . PRO A 1 168 ? 9.336 18.797 17.969 1 90.06 168 PRO A N 1
ATOM 1327 C CA . PRO A 1 168 ? 9.547 18.922 16.531 1 90.06 168 PRO A CA 1
ATOM 1328 C C . PRO A 1 168 ? 10.891 19.562 16.188 1 90.06 168 PRO A C 1
ATOM 1330 O O . PRO A 1 168 ? 11.414 19.359 15.094 1 90.06 168 PRO A O 1
ATOM 1333 N N . PHE A 1 169 ? 11.477 20.312 17.125 1 90.44 169 PHE A N 1
ATOM 1334 C CA . PHE A 1 169 ? 12.688 21.078 16.844 1 90.44 169 PHE A CA 1
ATOM 1335 C C . PHE A 1 169 ? 13.906 20.406 17.453 1 90.44 169 PHE A C 1
ATOM 1337 O O . PHE A 1 169 ? 15.047 20.734 17.109 1 9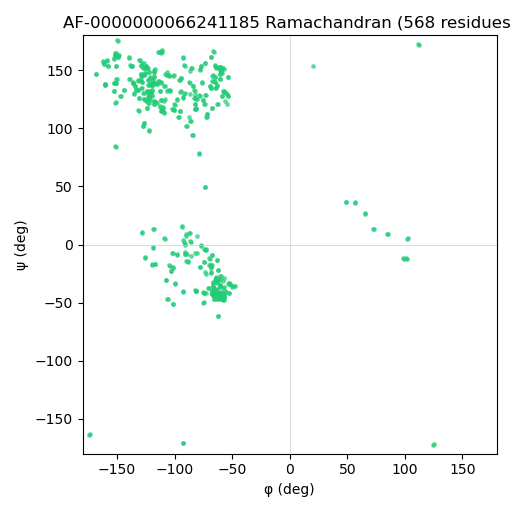0.44 169 PHE A O 1
ATOM 1344 N N . ASN A 1 170 ? 13.711 19.562 18.359 1 92.88 170 ASN A N 1
ATOM 1345 C CA . ASN A 1 170 ? 14.75 18.828 19.062 1 92.88 170 ASN A CA 1
ATOM 1346 C C . ASN A 1 170 ? 14.25 17.469 19.547 1 92.88 170 ASN A C 1
ATOM 1348 O O . ASN A 1 170 ? 13.969 17.281 20.734 1 92.88 170 ASN A O 1
ATOM 1352 N N . GLY A 1 171 ? 14.305 16.516 18.703 1 94.5 171 GLY A N 1
ATOM 1353 C CA . GLY A 1 171 ? 13.695 15.219 18.953 1 94.5 171 GLY A CA 1
ATOM 1354 C C . GLY A 1 171 ? 14.516 14.352 19.891 1 94.5 171 GLY A C 1
ATOM 1355 O O . GLY A 1 171 ? 15.742 14.5 19.969 1 94.5 171 GLY A O 1
ATOM 1356 N N . THR A 1 172 ? 13.836 13.523 20.594 1 96.62 172 THR A N 1
ATOM 1357 C CA . THR A 1 172 ? 14.438 12.484 21.422 1 96.62 172 THR A CA 1
ATOM 1358 C C . THR A 1 172 ? 14.156 11.102 20.844 1 96.62 172 THR A C 1
ATOM 1360 O O . THR A 1 172 ? 13.32 10.953 19.953 1 96.62 172 THR A O 1
ATOM 1363 N N . LYS A 1 173 ? 14.898 10.125 21.344 1 97.75 173 LYS A N 1
ATOM 1364 C CA . LYS A 1 173 ? 14.688 8.758 20.875 1 97.75 173 LYS A CA 1
ATOM 1365 C C . LYS A 1 173 ? 13.398 8.18 21.438 1 97.75 173 LYS A C 1
ATOM 1367 O O . LYS A 1 173 ? 13.156 8.234 22.641 1 97.75 173 LYS A O 1
ATOM 1372 N N . LEU A 1 174 ? 12.586 7.664 20.625 1 98.06 174 LEU A N 1
ATOM 1373 C CA . LEU A 1 174 ? 11.328 6.992 20.969 1 98.06 174 LEU A CA 1
ATOM 1374 C C . LEU A 1 174 ? 11.234 5.645 20.25 1 98.06 174 LEU A C 1
ATOM 1376 O O . LEU A 1 174 ? 11.961 5.387 19.297 1 98.06 174 LEU A O 1
ATOM 1380 N N . PRO A 1 175 ? 10.375 4.723 20.797 1 98.31 175 PRO A N 1
ATOM 1381 C CA . PRO A 1 175 ? 10.164 3.473 20.062 1 98.31 175 PRO A CA 1
ATOM 1382 C C . PRO A 1 175 ? 9.57 3.701 18.672 1 98.31 175 PRO A C 1
ATOM 1384 O O . PRO A 1 175 ? 8.891 4.703 18.438 1 98.31 175 PRO A O 1
ATOM 1387 N N . ALA A 1 176 ? 9.859 2.775 17.75 1 98.56 176 ALA A N 1
ATOM 1388 C CA . ALA A 1 176 ? 9.367 2.877 16.375 1 98.56 176 ALA A CA 1
ATOM 1389 C C . ALA A 1 176 ? 7.871 2.566 16.312 1 98.56 176 ALA A C 1
ATOM 1391 O O . ALA A 1 176 ? 7.438 1.743 15.5 1 98.56 176 ALA A O 1
ATOM 1392 N N . GLU A 1 177 ? 7.145 3.16 17.125 1 98.69 177 GLU A N 1
ATOM 1393 C CA . GLU A 1 177 ? 5.699 2.979 17.203 1 98.69 177 GLU A CA 1
ATOM 1394 C C . GLU A 1 177 ? 5.008 4.258 17.672 1 98.69 177 GLU A C 1
ATOM 1396 O O . GLU A 1 177 ? 5.66 5.18 18.172 1 98.69 177 GLU A O 1
ATOM 1401 N N . GLN A 1 178 ? 3.744 4.395 17.453 1 98.56 178 GLN A N 1
ATOM 1402 C CA . GLN A 1 178 ? 2.889 5.488 17.906 1 98.56 178 GLN A CA 1
ATOM 1403 C C . GLN A 1 178 ? 1.45 5.016 18.094 1 98.56 178 GLN A C 1
ATOM 1405 O O . GLN A 1 178 ? 0.966 4.156 17.359 1 98.56 178 GLN A O 1
ATOM 1410 N N . TYR A 1 179 ? 0.828 5.434 19.109 1 98.75 179 TYR A N 1
ATOM 1411 C CA . TYR A 1 179 ? -0.593 5.238 19.375 1 98.75 179 TYR A CA 1
ATOM 1412 C C . TYR A 1 179 ? -1.307 6.57 19.547 1 98.75 179 TYR A C 1
ATOM 1414 O O . TYR A 1 179 ? -0.937 7.367 20.422 1 98.75 179 TYR A O 1
ATOM 1422 N N . SER A 1 180 ? -2.281 6.824 18.75 1 98.5 180 SER A N 1
ATOM 1423 C CA . SER A 1 180 ? -3.043 8.062 18.828 1 98.5 180 SER A CA 1
ATOM 1424 C C . SER A 1 180 ? -4.543 7.797 18.812 1 98.5 180 SER A C 1
ATOM 1426 O O . SER A 1 180 ? -5.07 7.246 17.844 1 98.5 180 SER A O 1
ATOM 1428 N N . TRP A 1 181 ? -5.184 8.133 19.891 1 98.75 181 TRP A N 1
ATOM 1429 C CA . TRP A 1 181 ? -6.641 8.195 19.906 1 98.75 181 TRP A CA 1
ATOM 1430 C C . TRP A 1 181 ? -7.133 9.469 19.203 1 98.75 181 TRP A C 1
ATOM 1432 O O . TRP A 1 181 ? -6.555 10.539 19.391 1 98.75 181 TRP A O 1
ATOM 1442 N N . PHE A 1 182 ? -8.203 9.344 18.438 1 98.62 182 PHE A N 1
ATOM 1443 C CA . PHE A 1 182 ? -8.688 10.547 17.766 1 98.62 182 PHE A CA 1
ATOM 1444 C C . PHE A 1 182 ? -10.195 10.469 17.547 1 98.62 182 PHE A C 1
ATOM 1446 O O . PHE A 1 182 ? -10.758 9.375 17.484 1 98.62 182 PHE A O 1
ATOM 1453 N N . LYS A 1 183 ? -10.852 11.516 17.469 1 98.31 183 LYS A N 1
ATOM 1454 C CA . LYS A 1 183 ? -12.227 11.75 17.016 1 98.31 183 LYS A CA 1
ATOM 1455 C C . LYS A 1 183 ? -12.383 13.156 16.438 1 98.31 183 LYS A C 1
ATOM 1457 O O . LYS A 1 183 ? -11.5 14 16.594 1 98.31 183 LYS A O 1
ATOM 1462 N N . THR A 1 184 ? -13.422 13.391 15.711 1 97.69 184 THR A N 1
ATOM 1463 C CA . THR A 1 184 ? -13.641 14.734 15.195 1 97.69 184 THR A CA 1
ATOM 1464 C C . THR A 1 184 ? -13.898 15.719 16.328 1 97.69 184 THR A C 1
ATOM 1466 O O . THR A 1 184 ? -14.453 15.344 17.375 1 97.69 184 THR A O 1
ATOM 1469 N N . ASN A 1 185 ? -13.367 16.875 16.234 1 95.56 185 ASN A N 1
ATOM 1470 C CA . ASN A 1 185 ? -13.656 17.984 17.141 1 95.56 185 ASN A CA 1
ATOM 1471 C C . ASN A 1 185 ? -14.977 18.656 16.781 1 95.56 185 ASN A C 1
ATOM 1473 O O . ASN A 1 185 ? -14.984 19.766 16.234 1 95.56 185 ASN A O 1
ATOM 1477 N N . GLY A 1 186 ? -16.062 18.156 17.109 1 94.38 186 GLY A N 1
ATOM 1478 C CA . GLY A 1 186 ? -17.422 18.5 16.703 1 94.38 186 GLY A CA 1
ATOM 1479 C C . GLY A 1 186 ? -18.188 17.328 16.109 1 94.38 186 GLY A C 1
ATOM 1480 O O . GLY A 1 186 ? -17.719 16.188 16.156 1 94.38 186 GLY A O 1
ATOM 1481 N N . GLU A 1 187 ? -19.359 17.625 15.586 1 95.38 187 GLU A N 1
ATOM 1482 C CA . GLU A 1 187 ? -20.203 16.562 15.039 1 95.38 187 GLU A CA 1
ATOM 1483 C C . GLU A 1 187 ? -20.047 16.469 13.523 1 95.38 187 GLU A C 1
ATOM 1485 O O . GLU A 1 187 ? -20.156 17.469 12.812 1 95.38 187 GLU A O 1
ATOM 1490 N N . THR A 1 188 ? -19.719 15.312 13.094 1 95.75 188 THR A N 1
ATOM 1491 C CA . THR A 1 188 ? -19.609 15.055 11.664 1 95.75 188 THR A CA 1
ATOM 1492 C C . THR A 1 188 ? -20.844 14.32 11.148 1 95.75 188 THR A C 1
ATOM 1494 O O . THR A 1 188 ? -21.422 13.492 11.859 1 95.75 188 THR A O 1
ATOM 1497 N N . PRO A 1 189 ? -21.281 14.633 9.867 1 95 189 PRO A N 1
ATOM 1498 C CA . PRO A 1 189 ? -22.344 13.844 9.266 1 95 189 PRO A CA 1
ATOM 1499 C C . PRO A 1 189 ? -22.016 12.359 9.195 1 95 189 PRO A C 1
ATOM 1501 O O . PRO A 1 189 ? -20.859 11.984 9.047 1 95 189 PRO A O 1
ATOM 1504 N N . LEU A 1 190 ? -23.047 11.508 9.234 1 95.12 190 LEU A N 1
ATOM 1505 C CA . LEU A 1 190 ? -22.859 10.062 9.219 1 95.12 190 LEU A CA 1
ATOM 1506 C C . LEU A 1 190 ? -22.781 9.547 7.781 1 95.12 190 LEU A C 1
ATOM 1508 O O . LEU A 1 190 ? -22.625 8.344 7.559 1 95.12 190 LEU A O 1
ATOM 1512 N N . ASP A 1 191 ? -22.688 10.406 6.852 1 96 191 ASP A N 1
ATOM 1513 C CA . ASP A 1 191 ? -22.453 10.023 5.465 1 96 191 ASP A CA 1
ATOM 1514 C C . ASP A 1 191 ? -21.109 9.32 5.309 1 96 191 ASP A C 1
ATOM 1516 O O . ASP A 1 191 ? -20.062 9.883 5.633 1 96 191 ASP A O 1
ATOM 1520 N N . ILE A 1 192 ? -21.156 8.078 4.812 1 97.06 192 ILE A N 1
ATOM 1521 C CA . ILE A 1 192 ? -19.969 7.223 4.773 1 97.06 192 ILE A CA 1
ATOM 1522 C C . ILE A 1 192 ? -18.891 7.875 3.916 1 97.06 192 ILE A C 1
ATOM 1524 O O . ILE A 1 192 ? -17.703 7.746 4.203 1 97.06 192 ILE A O 1
ATOM 1528 N N . LYS A 1 193 ? -19.297 8.562 2.869 1 97.56 193 LYS A N 1
ATOM 1529 C CA . LYS A 1 193 ? -18.328 9.219 1.987 1 97.56 193 LYS A CA 1
ATOM 1530 C C . LYS A 1 193 ? -17.578 10.32 2.721 1 97.56 193 LYS A C 1
ATOM 1532 O O . LYS A 1 193 ? -16.344 10.422 2.613 1 97.56 193 LYS A O 1
ATOM 1537 N N . ILE A 1 194 ? -18.266 11.109 3.486 1 97.69 194 ILE A N 1
ATOM 1538 C CA . ILE A 1 194 ? -17.656 12.172 4.266 1 97.69 194 ILE A CA 1
ATOM 1539 C C . ILE A 1 194 ? -16.75 11.578 5.336 1 97.69 194 ILE A C 1
ATOM 1541 O O . ILE A 1 194 ? -15.625 12.047 5.531 1 97.69 194 ILE A O 1
ATOM 1545 N N . GLN A 1 195 ? -17.203 10.562 6 1 98.25 195 GLN A N 1
ATOM 1546 C CA . GLN A 1 195 ? -16.422 9.875 7.02 1 98.25 195 GLN A CA 1
ATOM 1547 C C . GLN A 1 195 ? -15.102 9.359 6.445 1 98.25 195 GLN A C 1
ATOM 1549 O O . GLN A 1 195 ? -14.047 9.555 7.043 1 98.25 195 GLN A O 1
ATOM 1554 N N . GLN A 1 196 ? -15.172 8.742 5.289 1 98.69 196 GLN A N 1
ATOM 1555 C CA . GLN A 1 196 ? -13.984 8.18 4.664 1 98.69 196 GLN A CA 1
ATOM 1556 C C . GLN A 1 196 ? -13.016 9.273 4.23 1 98.69 196 GLN A C 1
ATOM 1558 O O . GLN A 1 196 ? -11.797 9.125 4.375 1 98.69 196 GLN A O 1
ATOM 1563 N N . CYS A 1 197 ? -13.516 10.367 3.691 1 98.69 197 CYS A N 1
ATOM 1564 C CA . CYS A 1 197 ? -12.648 11.484 3.318 1 98.69 197 CYS A CA 1
ATOM 1565 C C . CYS A 1 197 ? -11.961 12.07 4.543 1 98.69 197 CYS A C 1
ATOM 1567 O O . CYS A 1 197 ? -10.766 12.367 4.5 1 98.69 197 CYS A O 1
ATOM 1569 N N . LEU A 1 198 ? -12.688 12.227 5.637 1 98.56 198 LEU A N 1
ATOM 1570 C CA . LEU A 1 198 ? -12.117 12.766 6.867 1 98.56 198 LEU A CA 1
ATOM 1571 C C . LEU A 1 198 ? -11.055 11.828 7.434 1 98.56 198 LEU A C 1
ATOM 1573 O O . LEU A 1 198 ? -10.016 12.281 7.914 1 98.56 198 LEU A O 1
ATOM 1577 N N . LEU A 1 199 ? -11.328 10.555 7.379 1 98.81 199 LEU A N 1
ATOM 1578 C CA . LEU A 1 199 ? -10.344 9.594 7.852 1 98.81 199 LEU A CA 1
ATOM 1579 C C . LEU A 1 199 ? -9.086 9.641 6.996 1 98.81 199 LEU A C 1
ATOM 1581 O O . LEU A 1 199 ? -7.969 9.555 7.516 1 98.81 199 LEU A O 1
ATOM 1585 N N . ALA A 1 200 ? -9.273 9.703 5.695 1 98.81 200 ALA A N 1
ATOM 1586 C CA . ALA A 1 200 ? -8.133 9.82 4.797 1 98.81 200 ALA A CA 1
ATOM 1587 C C . ALA A 1 200 ? -7.289 11.047 5.133 1 98.81 200 ALA A C 1
ATOM 1589 O O . ALA A 1 200 ? -6.059 10.977 5.152 1 98.81 200 ALA A O 1
ATOM 1590 N N . TYR A 1 201 ? -7.914 12.172 5.402 1 98.19 201 TYR A N 1
ATOM 1591 C CA . TYR A 1 201 ? -7.246 13.398 5.82 1 98.19 201 TYR A CA 1
ATOM 1592 C C . TYR A 1 201 ? -6.422 13.164 7.082 1 98.19 201 TYR A C 1
ATOM 1594 O O . TYR A 1 201 ? -5.227 13.477 7.113 1 98.19 201 TYR A O 1
ATOM 1602 N N . PHE A 1 202 ? -6.996 12.539 8.039 1 98.12 202 PHE A N 1
ATOM 1603 C CA . PHE A 1 202 ? -6.363 12.352 9.336 1 98.12 202 PHE A CA 1
ATOM 1604 C C . PHE A 1 202 ? -5.203 11.359 9.234 1 98.12 202 PHE A C 1
ATOM 1606 O O . PHE A 1 202 ? -4.188 11.516 9.914 1 98.12 202 PHE A O 1
ATOM 1613 N N . SER A 1 203 ? -5.34 10.32 8.43 1 98.44 203 SER A N 1
ATOM 1614 C CA . SER A 1 203 ? -4.418 9.188 8.398 1 98.44 203 SER A CA 1
ATOM 1615 C C . SER A 1 203 ? -3.02 9.625 7.973 1 98.44 203 SER A C 1
ATOM 1617 O O . SER A 1 203 ? -2.051 8.883 8.156 1 98.44 203 SER A O 1
ATOM 1619 N N . ASP A 1 204 ? -2.885 10.789 7.465 1 97.06 204 ASP A N 1
ATOM 1620 C CA . ASP A 1 204 ? -1.611 11.266 6.945 1 97.06 204 ASP A CA 1
ATOM 1621 C C . ASP A 1 204 ? -0.811 11.992 8.023 1 97.06 204 ASP A C 1
ATOM 1623 O O . ASP A 1 204 ? 0.314 12.43 7.785 1 97.06 204 ASP A O 1
ATOM 1627 N N . PHE A 1 205 ? -1.237 12.133 9.203 1 94.88 205 PHE A N 1
ATOM 1628 C CA . PHE A 1 205 ? -0.61 12.977 10.211 1 94.88 205 PHE A CA 1
ATOM 1629 C C . PHE A 1 205 ? 0.557 12.258 10.875 1 94.88 205 PHE A C 1
ATOM 1631 O O . PHE A 1 205 ? 1.611 12.852 11.109 1 94.88 205 PHE A O 1
ATOM 1638 N N . HIS A 1 206 ? 0.461 10.992 11.141 1 96.38 206 HIS A N 1
ATOM 1639 C CA . HIS A 1 206 ? 1.375 10.445 12.141 1 96.38 206 HIS A CA 1
ATOM 1640 C C . HIS A 1 206 ? 2.299 9.398 11.531 1 96.38 206 HIS A C 1
ATOM 1642 O O . HIS A 1 206 ? 3.336 9.07 12.109 1 96.38 206 HIS A O 1
ATOM 1648 N N . CYS A 1 207 ? 2.037 8.852 10.383 1 96.94 207 CYS A N 1
ATOM 1649 C CA . CYS A 1 207 ? 2.73 7.672 9.883 1 96.94 207 CYS A CA 1
ATOM 1650 C C . CYS A 1 207 ? 4.215 7.953 9.695 1 96.94 207 CYS A C 1
ATOM 1652 O O . CYS A 1 207 ? 5.051 7.383 10.398 1 96.94 207 CYS A O 1
ATOM 1654 N N . ILE A 1 208 ? 4.539 8.875 8.844 1 96.44 208 ILE A N 1
ATOM 1655 C CA . ILE A 1 208 ? 5.941 9.086 8.492 1 96.44 208 ILE A CA 1
ATOM 1656 C C . ILE A 1 208 ? 6.699 9.617 9.703 1 96.44 208 ILE A C 1
ATOM 1658 O O . ILE A 1 208 ? 7.879 9.32 9.891 1 96.44 208 ILE A O 1
ATOM 1662 N N . LEU A 1 209 ? 6.094 10.391 10.57 1 96.62 209 LEU A N 1
ATOM 1663 C CA . LEU A 1 209 ? 6.738 10.914 11.766 1 96.62 209 LEU A CA 1
ATOM 1664 C C . LEU A 1 209 ? 7.137 9.789 12.711 1 96.62 209 LEU A C 1
ATOM 1666 O O . LEU A 1 209 ? 8.148 9.883 13.406 1 96.62 209 LEU A O 1
ATOM 1670 N N . THR A 1 210 ? 6.332 8.719 12.703 1 98.31 210 THR A N 1
ATOM 1671 C CA . THR A 1 210 ? 6.637 7.566 13.547 1 98.31 210 THR A CA 1
ATOM 1672 C C . THR A 1 210 ? 7.938 6.902 13.102 1 98.31 210 THR A C 1
ATOM 1674 O O . THR A 1 210 ? 8.688 6.387 13.93 1 98.31 210 THR A O 1
ATOM 1677 N N . ALA A 1 211 ? 8.25 6.973 11.828 1 98.19 211 ALA A N 1
ATOM 1678 C CA . ALA A 1 211 ? 9.484 6.395 11.305 1 98.19 211 ALA A CA 1
ATOM 1679 C C . ALA A 1 211 ? 10.703 7.184 11.781 1 98.19 211 ALA A C 1
ATOM 1681 O O . ALA A 1 211 ? 11.828 6.691 11.719 1 98.19 211 ALA A O 1
ATOM 1682 N N . LEU A 1 212 ? 10.508 8.352 12.234 1 97.69 212 LEU A N 1
ATOM 1683 C CA . LEU A 1 212 ? 11.594 9.203 12.719 1 97.69 212 LEU A CA 1
ATOM 1684 C C . LEU A 1 212 ? 11.859 8.945 14.203 1 97.69 212 LEU A C 1
ATOM 1686 O O . LEU A 1 212 ? 12.906 9.344 14.727 1 97.69 212 LEU A O 1
ATOM 1690 N N . HIS A 1 213 ? 10.945 8.281 14.898 1 98.12 213 HIS A N 1
ATOM 1691 C CA . HIS A 1 213 ? 10.961 8.109 16.344 1 98.12 213 HIS A CA 1
ATOM 1692 C C . HIS A 1 213 ? 12.297 7.551 16.828 1 98.12 213 HIS A C 1
ATOM 1694 O O . HIS A 1 213 ? 12.898 8.07 17.766 1 98.12 213 HIS A O 1
ATOM 1700 N N . PRO A 1 214 ? 12.867 6.578 16.109 1 98.5 214 PRO A N 1
ATOM 1701 C CA . PRO A 1 214 ? 14.094 5.965 16.641 1 98.5 214 PRO A CA 1
ATOM 1702 C C . PRO A 1 214 ? 15.328 6.84 16.438 1 98.5 214 PRO A C 1
ATOM 1704 O O . PRO A 1 214 ? 16.422 6.469 16.859 1 98.5 214 PRO A O 1
ATOM 1707 N N . HIS A 1 215 ? 15.242 7.996 15.82 1 98 215 HIS A N 1
ATOM 1708 C CA . HIS A 1 215 ? 16.453 8.602 15.258 1 98 215 HIS A CA 1
ATOM 1709 C C . HIS A 1 215 ? 16.75 9.945 15.914 1 98 215 HIS A C 1
ATOM 1711 O O . HIS A 1 215 ? 17.547 10.727 15.398 1 98 215 HIS A O 1
ATOM 1717 N N . GLU A 1 216 ? 16.109 10.297 17.047 1 96.5 216 GLU A N 1
ATOM 1718 C CA . GLU A 1 216 ? 16.438 11.43 17.906 1 96.5 216 GLU A CA 1
ATOM 1719 C C . GLU A 1 216 ? 16.422 12.742 17.141 1 96.5 216 GLU A C 1
ATOM 1721 O O . GLU A 1 216 ? 17.344 13.547 17.25 1 96.5 216 GLU A O 1
ATOM 1726 N N . LYS A 1 217 ? 15.539 12.844 16.219 1 96.5 217 LYS A N 1
ATOM 1727 C CA . LYS A 1 217 ? 15.367 14.07 15.461 1 96.5 217 LYS A CA 1
ATOM 1728 C C . LYS A 1 217 ? 13.906 14.516 15.445 1 96.5 217 LYS A C 1
ATOM 1730 O O . LYS A 1 217 ? 13 13.688 15.398 1 96.5 217 LYS A O 1
ATOM 1735 N N . GLY A 1 218 ? 13.773 15.797 15.539 1 93.81 218 GLY A N 1
ATOM 1736 C CA . GLY A 1 218 ? 12.461 16.359 15.273 1 93.81 218 GLY A CA 1
ATOM 1737 C C . GLY A 1 218 ? 12.211 16.625 13.797 1 93.81 218 GLY A C 1
ATOM 1738 O O . GLY A 1 218 ? 13.141 16.938 13.055 1 93.81 218 GLY A O 1
ATOM 1739 N N . PHE A 1 219 ? 10.961 16.562 13.445 1 91.62 219 PHE A N 1
ATOM 1740 C CA . PHE A 1 219 ? 10.664 16.625 12.016 1 91.62 219 PHE A CA 1
ATOM 1741 C C . PHE A 1 219 ? 10.844 18.047 11.492 1 91.62 219 PHE A C 1
ATOM 1743 O O . PHE A 1 219 ? 10.969 18.266 10.281 1 91.62 219 PHE A O 1
ATOM 1750 N N . LEU A 1 220 ? 10.938 19.109 12.375 1 89.75 220 LEU A N 1
ATOM 1751 C CA . LEU A 1 220 ? 11.195 20.484 11.961 1 89.75 220 LEU A CA 1
ATOM 1752 C C . LEU A 1 220 ? 12.602 20.906 12.367 1 89.75 220 LEU A C 1
ATOM 1754 O O . LEU A 1 220 ? 12.93 22.094 12.32 1 89.75 220 LEU A O 1
ATOM 1758 N N . GLN A 1 221 ? 13.344 20 12.883 1 93.81 221 GLN A N 1
ATOM 1759 C CA . GLN A 1 221 ? 14.703 20.297 13.305 1 93.81 221 GLN A CA 1
ATOM 1760 C C . GLN A 1 221 ? 15.555 20.766 12.125 1 93.81 221 GLN A C 1
ATOM 1762 O O . GLN A 1 221 ? 15.422 20.25 11.008 1 93.81 221 GLN A O 1
ATOM 1767 N N . LYS A 1 222 ? 16.438 21.734 12.414 1 94.19 222 LYS A N 1
ATOM 1768 C CA . LYS A 1 222 ? 17.328 22.234 11.367 1 94.19 222 LYS A CA 1
ATOM 1769 C C . LYS A 1 222 ? 18.094 21.094 10.703 1 94.19 222 LYS A C 1
ATOM 1771 O O . LYS A 1 222 ? 18.656 20.234 11.383 1 94.19 222 LYS A O 1
ATOM 1776 N N . GLY A 1 223 ? 18.016 21.078 9.391 1 96.25 223 GLY A N 1
ATOM 1777 C CA . GLY A 1 223 ? 18.734 20.047 8.641 1 96.25 223 GLY A CA 1
ATOM 1778 C C . GLY A 1 223 ? 17.844 18.891 8.219 1 96.25 223 GLY A C 1
ATOM 1779 O O . GLY A 1 223 ? 18.234 18.078 7.375 1 96.25 223 GLY A O 1
ATOM 1780 N N . MET A 1 224 ? 16.672 18.906 8.82 1 96.5 224 MET A N 1
ATOM 1781 C CA . MET A 1 224 ? 15.766 17.797 8.516 1 96.5 224 MET A CA 1
ATOM 1782 C C . MET A 1 224 ? 14.93 18.109 7.277 1 96.5 224 MET A C 1
ATOM 1784 O O . MET A 1 224 ? 14.516 19.25 7.07 1 96.5 224 MET A O 1
ATOM 1788 N N . LYS A 1 225 ? 14.734 17.109 6.422 1 95.81 225 LYS A N 1
ATOM 1789 C CA . LYS A 1 225 ? 13.734 17.109 5.355 1 95.81 225 LYS A CA 1
ATOM 1790 C C . LYS A 1 225 ? 12.805 15.906 5.465 1 95.81 225 LYS A C 1
ATOM 1792 O O . LYS A 1 225 ? 13.258 14.758 5.434 1 95.81 225 LYS A O 1
ATOM 1797 N N . VAL A 1 226 ? 11.578 16.172 5.668 1 95.81 226 VAL A N 1
ATOM 1798 C CA . VAL A 1 226 ? 10.562 15.133 5.777 1 95.81 226 VAL A CA 1
ATOM 1799 C C . VAL A 1 226 ? 9.469 15.367 4.73 1 95.81 226 VAL A C 1
ATOM 1801 O O . VAL A 1 226 ? 8.945 16.469 4.605 1 95.81 226 VAL A O 1
ATOM 1804 N N . ALA A 1 227 ? 9.172 14.336 3.949 1 95.56 227 ALA A N 1
ATOM 1805 C CA . ALA A 1 227 ? 8.133 14.43 2.93 1 95.56 227 ALA A CA 1
ATOM 1806 C C . ALA A 1 227 ? 7.508 13.062 2.652 1 95.56 227 ALA A C 1
ATOM 1808 O O . ALA A 1 227 ? 8.219 12.078 2.475 1 95.56 227 ALA A O 1
ATOM 1809 N N . THR A 1 228 ? 6.199 13.039 2.629 1 97.38 228 THR A N 1
ATOM 1810 C CA . THR A 1 228 ? 5.512 11.797 2.303 1 97.38 228 THR A CA 1
ATOM 1811 C C . THR A 1 228 ? 5.715 11.43 0.835 1 97.38 228 THR A C 1
ATOM 1813 O O . THR A 1 228 ? 5.66 12.297 -0.039 1 97.38 228 THR A O 1
ATOM 1816 N N . ILE A 1 229 ? 5.988 10.211 0.529 1 98.25 229 ILE A N 1
ATOM 1817 C CA . ILE A 1 229 ? 6.172 9.727 -0.835 1 98.25 229 ILE A CA 1
ATOM 1818 C C . ILE A 1 229 ? 4.906 9.016 -1.306 1 98.25 229 ILE A C 1
ATOM 1820 O O . ILE A 1 229 ? 4.359 9.336 -2.363 1 98.25 229 ILE A O 1
ATOM 1824 N N . ASP A 1 230 ? 4.445 8.117 -0.543 1 98.81 230 ASP A N 1
ATOM 1825 C CA . ASP A 1 230 ? 3.215 7.41 -0.881 1 98.81 230 ASP A CA 1
ATOM 1826 C C . ASP A 1 230 ? 2.346 7.199 0.356 1 98.81 230 ASP A C 1
ATOM 1828 O O . ASP A 1 230 ? 2.801 7.406 1.483 1 98.81 230 ASP A O 1
ATOM 1832 N N . HIS A 1 231 ? 1.1 6.957 0.167 1 98.81 231 HIS A N 1
ATOM 1833 C CA . HIS A 1 231 ? 0.122 6.727 1.225 1 98.81 231 HIS A CA 1
ATOM 1834 C C . HIS A 1 231 ? -1.007 5.82 0.742 1 98.81 231 HIS A C 1
ATOM 1836 O O . HIS A 1 231 ? -1.634 6.094 -0.283 1 98.81 231 HIS A O 1
ATOM 1842 N N . SER A 1 232 ? -1.194 4.719 1.422 1 98.88 232 SER A N 1
ATOM 1843 C CA . SER A 1 232 ? -2.262 3.779 1.09 1 98.88 232 SER A CA 1
ATOM 1844 C C . SER A 1 232 ? -3.203 3.574 2.27 1 98.88 232 SER A C 1
ATOM 1846 O O . SER A 1 232 ? -2.775 3.598 3.426 1 98.88 232 SER A O 1
ATOM 1848 N N . ILE A 1 233 ? -4.438 3.426 1.941 1 98.94 233 ILE A N 1
ATOM 1849 C CA . ILE A 1 233 ? -5.469 3.145 2.934 1 98.94 233 ILE A CA 1
ATOM 1850 C C . ILE A 1 233 ? -6.359 2.004 2.445 1 98.94 233 ILE A C 1
ATOM 1852 O O . ILE A 1 233 ? -6.746 1.968 1.276 1 98.94 233 ILE A O 1
ATOM 1856 N N . TRP A 1 234 ? -6.621 1.087 3.289 1 98.94 234 TRP A N 1
ATOM 1857 C CA . TRP A 1 234 ? -7.656 0.076 3.098 1 98.94 234 TRP A CA 1
ATOM 1858 C C . TRP A 1 234 ? -8.789 0.258 4.105 1 98.94 234 TRP A C 1
ATOM 1860 O O . TRP A 1 234 ? -8.57 0.171 5.316 1 98.94 234 TRP A O 1
ATOM 1870 N N . PHE A 1 235 ? -9.953 0.504 3.609 1 98.88 235 PHE A N 1
ATOM 1871 C CA . PHE A 1 235 ? -11.148 0.655 4.438 1 98.88 235 PHE A CA 1
ATOM 1872 C C . PHE A 1 235 ? -11.875 -0.677 4.586 1 98.88 235 PHE A C 1
ATOM 1874 O O . PHE A 1 235 ? -12.25 -1.298 3.59 1 98.88 235 PHE A O 1
ATOM 1881 N N . HIS A 1 236 ? -12.125 -1.062 5.859 1 98.56 236 HIS A N 1
ATOM 1882 C CA . HIS A 1 236 ? -12.625 -2.414 6.078 1 98.56 236 HIS A CA 1
ATOM 1883 C C . HIS A 1 236 ? -14.109 -2.4 6.438 1 98.56 236 HIS A C 1
ATOM 1885 O O . HIS A 1 236 ? -14.883 -3.205 5.918 1 98.56 236 HIS A O 1
ATOM 1891 N N . ARG A 1 237 ? -14.398 -1.5 7.359 1 97.88 237 ARG A N 1
ATOM 1892 C CA . ARG A 1 237 ? -15.734 -1.465 7.957 1 97.88 237 ARG A CA 1
ATOM 1893 C C . ARG A 1 237 ? -16.234 -0.033 8.078 1 97.88 237 ARG A C 1
ATOM 1895 O O . ARG A 1 237 ? -15.453 0.913 8.094 1 97.88 237 ARG A O 1
ATOM 1902 N N . PRO A 1 238 ? -17.578 0.109 8.078 1 96.12 238 PRO A N 1
ATOM 1903 C CA . PRO A 1 238 ? -18.094 1.446 8.383 1 96.12 238 PRO A CA 1
ATOM 1904 C C . PRO A 1 238 ? -17.672 1.936 9.766 1 96.12 238 PRO A C 1
ATOM 1906 O O . PRO A 1 238 ? -17.453 1.125 10.672 1 96.12 238 PRO A O 1
ATOM 1909 N N . PHE A 1 239 ? -17.578 3.199 9.938 1 98.06 239 PHE A N 1
ATOM 1910 C CA . PHE A 1 239 ? -17.156 3.797 11.195 1 98.06 239 PHE A CA 1
ATOM 1911 C C . PHE A 1 239 ? -17.812 5.152 11.406 1 98.06 239 PHE A C 1
ATOM 1913 O O . PHE A 1 239 ? -18.484 5.668 10.5 1 98.06 239 PHE A O 1
ATOM 1920 N N . ASP A 1 240 ? -17.766 5.609 12.656 1 98.44 240 ASP A N 1
ATOM 1921 C CA . ASP A 1 240 ? -18.328 6.887 13.086 1 98.44 240 ASP A CA 1
ATOM 1922 C C . ASP A 1 240 ? -17.281 7.727 13.82 1 98.44 240 ASP A C 1
ATOM 1924 O O . ASP A 1 240 ? -17.016 7.504 15 1 98.44 240 ASP A O 1
ATOM 1928 N N . LEU A 1 241 ? -16.75 8.766 13.125 1 98.38 241 LEU A N 1
ATOM 1929 C CA . LEU A 1 241 ? -15.625 9.547 13.625 1 98.38 241 LEU A CA 1
ATOM 1930 C C . LEU A 1 241 ? -16.062 10.453 14.766 1 98.38 241 LEU A C 1
ATOM 1932 O O . LEU A 1 241 ? -15.227 11.133 15.375 1 98.38 241 LEU A O 1
ATOM 1936 N N . ASN A 1 242 ? -17.391 10.453 15.07 1 98.06 242 ASN A N 1
ATOM 1937 C CA . ASN A 1 242 ? -17.859 11.195 16.234 1 98.06 242 ASN A CA 1
ATOM 1938 C C . ASN A 1 242 ? -17.406 10.539 17.531 1 98.06 242 ASN A C 1
ATOM 1940 O O . ASN A 1 242 ? -17.484 11.141 18.609 1 98.06 242 ASN A O 1
ATOM 1944 N N . HIS A 1 243 ? -16.891 9.32 17.469 1 98.31 243 HIS A N 1
ATOM 1945 C CA . HIS A 1 243 ? -16.406 8.562 18.609 1 98.31 243 HIS A CA 1
ATOM 1946 C C . HIS A 1 243 ? -14.906 8.336 18.516 1 98.31 243 HIS A C 1
ATOM 1948 O O . HIS A 1 243 ? -14.305 8.547 17.469 1 98.31 243 HIS A O 1
ATOM 1954 N N . TRP A 1 244 ? -14.336 7.93 19.594 1 98.69 244 TRP A N 1
ATOM 1955 C CA . TRP A 1 244 ? -12.891 7.707 19.641 1 98.69 244 TRP A CA 1
ATOM 1956 C C . TRP A 1 244 ? -12.492 6.523 18.766 1 98.69 244 TRP A C 1
ATOM 1958 O O . TRP A 1 244 ? -13.188 5.504 18.734 1 98.69 244 TRP A O 1
ATOM 1968 N N . HIS A 1 245 ? -11.383 6.672 18.094 1 98.88 245 HIS A N 1
ATOM 1969 C CA . HIS A 1 245 ? -10.68 5.629 17.359 1 98.88 245 HIS A CA 1
ATOM 1970 C C . HIS A 1 245 ? -9.203 5.59 17.734 1 98.88 245 HIS A C 1
ATOM 1972 O O . HIS A 1 245 ? -8.648 6.594 18.172 1 98.88 245 HIS A O 1
ATOM 1978 N N . LEU A 1 246 ? -8.602 4.484 17.594 1 98.88 246 LEU A N 1
ATOM 1979 C CA . LEU A 1 246 ? -7.176 4.332 17.859 1 98.88 246 LEU A CA 1
ATOM 1980 C C . LEU A 1 246 ? -6.402 4.086 16.562 1 98.88 246 LEU A C 1
ATOM 1982 O O . LEU A 1 246 ? -6.688 3.129 15.844 1 98.88 246 LEU A O 1
ATOM 1986 N N . HIS A 1 247 ? -5.57 4.965 16.219 1 98.88 247 HIS A N 1
ATOM 1987 C CA . HIS A 1 247 ? -4.578 4.73 15.18 1 98.88 247 HIS A CA 1
ATOM 1988 C C . HIS A 1 247 ? -3.293 4.152 15.766 1 98.88 247 HIS A C 1
ATOM 1990 O O . HIS A 1 247 ? -2.488 4.883 16.344 1 98.88 247 HIS A O 1
ATOM 1996 N N . ALA A 1 248 ? -3.092 2.854 15.617 1 98.88 248 ALA A N 1
ATOM 1997 C CA . ALA A 1 248 ? -1.897 2.152 16.078 1 98.88 248 ALA A CA 1
ATOM 1998 C C . ALA A 1 248 ? -0.873 2.01 14.961 1 98.88 248 ALA A C 1
ATOM 2000 O O . ALA A 1 248 ? -1.099 1.282 13.992 1 98.88 248 ALA A O 1
ATOM 2001 N N . ILE A 1 249 ? 0.278 2.664 15.125 1 98.81 249 ILE A N 1
ATOM 2002 C CA . ILE A 1 249 ? 1.257 2.756 14.047 1 98.81 249 ILE A CA 1
ATOM 2003 C C . ILE A 1 249 ? 2.566 2.105 14.484 1 98.81 249 ILE A C 1
ATOM 2005 O O . ILE A 1 249 ? 2.98 2.242 15.641 1 98.81 249 ILE A O 1
ATOM 2009 N N . GLU A 1 250 ? 3.191 1.435 13.594 1 98.69 250 GLU A N 1
ATOM 2010 C CA . GLU A 1 250 ? 4.535 0.894 13.766 1 98.69 250 GLU A CA 1
ATOM 2011 C C . GLU A 1 250 ? 5.402 1.163 12.539 1 98.69 250 GLU A C 1
ATOM 2013 O O . GLU A 1 250 ? 4.926 1.067 11.406 1 98.69 250 GLU A O 1
ATOM 2018 N N . SER A 1 251 ? 6.609 1.561 12.773 1 98.88 251 SER A N 1
ATOM 2019 C CA . SER A 1 251 ? 7.57 1.67 11.688 1 98.88 251 SER A CA 1
ATOM 2020 C C . SER A 1 251 ? 8.508 0.466 11.648 1 98.88 251 SER A C 1
ATOM 2022 O O . SER A 1 251 ? 9.297 0.257 12.57 1 98.88 251 SER A O 1
ATOM 2024 N N . ASN A 1 252 ? 8.484 -0.228 10.555 1 98.75 252 ASN A N 1
ATOM 2025 C CA . ASN A 1 252 ? 9.281 -1.449 10.484 1 98.75 252 ASN A CA 1
ATOM 2026 C C . ASN A 1 252 ? 10.609 -1.21 9.781 1 98.75 252 ASN A C 1
ATOM 2028 O O . ASN A 1 252 ? 11.477 -2.09 9.766 1 98.75 252 ASN A O 1
ATOM 2032 N N . ASN A 1 253 ? 10.742 0.054 9.195 1 98.81 253 ASN A N 1
ATOM 2033 C CA . ASN A 1 253 ? 11.969 0.203 8.422 1 98.81 253 ASN A CA 1
ATOM 2034 C C . ASN A 1 253 ? 12.312 1.672 8.203 1 98.81 253 ASN A C 1
ATOM 2036 O O . ASN A 1 253 ? 11.43 2.49 7.938 1 98.81 253 ASN A O 1
ATOM 2040 N N . ALA A 1 254 ? 13.539 1.996 8.328 1 98.81 254 ALA A N 1
ATOM 2041 C CA . ALA A 1 254 ? 14.164 3.162 7.707 1 98.81 254 ALA A CA 1
ATOM 2042 C C . ALA A 1 254 ? 15.477 2.785 7.016 1 98.81 254 ALA A C 1
ATOM 2044 O O . ALA A 1 254 ? 16.281 2.047 7.574 1 98.81 254 ALA A O 1
ATOM 2045 N N . PHE A 1 255 ? 15.656 3.205 5.867 1 98.62 255 PHE A N 1
ATOM 2046 C CA . PHE A 1 255 ? 16.859 2.951 5.082 1 98.62 255 PHE A CA 1
ATOM 2047 C C . PHE A 1 255 ? 16.891 3.83 3.838 1 98.62 255 PHE A C 1
ATOM 2049 O O . PHE A 1 255 ? 15.844 4.191 3.301 1 98.62 255 PHE A O 1
ATOM 2056 N N . GLY A 1 256 ? 18.047 4.25 3.389 1 97.38 256 GLY A N 1
ATOM 2057 C CA . GLY A 1 256 ? 18.203 4.949 2.125 1 97.38 256 GLY A CA 1
ATOM 2058 C C . GLY A 1 256 ? 17.516 6.305 2.102 1 97.38 256 GLY A C 1
ATOM 2059 O O . GLY A 1 256 ? 17.016 6.73 1.062 1 97.38 256 GLY A O 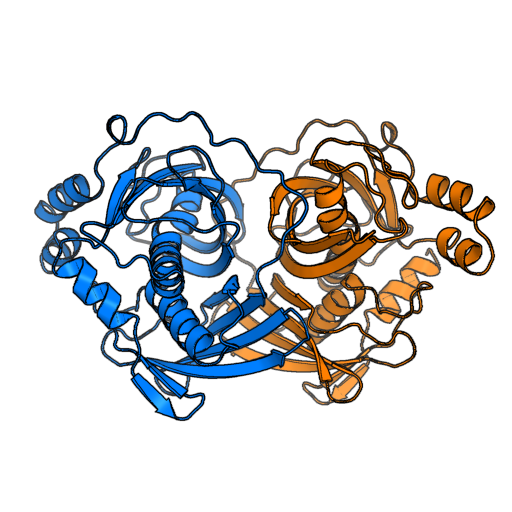1
ATOM 2060 N N . GLY A 1 257 ? 17.359 6.926 3.232 1 97.88 257 GLY A N 1
ATOM 2061 C CA . GLY A 1 257 ? 16.719 8.234 3.299 1 97.88 257 GLY A CA 1
ATOM 2062 C C . GLY A 1 257 ? 15.211 8.164 3.365 1 97.88 257 GLY A C 1
ATOM 2063 O O . GLY A 1 257 ? 14.531 9.18 3.238 1 97.88 257 GLY A O 1
ATOM 2064 N N . ARG A 1 258 ? 14.742 6.945 3.537 1 98.62 258 ARG A N 1
ATOM 2065 C CA . ARG A 1 258 ? 13.297 6.754 3.588 1 98.62 258 ARG A CA 1
ATOM 2066 C C . ARG A 1 258 ? 12.883 6.039 4.871 1 98.62 258 ARG A C 1
ATOM 2068 O O . ARG A 1 258 ? 13.688 5.336 5.484 1 98.62 258 ARG A O 1
ATOM 2075 N N . GLY A 1 259 ? 11.688 6.281 5.277 1 98.75 259 GLY A N 1
ATOM 2076 C CA . GLY A 1 259 ? 11.031 5.543 6.348 1 98.75 259 GLY A CA 1
ATOM 2077 C C . GLY A 1 259 ? 9.68 4.98 5.945 1 98.75 259 GLY A C 1
ATOM 2078 O O . GLY A 1 259 ? 8.969 5.582 5.141 1 98.75 259 GLY A O 1
ATOM 2079 N N . LEU A 1 260 ? 9.367 3.826 6.484 1 98.88 260 LEU A N 1
ATOM 2080 C CA . LEU A 1 260 ? 8.078 3.182 6.242 1 98.88 260 LEU A CA 1
ATOM 2081 C C . LEU A 1 260 ? 7.316 2.99 7.551 1 98.88 260 LEU A C 1
ATOM 2083 O O . LEU A 1 260 ? 7.906 2.623 8.57 1 98.88 260 LEU A O 1
ATOM 2087 N N . ALA A 1 261 ? 6.039 3.277 7.523 1 98.75 261 ALA A N 1
ATOM 2088 C CA . ALA A 1 261 ? 5.188 3.066 8.688 1 98.75 261 ALA A CA 1
ATOM 2089 C C . ALA A 1 261 ? 3.859 2.428 8.297 1 98.75 261 ALA A C 1
ATOM 2091 O O . ALA A 1 261 ? 3.283 2.771 7.258 1 98.75 261 ALA A O 1
ATOM 2092 N N . GLN A 1 262 ? 3.445 1.517 9.102 1 98.62 262 GLN A N 1
ATOM 2093 C CA . GLN A 1 262 ? 2.156 0.853 8.938 1 98.62 262 GLN A CA 1
ATOM 2094 C C . GLN A 1 262 ? 1.216 1.191 10.094 1 98.62 262 GLN A C 1
ATOM 2096 O O . GLN A 1 262 ? 1.645 1.278 11.242 1 98.62 262 GLN A O 1
ATOM 2101 N N . GLY A 1 263 ? -0.075 1.39 9.75 1 98.75 263 GLY A N 1
ATOM 2102 C CA . GLY A 1 263 ? -1.059 1.729 10.766 1 98.75 263 GLY A CA 1
ATOM 2103 C C . GLY A 1 263 ? -2.291 0.846 10.719 1 98.75 263 GLY A C 1
ATOM 2104 O O . GLY A 1 263 ? -2.668 0.349 9.656 1 98.75 263 GLY A O 1
ATOM 2105 N N . GLN A 1 264 ? -2.855 0.586 11.828 1 98.88 264 GLN A N 1
ATOM 2106 C CA . GLN A 1 264 ? -4.18 -0.003 12.008 1 98.88 264 GLN A CA 1
ATOM 2107 C C . GLN A 1 264 ? -5.09 0.926 12.797 1 98.88 264 GLN A C 1
ATOM 2109 O O . GLN A 1 264 ? -4.684 1.473 13.828 1 98.88 264 GLN A O 1
ATOM 2114 N N . ILE A 1 265 ? -6.27 1.138 12.305 1 98.94 265 ILE A N 1
ATOM 2115 C CA . ILE A 1 265 ? -7.211 2.027 12.977 1 98.94 265 ILE A CA 1
ATOM 2116 C C . ILE A 1 265 ? -8.383 1.217 13.523 1 98.94 265 ILE A C 1
ATOM 2118 O O . ILE A 1 265 ? -9.078 0.525 12.773 1 98.94 265 ILE A O 1
ATOM 2122 N N . PHE A 1 266 ? -8.602 1.347 14.789 1 98.94 266 PHE A N 1
ATOM 2123 C CA . PHE A 1 266 ? -9.648 0.61 15.484 1 98.94 266 PHE A CA 1
ATOM 2124 C C . PHE A 1 266 ? -10.711 1.562 16.031 1 98.94 266 PHE A C 1
ATOM 2126 O O . PHE A 1 266 ? -10.391 2.641 16.531 1 98.94 266 PHE A O 1
ATOM 2133 N N . SER A 1 267 ? -11.938 1.182 15.891 1 98.44 267 SER A N 1
ATOM 2134 C CA . SER A 1 267 ? -12.969 1.869 16.672 1 98.44 267 SER A CA 1
ATOM 2135 C C . SER A 1 267 ? -12.797 1.611 18.156 1 98.44 267 SER A C 1
ATOM 2137 O O . SER A 1 267 ? -12.039 0.723 18.562 1 98.44 267 SER A O 1
ATOM 2139 N N . GLN A 1 268 ? -13.445 2.375 18.922 1 96.06 268 GLN A N 1
ATOM 2140 C CA . GLN A 1 268 ? -13.289 2.295 20.359 1 96.06 268 GLN A CA 1
ATOM 2141 C C . GLN A 1 268 ? -13.68 0.916 20.891 1 96.06 268 GLN A C 1
ATOM 2143 O O . GLN A 1 268 ? -13.125 0.437 21.875 1 96.06 268 GLN A O 1
ATOM 2148 N N . ASP A 1 269 ? -14.609 0.274 20.219 1 96.31 269 ASP A N 1
ATOM 2149 C CA . ASP A 1 269 ? -15.07 -1.042 20.641 1 96.31 269 ASP A CA 1
ATOM 2150 C C . ASP A 1 269 ? -14.188 -2.148 20.078 1 96.31 269 ASP A C 1
ATOM 2152 O O . ASP A 1 269 ? -14.492 -3.334 20.234 1 96.31 269 ASP A O 1
ATOM 2156 N N . GLY A 1 270 ? -13.164 -1.79 19.359 1 98.12 270 GLY A N 1
ATOM 2157 C CA . GLY A 1 270 ? -12.141 -2.762 19.016 1 98.12 270 GLY A CA 1
ATOM 2158 C C . GLY A 1 270 ? -12.258 -3.268 17.578 1 98.12 270 GLY A C 1
ATOM 2159 O O . GLY A 1 270 ? -11.508 -4.156 17.172 1 98.12 270 GLY A O 1
ATOM 2160 N N . GLN A 1 271 ? -13.156 -2.73 16.766 1 98.56 271 GLN A N 1
ATOM 2161 C CA . GLN A 1 271 ? -13.258 -3.146 15.375 1 98.56 271 GLN A CA 1
ATOM 2162 C C . GLN A 1 271 ? -12.172 -2.496 14.523 1 98.56 271 GLN A C 1
ATOM 2164 O O . GLN A 1 271 ? -11.953 -1.285 14.602 1 98.56 271 GLN A O 1
ATOM 2169 N N . LEU A 1 272 ? -11.469 -3.338 13.789 1 98.88 272 LEU A N 1
ATOM 2170 C CA . LEU A 1 272 ? -10.5 -2.807 12.828 1 98.88 272 LEU A CA 1
ATOM 2171 C C . LEU A 1 272 ? -11.203 -2.17 11.641 1 98.88 272 LEU A C 1
ATOM 2173 O O . LEU A 1 272 ? -11.781 -2.873 10.805 1 98.88 272 LEU A O 1
ATOM 2177 N N . ILE A 1 273 ? -11.102 -0.842 11.508 1 98.81 273 ILE A N 1
ATOM 2178 C CA . ILE A 1 273 ? -11.938 -0.185 10.508 1 98.81 273 ILE A CA 1
ATOM 2179 C C . ILE A 1 273 ? -11.102 0.163 9.281 1 98.81 273 ILE A C 1
ATOM 2181 O O . ILE A 1 273 ? -11.641 0.329 8.188 1 98.81 273 ILE A O 1
ATOM 2185 N N . ALA A 1 274 ? -9.773 0.283 9.453 1 98.94 274 ALA A N 1
ATOM 2186 C CA . ALA A 1 274 ? -8.914 0.622 8.32 1 98.94 274 ALA A CA 1
ATOM 2187 C C . ALA A 1 274 ? -7.461 0.259 8.609 1 98.94 274 ALA A C 1
ATOM 2189 O O . ALA A 1 274 ? -7.074 0.067 9.766 1 98.94 274 ALA A O 1
ATOM 2190 N N . THR A 1 275 ? -6.699 0.046 7.602 1 98.94 275 THR A N 1
ATOM 2191 C CA . THR A 1 275 ? -5.254 -0.155 7.613 1 98.94 275 THR A CA 1
ATOM 2192 C C . THR A 1 275 ? -4.555 0.888 6.746 1 98.94 275 THR A C 1
ATOM 2194 O O . THR A 1 275 ? -5.051 1.251 5.68 1 98.94 275 THR A O 1
ATOM 2197 N N . THR A 1 276 ? -3.428 1.421 7.238 1 98.88 276 THR A N 1
ATOM 2198 C CA . THR A 1 276 ? -2.688 2.43 6.488 1 98.88 276 THR A CA 1
ATOM 2199 C C . THR A 1 276 ? -1.235 2.004 6.297 1 98.88 276 THR A C 1
ATOM 2201 O O . THR A 1 276 ? -0.714 1.192 7.062 1 98.88 276 THR A O 1
ATOM 2204 N N . GLN A 1 277 ? -0.625 2.434 5.273 1 98.75 277 GLN A N 1
ATOM 2205 C CA . GLN A 1 277 ? 0.795 2.264 4.984 1 98.75 277 GLN A CA 1
ATOM 2206 C C . GLN A 1 277 ? 1.366 3.498 4.293 1 98.75 277 GLN A C 1
ATOM 2208 O O . GLN A 1 277 ? 0.778 4.008 3.336 1 98.75 277 GLN A O 1
ATOM 2213 N N . GLN A 1 278 ? 2.488 3.969 4.742 1 98.81 278 GLN A N 1
ATOM 2214 C CA . GLN A 1 278 ? 3.047 5.207 4.211 1 98.81 278 GLN A CA 1
ATOM 2215 C C . GLN A 1 278 ? 4.57 5.168 4.215 1 98.81 278 GLN A C 1
ATOM 2217 O O . GLN A 1 278 ? 5.188 4.797 5.215 1 98.81 278 GLN A O 1
ATOM 2222 N N . GLU A 1 279 ? 5.156 5.441 3.105 1 98.81 279 GLU A N 1
ATOM 2223 C CA . GLU A 1 279 ? 6.586 5.707 3.018 1 98.81 279 GLU A CA 1
ATOM 2224 C C . GLU A 1 279 ? 6.859 7.191 2.793 1 98.81 279 GLU A C 1
ATOM 2226 O O . GLU A 1 279 ? 6.082 7.879 2.127 1 98.81 279 GLU A O 1
ATOM 2231 N N . GLY A 1 280 ? 7.93 7.66 3.355 1 98.31 280 GLY A N 1
ATOM 2232 C CA . GLY A 1 280 ? 8.328 9.047 3.158 1 98.31 280 GLY A CA 1
ATOM 2233 C C . GLY A 1 280 ? 9.828 9.25 3.258 1 98.31 280 GLY A C 1
ATOM 2234 O O . GLY A 1 280 ? 10.555 8.367 3.711 1 98.31 280 GLY A O 1
ATOM 2235 N N . LEU A 1 281 ? 10.242 10.367 2.803 1 97.81 281 LEU A N 1
ATOM 2236 C CA . LEU A 1 281 ? 11.617 10.828 2.943 1 97.81 281 LEU A CA 1
ATOM 2237 C C . LEU A 1 281 ? 11.891 11.297 4.367 1 97.81 281 LEU A C 1
ATOM 2239 O O . LEU A 1 281 ? 11.125 12.094 4.922 1 97.81 281 LEU A O 1
ATOM 2243 N N . ILE A 1 282 ? 12.805 10.789 4.965 1 97.88 282 ILE A N 1
ATOM 2244 C CA . ILE A 1 282 ? 13.367 11.297 6.211 1 97.88 282 ILE A CA 1
ATOM 2245 C C . ILE A 1 282 ? 14.883 11.461 6.07 1 97.88 282 ILE A C 1
ATOM 2247 O O . ILE A 1 282 ? 15.625 10.477 6.156 1 97.88 282 ILE A O 1
ATOM 2251 N N . ARG A 1 283 ? 15.32 12.688 5.883 1 97 283 ARG A N 1
ATOM 2252 C CA . ARG A 1 283 ? 16.703 12.992 5.547 1 97 283 ARG A CA 1
ATOM 2253 C C . ARG A 1 283 ? 17.266 14.07 6.473 1 97 283 ARG A C 1
ATOM 2255 O O . ARG A 1 283 ? 16.578 15.039 6.801 1 97 283 ARG A O 1
ATOM 2262 N N . PHE A 1 284 ? 18.438 13.82 6.926 1 96.44 284 PHE A N 1
ATOM 2263 C CA . PHE A 1 284 ? 19.156 14.805 7.73 1 96.44 284 PHE A CA 1
ATOM 2264 C C . PHE A 1 284 ? 20.438 15.234 7.039 1 96.44 284 PHE A C 1
ATOM 2266 O O . PHE A 1 284 ? 21.219 14.398 6.582 1 96.44 284 PHE A O 1
ATOM 2273 N N . SER A 1 285 ? 20.547 16.5 6.84 1 92.5 285 SER A N 1
ATOM 2274 C CA . SER A 1 285 ? 21.781 17.094 6.336 1 92.5 285 SER A CA 1
ATOM 2275 C C . SER A 1 285 ? 22.312 18.156 7.281 1 92.5 285 SER A C 1
ATOM 2277 O O . SER A 1 285 ? 21.578 19.047 7.695 1 92.5 285 SER A O 1
ATOM 2279 N N . GLU A 1 286 ? 23.578 18.109 7.648 1 86.25 286 GLU A N 1
ATOM 2280 C CA . GLU A 1 286 ? 24.219 19.078 8.555 1 86.25 286 GLU A CA 1
ATOM 2281 C C . GLU A 1 286 ? 24.359 20.438 7.898 1 86.25 286 GLU A C 1
ATOM 2283 O O . GLU A 1 286 ? 24.625 20.531 6.695 1 86.25 286 GLU A O 1
ATOM 2288 N N . MET B 1 1 ? 22.141 -23.719 -15.023 1 60.06 1 MET B N 1
ATOM 2289 C CA . MET B 1 1 ? 21.016 -22.812 -14.766 1 60.06 1 MET B CA 1
ATOM 2290 C C . MET B 1 1 ? 19.688 -23.5 -14.992 1 60.06 1 MET B C 1
ATOM 2292 O O . MET B 1 1 ? 19.562 -24.359 -15.875 1 60.06 1 MET B O 1
ATOM 2296 N N . SER B 1 2 ? 18.859 -23.484 -13.961 1 84.06 2 SER B N 1
ATOM 2297 C CA . SER B 1 2 ? 17.547 -24.109 -14.117 1 84.06 2 SER B CA 1
ATOM 2298 C C . SER B 1 2 ? 16.797 -23.547 -15.312 1 84.06 2 SER B C 1
ATOM 2300 O O . SER B 1 2 ? 16.781 -22.328 -15.516 1 84.06 2 SER B O 1
ATOM 2302 N N . ASP B 1 3 ? 16.422 -24.359 -16.281 1 88.44 3 ASP B N 1
ATOM 2303 C CA . ASP B 1 3 ? 15.727 -23.953 -17.5 1 88.44 3 ASP B CA 1
ATOM 2304 C C . ASP B 1 3 ? 14.484 -23.141 -17.172 1 88.44 3 ASP B C 1
ATOM 2306 O O . ASP B 1 3 ? 14.18 -22.156 -17.859 1 88.44 3 ASP B O 1
ATOM 2310 N N . ILE B 1 4 ? 13.945 -23.5 -16.109 1 91.38 4 ILE B N 1
ATOM 2311 C CA . ILE B 1 4 ? 12.695 -22.844 -15.766 1 91.38 4 ILE B CA 1
ATOM 2312 C C . ILE B 1 4 ? 12.977 -21.422 -15.266 1 91.38 4 ILE B C 1
ATOM 2314 O O . ILE B 1 4 ? 12.25 -20.484 -15.594 1 91.38 4 ILE B O 1
ATOM 2318 N N . LEU B 1 5 ? 14.008 -21.266 -14.477 1 94.69 5 LEU B N 1
ATOM 2319 C CA . LEU B 1 5 ? 14.406 -19.953 -14 1 94.69 5 LEU B CA 1
ATOM 2320 C C . LEU B 1 5 ? 14.852 -19.062 -15.148 1 94.69 5 LEU B C 1
ATOM 2322 O O . LEU B 1 5 ? 14.453 -17.891 -15.234 1 94.69 5 LEU B O 1
ATOM 2326 N N . ASN B 1 6 ? 15.648 -19.578 -16.047 1 94.38 6 ASN B N 1
ATOM 2327 C CA . ASN B 1 6 ? 16.094 -18.828 -17.219 1 94.38 6 ASN B CA 1
ATOM 2328 C C . ASN B 1 6 ? 14.922 -18.375 -18.078 1 94.38 6 ASN B C 1
ATOM 2330 O O . ASN B 1 6 ? 14.922 -17.25 -18.594 1 94.38 6 ASN B O 1
ATOM 2334 N N . ASN B 1 7 ? 14.031 -19.266 -18.219 1 93.69 7 ASN B N 1
ATOM 2335 C CA . ASN B 1 7 ? 12.836 -18.922 -18.984 1 93.69 7 ASN B CA 1
ATOM 2336 C C . ASN B 1 7 ? 12.07 -17.766 -18.344 1 93.69 7 ASN B C 1
ATOM 2338 O O . ASN B 1 7 ? 11.562 -16.891 -19.031 1 93.69 7 ASN B O 1
ATOM 2342 N N . LEU B 1 8 ? 11.969 -17.828 -17.016 1 95.31 8 LEU B N 1
ATOM 2343 C CA . LEU B 1 8 ? 11.297 -16.734 -16.312 1 95.31 8 LEU B CA 1
ATOM 2344 C C . LEU B 1 8 ? 12.047 -15.414 -16.516 1 95.31 8 LEU B C 1
ATOM 2346 O O . LEU B 1 8 ? 11.438 -14.383 -16.812 1 95.31 8 LEU B O 1
ATOM 2350 N N . ILE B 1 9 ? 13.32 -15.43 -16.375 1 96.12 9 ILE B N 1
ATOM 2351 C CA . ILE B 1 9 ? 14.141 -14.234 -16.547 1 96.12 9 ILE B CA 1
ATOM 2352 C C . ILE B 1 9 ? 13.945 -13.672 -17.953 1 96.12 9 ILE B C 1
ATOM 2354 O O . ILE B 1 9 ? 13.82 -12.461 -18.141 1 96.12 9 ILE B O 1
ATOM 2358 N N . HIS B 1 10 ? 13.891 -14.555 -18.906 1 94.5 10 HIS B N 1
ATOM 2359 C CA . HIS B 1 10 ? 13.656 -14.133 -20.281 1 94.5 10 HIS B CA 1
ATOM 2360 C C . HIS B 1 10 ? 12.266 -13.516 -20.438 1 94.5 10 HIS B C 1
ATOM 2362 O O . HIS B 1 10 ? 12.109 -12.516 -21.141 1 94.5 10 HIS B O 1
ATOM 2368 N N . LEU B 1 11 ? 11.336 -14.172 -19.812 1 94.38 11 LEU B N 1
ATOM 2369 C CA . LEU B 1 11 ? 9.953 -13.695 -19.844 1 94.38 11 LEU B CA 1
ATOM 2370 C C . LEU B 1 11 ? 9.859 -12.273 -19.297 1 94.38 11 LEU B C 1
ATOM 2372 O O . LEU B 1 11 ? 9.023 -11.484 -19.734 1 94.38 11 LEU B O 1
ATOM 2376 N N . LEU B 1 12 ? 10.734 -11.953 -18.359 1 95.06 12 LEU B N 1
ATOM 2377 C CA . LEU B 1 12 ? 10.688 -10.656 -17.688 1 95.06 12 LEU B CA 1
ATOM 2378 C C . LEU B 1 12 ? 11.453 -9.609 -18.484 1 95.06 12 LEU B C 1
ATOM 2380 O O . LEU B 1 12 ? 11.375 -8.414 -18.188 1 95.06 12 LEU B O 1
ATOM 2384 N N . LYS B 1 13 ? 12.133 -10.242 -19.469 1 91 13 LYS B N 1
ATOM 2385 C CA . LYS B 1 13 ? 12.781 -9.32 -20.391 1 91 13 LYS B CA 1
ATOM 2386 C C . LYS B 1 13 ? 11.828 -8.922 -21.531 1 91 13 LYS B C 1
ATOM 2388 O O . LYS B 1 13 ? 11.344 -9.781 -22.266 1 91 13 LYS B O 1
ATOM 2393 N N . LEU B 1 14 ? 11.336 -7.73 -21.609 1 96.81 14 LEU B N 1
ATOM 2394 C CA . LEU B 1 14 ? 10.328 -7.227 -22.531 1 96.81 14 LEU B CA 1
ATOM 2395 C C . LEU B 1 14 ? 10.961 -6.746 -23.828 1 96.81 14 LEU B C 1
ATOM 2397 O O . LEU B 1 14 ? 12.133 -6.371 -23.859 1 96.81 14 LEU B O 1
ATOM 2401 N N . GLU B 1 15 ? 10.18 -6.898 -24.844 1 96.5 15 GLU B N 1
ATOM 2402 C CA . GLU B 1 15 ? 10.562 -6.285 -26.109 1 96.5 15 GLU B CA 1
ATOM 2403 C C . GLU B 1 15 ? 10.172 -4.809 -26.156 1 96.5 15 GLU B C 1
ATOM 2405 O O . GLU B 1 15 ? 9.008 -4.465 -25.922 1 96.5 15 GLU B O 1
ATOM 2410 N N . LYS B 1 16 ? 11.125 -3.967 -26.5 1 96.69 16 LYS B N 1
ATOM 2411 C CA . LYS B 1 16 ? 10.812 -2.553 -26.672 1 96.69 16 LYS B CA 1
ATOM 2412 C C . LYS B 1 16 ? 10.203 -2.291 -28.047 1 96.69 16 LYS B C 1
ATOM 2414 O O . LYS B 1 16 ? 10.883 -2.441 -29.062 1 96.69 16 LYS B O 1
ATOM 2419 N N . ILE B 1 17 ? 9 -1.854 -28.109 1 97 17 ILE B N 1
ATOM 2420 C CA . ILE B 1 17 ? 8.305 -1.587 -29.359 1 97 17 ILE B CA 1
ATOM 2421 C C . ILE B 1 17 ? 8.5 -0.128 -29.75 1 97 17 ILE B C 1
ATOM 2423 O O . ILE B 1 17 ? 8.617 0.186 -30.938 1 97 17 ILE B O 1
ATOM 2427 N N . ASP B 1 18 ? 8.461 0.755 -28.812 1 95.81 18 ASP B N 1
ATOM 2428 C CA . ASP B 1 18 ? 8.672 2.195 -28.922 1 95.81 18 ASP B CA 1
ATOM 2429 C C . ASP B 1 18 ? 9.266 2.762 -27.641 1 95.81 18 ASP B C 1
ATOM 2431 O O . ASP B 1 18 ? 9.461 2.031 -26.656 1 95.81 18 ASP B O 1
ATOM 2435 N N . ASP B 1 19 ? 9.586 4.004 -27.625 1 95.56 19 ASP B N 1
ATOM 2436 C CA . ASP B 1 19 ? 10.312 4.625 -26.531 1 95.56 19 ASP B CA 1
ATOM 2437 C C . ASP B 1 19 ? 9.648 4.32 -25.188 1 95.56 19 ASP B C 1
ATOM 2439 O O . ASP B 1 19 ? 10.336 4.133 -24.188 1 95.56 19 ASP B O 1
ATOM 2443 N N . LEU B 1 20 ? 8.336 4.234 -25.141 1 97.56 20 LEU B N 1
ATOM 2444 C CA . LEU B 1 20 ? 7.625 4.082 -23.875 1 97.56 20 LEU B CA 1
ATOM 2445 C C . LEU B 1 20 ? 6.656 2.906 -23.938 1 97.56 20 LEU B C 1
ATOM 2447 O O . LEU B 1 20 ? 5.762 2.789 -23.094 1 97.56 20 LEU B O 1
ATOM 2451 N N . ILE B 1 21 ? 6.715 2.086 -24.984 1 98.38 21 ILE B N 1
ATOM 2452 C CA . ILE B 1 21 ? 5.797 0.973 -25.188 1 98.38 21 ILE B CA 1
ATOM 2453 C C . ILE B 1 21 ? 6.582 -0.334 -25.297 1 98.38 21 ILE B C 1
ATOM 2455 O O . ILE B 1 21 ? 7.492 -0.459 -26.109 1 98.38 21 ILE B O 1
ATOM 2459 N N . PHE B 1 22 ? 6.184 -1.248 -24.5 1 98.62 22 PHE B N 1
ATOM 2460 C CA . PHE B 1 22 ? 6.863 -2.535 -24.422 1 98.62 22 PHE B CA 1
ATOM 2461 C C . PHE B 1 22 ? 5.875 -3.682 -24.609 1 98.62 22 PHE B C 1
ATOM 2463 O O . PHE B 1 22 ? 4.672 -3.508 -24.391 1 98.62 22 PHE B O 1
ATOM 2470 N N . ARG B 1 23 ? 6.363 -4.824 -25.031 1 98.12 23 ARG B N 1
ATOM 2471 C CA . ARG B 1 23 ? 5.547 -6.023 -25.203 1 98.12 23 ARG B CA 1
ATOM 2472 C C . ARG B 1 23 ? 6.129 -7.195 -24.422 1 98.12 23 ARG B C 1
ATOM 2474 O O . ARG B 1 23 ? 7.324 -7.484 -24.516 1 98.12 23 ARG B O 1
ATOM 2481 N N . GLY B 1 24 ? 5.363 -7.754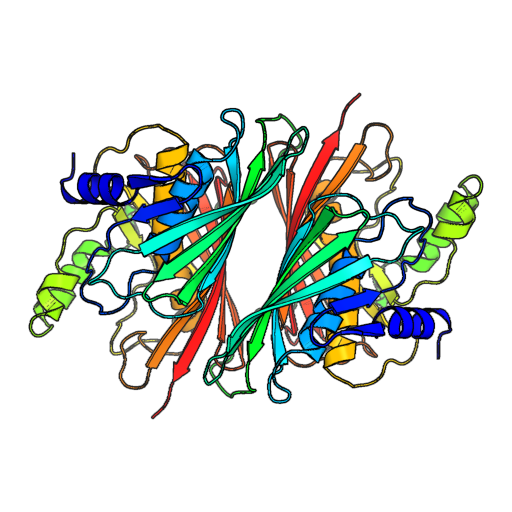 -23.594 1 96.31 24 GLY B N 1
ATOM 2482 C CA . GLY B 1 24 ? 5.738 -8.953 -22.859 1 96.31 24 GLY B CA 1
ATOM 2483 C C . GLY B 1 24 ? 4.938 -10.18 -23.266 1 96.31 24 GLY B C 1
ATOM 2484 O O . GLY B 1 24 ? 3.721 -10.094 -23.453 1 96.31 24 GLY B O 1
ATOM 2485 N N . GLU B 1 25 ? 5.605 -11.289 -23.359 1 92.62 25 GLU B N 1
ATOM 2486 C CA . GLU B 1 25 ? 4.918 -12.562 -23.578 1 92.62 25 GLU B CA 1
ATOM 2487 C C . GLU B 1 25 ? 4.211 -13.039 -22.328 1 92.62 25 GLU B C 1
ATOM 2489 O O . GLU B 1 25 ? 4.484 -12.547 -21.219 1 92.62 25 GLU B O 1
ATOM 2494 N N . SER B 1 26 ? 3.242 -13.844 -22.609 1 88.25 26 SER B N 1
ATOM 2495 C CA . SER B 1 26 ? 2.531 -14.43 -21.469 1 88.25 26 SER B CA 1
ATOM 2496 C C . SER B 1 26 ? 2.848 -15.914 -21.328 1 88.25 26 SER B C 1
ATOM 2498 O O . SER B 1 26 ? 3.018 -16.625 -22.312 1 88.25 26 SER B O 1
ATOM 2500 N N . GLN B 1 27 ? 3.057 -16.25 -20.109 1 77.69 27 GLN B N 1
ATOM 2501 C CA . GLN B 1 27 ? 3.24 -17.656 -19.797 1 77.69 27 GLN B CA 1
ATOM 2502 C C . GLN B 1 27 ? 1.926 -18.297 -19.359 1 77.69 27 GLN B C 1
ATOM 2504 O O . GLN B 1 27 ? 1.17 -17.719 -18.594 1 77.69 27 GLN B O 1
ATOM 2509 N N . ASP B 1 28 ? 1.676 -19.391 -19.953 1 69.88 28 ASP B N 1
ATOM 2510 C CA . ASP B 1 28 ? 0.509 -20.172 -19.547 1 69.88 28 ASP B CA 1
ATOM 2511 C C . ASP B 1 28 ? 0.843 -21.094 -18.375 1 69.88 28 ASP B C 1
ATOM 2513 O O . ASP B 1 28 ? 1.499 -22.125 -18.562 1 69.88 28 ASP B O 1
ATOM 2517 N N . LEU B 1 29 ? 0.401 -20.797 -17.172 1 65.94 29 LEU B N 1
ATOM 2518 C CA . LEU B 1 29 ? 0.678 -21.609 -15.992 1 65.94 29 LEU B CA 1
ATOM 2519 C C . LEU B 1 29 ? -0.451 -22.609 -15.742 1 65.94 29 LEU B C 1
ATOM 2521 O O . LEU B 1 29 ? -0.553 -23.172 -14.656 1 65.94 29 LEU B O 1
ATOM 2525 N N . GLY B 1 30 ? -1.234 -22.766 -16.719 1 59.41 30 GLY B N 1
ATOM 2526 C CA . GLY B 1 30 ? -2.336 -23.703 -16.578 1 59.41 30 GLY B CA 1
ATOM 2527 C C . GLY B 1 30 ? -3.668 -23.031 -16.312 1 59.41 30 GLY B C 1
ATOM 2528 O O . GLY B 1 30 ? -4.703 -23.703 -16.234 1 59.41 30 GLY B O 1
ATOM 2529 N N . PHE B 1 31 ? -3.572 -21.766 -16 1 66.88 31 PHE B N 1
ATOM 2530 C CA . PHE B 1 31 ? -4.785 -20.969 -15.828 1 66.88 31 PHE B CA 1
ATOM 2531 C C . PHE B 1 31 ? -5.012 -20.047 -17.016 1 66.88 31 PHE B C 1
ATOM 2533 O O . PHE B 1 31 ? -4.066 -19.688 -17.719 1 66.88 31 PHE B O 1
ATOM 2540 N N . ARG B 1 32 ? -6.207 -19.906 -17.266 1 71.56 32 ARG B N 1
ATOM 2541 C CA . ARG B 1 32 ? -6.551 -18.984 -18.359 1 71.56 32 ARG B CA 1
ATOM 2542 C C . ARG B 1 32 ? -6.047 -17.578 -18.062 1 71.56 32 ARG B C 1
ATOM 2544 O O . ARG B 1 32 ? -5.605 -16.859 -18.969 1 71.56 32 ARG B O 1
ATOM 2551 N N . GLN B 1 33 ? -5.945 -17.297 -16.812 1 87.81 33 GLN B N 1
ATOM 2552 C CA . GLN B 1 33 ? -5.551 -15.945 -16.438 1 87.81 33 GLN B CA 1
ATOM 2553 C C . GLN B 1 33 ? -4.047 -15.852 -16.203 1 87.81 33 GLN B C 1
ATOM 2555 O O . GLN B 1 33 ? -3.416 -16.812 -15.758 1 87.81 33 GLN B O 1
ATOM 2560 N N . VAL B 1 34 ? -3.482 -14.734 -16.594 1 91.81 34 VAL B N 1
ATOM 2561 C CA . VAL B 1 34 ? -2.066 -14.477 -16.359 1 91.81 34 VAL B CA 1
ATOM 2562 C C . VAL B 1 34 ? -1.822 -14.297 -14.859 1 91.81 34 VAL B C 1
ATOM 2564 O O . VAL B 1 34 ? -2.611 -13.641 -14.164 1 91.81 34 VAL B O 1
ATOM 2567 N N . PHE B 1 35 ? -0.777 -14.938 -14.375 1 93.12 35 PHE B N 1
ATOM 2568 C CA . PHE B 1 35 ? -0.378 -14.766 -12.984 1 93.12 35 PHE B CA 1
ATOM 2569 C C . PHE B 1 35 ? -0.065 -13.305 -12.688 1 93.12 35 PHE B C 1
ATOM 2571 O O . PHE B 1 35 ? 0.731 -12.68 -13.391 1 93.12 35 PHE B O 1
ATOM 2578 N N . GLY B 1 36 ? -0.689 -12.734 -11.625 1 95.62 36 GLY B N 1
ATOM 2579 C CA . GLY B 1 36 ? -0.536 -11.328 -11.289 1 95.62 36 GLY B CA 1
ATOM 2580 C C . GLY B 1 36 ? 0.911 -10.914 -11.102 1 95.62 36 GLY B C 1
ATOM 2581 O O . GLY B 1 36 ? 1.315 -9.828 -11.523 1 95.62 36 GLY B O 1
ATOM 2582 N N . GLY B 1 37 ? 1.657 -11.789 -10.445 1 97.06 37 GLY B N 1
ATOM 2583 C CA . GLY B 1 37 ? 3.07 -11.516 -10.234 1 97.06 37 GLY B CA 1
ATOM 2584 C C . GLY B 1 37 ? 3.834 -11.297 -11.523 1 97.06 37 GLY B C 1
ATOM 2585 O O . GLY B 1 37 ? 4.762 -10.484 -11.57 1 97.06 37 GLY B O 1
ATOM 2586 N N . GLN B 1 38 ? 3.477 -12.031 -12.531 1 96.81 38 GLN B N 1
ATOM 2587 C CA . GLN B 1 38 ? 4.102 -11.836 -13.836 1 96.81 38 GLN B CA 1
ATOM 2588 C C . GLN B 1 38 ? 3.805 -10.445 -14.383 1 96.81 38 GLN B C 1
ATOM 2590 O O . GLN B 1 38 ? 4.707 -9.766 -14.875 1 96.81 38 GLN B O 1
ATOM 2595 N N . VAL B 1 39 ? 2.545 -10.039 -14.312 1 97.81 39 VAL B N 1
ATOM 2596 C CA . VAL B 1 39 ? 2.125 -8.75 -14.852 1 97.81 39 VAL B CA 1
ATOM 2597 C C . VAL B 1 39 ? 2.875 -7.625 -14.141 1 97.81 39 VAL B C 1
ATOM 2599 O O . VAL B 1 39 ? 3.418 -6.727 -14.789 1 97.81 39 VAL B O 1
ATOM 2602 N N . VAL B 1 40 ? 2.961 -7.699 -12.836 1 98.62 40 VAL B N 1
ATOM 2603 C CA . VAL B 1 40 ? 3.619 -6.668 -12.039 1 98.62 40 VAL B CA 1
ATOM 2604 C C . VAL B 1 40 ? 5.113 -6.645 -12.359 1 98.62 40 VAL B C 1
ATOM 2606 O O . VAL B 1 40 ? 5.688 -5.582 -12.594 1 98.62 40 VAL B O 1
ATOM 2609 N N . ALA B 1 41 ? 5.711 -7.805 -12.375 1 98.75 41 ALA B N 1
ATOM 2610 C CA . ALA B 1 41 ? 7.145 -7.891 -12.633 1 98.75 41 ALA B CA 1
ATOM 2611 C C . ALA B 1 41 ? 7.484 -7.352 -14.023 1 98.75 41 ALA B C 1
ATOM 2613 O O . ALA B 1 41 ? 8.477 -6.637 -14.195 1 98.75 41 ALA B O 1
ATOM 2614 N N . GLN B 1 42 ? 6.684 -7.715 -15.008 1 98.69 42 GLN B N 1
ATOM 2615 C CA . GLN B 1 42 ? 6.898 -7.215 -16.359 1 98.69 42 GLN B CA 1
ATOM 2616 C C . GLN B 1 42 ? 6.691 -5.703 -16.422 1 98.69 42 GLN B C 1
ATOM 2618 O O . GLN B 1 42 ? 7.441 -4.996 -17.109 1 98.69 42 GLN B O 1
ATOM 2623 N N . ALA B 1 43 ? 5.68 -5.207 -15.75 1 98.81 43 ALA B N 1
ATOM 2624 C CA . ALA B 1 43 ? 5.453 -3.766 -15.688 1 98.81 43 ALA B CA 1
ATOM 2625 C C . ALA B 1 43 ? 6.664 -3.047 -15.102 1 98.81 43 ALA B C 1
ATOM 2627 O O . ALA B 1 43 ? 7.094 -2.012 -15.625 1 98.81 43 ALA B O 1
ATOM 2628 N N . LEU B 1 44 ? 7.188 -3.596 -14.055 1 98.88 44 LEU B N 1
ATOM 2629 C CA . LEU B 1 44 ? 8.359 -3.006 -13.414 1 98.88 44 LEU B CA 1
ATOM 2630 C C . LEU B 1 44 ? 9.562 -3.043 -14.352 1 98.88 44 LEU B C 1
ATOM 2632 O O . LEU B 1 44 ? 10.336 -2.084 -14.422 1 98.88 44 LEU B O 1
ATOM 2636 N N . SER B 1 45 ? 9.688 -4.145 -15.023 1 98.69 45 SER B N 1
ATOM 2637 C CA . SER B 1 45 ? 10.758 -4.242 -16 1 98.69 45 SER B CA 1
ATOM 2638 C C . SER B 1 45 ? 10.656 -3.131 -17.047 1 98.69 45 SER B C 1
ATOM 2640 O O . SER B 1 45 ? 11.664 -2.504 -17.391 1 98.69 45 SER B O 1
ATOM 2642 N N . ALA B 1 46 ? 9.477 -2.879 -17.562 1 98.81 46 ALA B N 1
ATOM 2643 C CA . ALA B 1 46 ? 9.25 -1.792 -18.516 1 98.81 46 ALA B CA 1
ATOM 2644 C C . ALA B 1 46 ? 9.609 -0.442 -17.906 1 98.81 46 ALA B C 1
ATOM 2646 O O . ALA B 1 46 ? 10.312 0.363 -18.516 1 98.81 46 ALA B O 1
ATOM 2647 N N . ALA B 1 47 ? 9.156 -0.201 -16.719 1 98.75 47 ALA B N 1
ATOM 2648 C CA . ALA B 1 47 ? 9.414 1.061 -16.031 1 98.75 47 ALA B CA 1
ATOM 2649 C C . ALA B 1 47 ? 10.914 1.282 -15.844 1 98.75 47 ALA B C 1
ATOM 2651 O O . ALA B 1 47 ? 11.406 2.4 -16 1 98.75 47 ALA B O 1
ATOM 2652 N N . MET B 1 48 ? 11.633 0.219 -15.484 1 98.44 48 MET B N 1
ATOM 2653 C CA . MET B 1 48 ? 13.062 0.294 -15.219 1 98.44 48 MET B CA 1
ATOM 2654 C C . MET B 1 48 ? 13.828 0.683 -16.484 1 98.44 48 MET B C 1
ATOM 2656 O O . MET B 1 48 ? 14.898 1.285 -16.406 1 98.44 48 MET B O 1
ATOM 2660 N N . GLN B 1 49 ? 13.266 0.344 -17.594 1 97.75 49 GLN B N 1
ATOM 2661 C CA . GLN B 1 49 ? 13.914 0.67 -18.859 1 97.75 49 GLN B CA 1
ATOM 2662 C C . GLN B 1 49 ? 13.711 2.139 -19.234 1 97.75 49 GLN B C 1
ATOM 2664 O O . GLN B 1 49 ? 14.422 2.68 -20.078 1 97.75 49 GLN B O 1
ATOM 2669 N N . VAL B 1 50 ? 12.742 2.783 -18.672 1 98.19 50 VAL B N 1
ATOM 2670 C CA . VAL B 1 50 ? 12.414 4.172 -18.969 1 98.19 50 VAL B CA 1
ATOM 2671 C C . VAL B 1 50 ? 13 5.082 -17.891 1 98.19 50 VAL B C 1
ATOM 2673 O O . VAL B 1 50 ? 13.422 6.207 -18.172 1 98.19 50 VAL B O 1
ATOM 2676 N N . ALA B 1 51 ? 13.062 4.613 -16.641 1 98.19 51 ALA B N 1
ATOM 2677 C CA . ALA B 1 51 ? 13.539 5.402 -15.508 1 98.19 51 ALA B CA 1
ATOM 2678 C C . ALA B 1 51 ? 14.992 5.832 -15.711 1 98.19 51 ALA B C 1
ATOM 2680 O O . ALA B 1 51 ? 15.75 5.156 -16.406 1 98.19 51 ALA B O 1
ATOM 2681 N N . PRO B 1 52 ? 15.344 6.973 -15.094 1 98 52 PRO B N 1
ATOM 2682 C CA . PRO B 1 52 ? 16.766 7.359 -15.141 1 98 52 PRO B CA 1
ATOM 2683 C C . PRO B 1 52 ? 17.688 6.258 -14.641 1 98 52 PRO B C 1
ATOM 2685 O O . PRO B 1 52 ? 17.375 5.574 -13.664 1 98 52 PRO B O 1
ATOM 2688 N N . GLU B 1 53 ? 18.828 6.125 -15.227 1 96.56 53 GLU B N 1
ATOM 2689 C CA . GLU B 1 53 ? 19.734 5.004 -15.016 1 96.56 53 GLU B CA 1
ATOM 2690 C C . GLU B 1 53 ? 20.328 5.035 -13.602 1 96.56 53 GLU B C 1
ATOM 2692 O O . GLU B 1 53 ? 20.672 3.99 -13.055 1 96.56 53 GLU B O 1
ATOM 2697 N N . ASP B 1 54 ? 20.359 6.168 -13.039 1 97.12 54 ASP B N 1
ATOM 2698 C CA . ASP B 1 54 ? 21.047 6.312 -11.758 1 97.12 54 ASP B CA 1
ATOM 2699 C C . ASP B 1 54 ? 20.078 6.066 -10.594 1 97.12 54 ASP B C 1
ATOM 2701 O O . ASP B 1 54 ? 20.438 6.281 -9.43 1 97.12 54 ASP B O 1
ATOM 2705 N N . ARG B 1 55 ? 18.906 5.613 -10.867 1 97.75 55 ARG B N 1
ATOM 2706 C CA . ARG B 1 55 ? 17.906 5.441 -9.82 1 97.75 55 ARG B CA 1
ATOM 2707 C C . ARG B 1 55 ? 17.5 3.977 -9.688 1 97.75 55 ARG B C 1
ATOM 2709 O O . ARG B 1 55 ? 17.531 3.227 -10.664 1 97.75 55 ARG B O 1
ATOM 2716 N N . ILE B 1 56 ? 17.156 3.631 -8.539 1 98.5 56 ILE B N 1
ATOM 2717 C CA . ILE B 1 56 ? 16.75 2.266 -8.211 1 98.5 56 ILE B CA 1
ATOM 2718 C C . ILE B 1 56 ? 15.312 2.252 -7.707 1 98.5 56 ILE B C 1
ATOM 2720 O O . ILE B 1 56 ? 14.906 3.135 -6.945 1 98.5 56 ILE B O 1
ATOM 2724 N N . LEU B 1 57 ? 14.586 1.292 -8.141 1 98.88 57 LEU B N 1
ATOM 2725 C CA . LEU B 1 57 ? 13.211 1.104 -7.699 1 98.88 57 LEU B CA 1
ATOM 2726 C C . LEU B 1 57 ? 13.141 0.953 -6.184 1 98.88 57 LEU B C 1
ATOM 2728 O O . LEU B 1 57 ? 13.891 0.162 -5.602 1 98.88 57 LEU B O 1
ATOM 2732 N N . HIS B 1 58 ? 12.219 1.722 -5.52 1 98.81 58 HIS B N 1
ATOM 2733 C CA . HIS B 1 58 ? 12.094 1.544 -4.078 1 98.81 58 HIS B CA 1
ATOM 2734 C C . HIS B 1 58 ? 10.648 1.234 -3.684 1 98.81 58 HIS B C 1
ATOM 2736 O O . HIS B 1 58 ? 10.391 0.814 -2.555 1 98.81 58 HIS B O 1
ATOM 2742 N N . SER B 1 59 ? 9.711 1.387 -4.602 1 98.88 59 SER B N 1
ATOM 2743 C CA . SER B 1 59 ? 8.336 0.991 -4.285 1 98.88 59 SER B CA 1
ATOM 2744 C C . SER B 1 59 ? 7.504 0.833 -5.551 1 98.88 59 SER B C 1
ATOM 2746 O O . SER B 1 59 ? 7.836 1.398 -6.598 1 98.88 59 SER B O 1
ATOM 2748 N N . CYS B 1 60 ? 6.441 0.081 -5.477 1 98.5 60 CYS B N 1
ATOM 2749 C CA . CYS B 1 60 ? 5.418 0.014 -6.516 1 98.5 60 CYS B CA 1
ATOM 2750 C C . CYS B 1 60 ? 4.059 -0.317 -5.922 1 98.5 60 CYS B C 1
ATOM 2752 O O . CYS B 1 60 ? 3.969 -1.04 -4.926 1 98.5 60 CYS B O 1
ATOM 2754 N N . HIS B 1 61 ? 3.039 0.246 -6.426 1 98.81 61 HIS B N 1
ATOM 2755 C CA . HIS B 1 61 ? 1.636 -0.01 -6.121 1 98.81 61 HIS B CA 1
ATOM 2756 C C . HIS B 1 61 ? 0.867 -0.419 -7.371 1 98.81 61 HIS B C 1
ATOM 2758 O O . HIS B 1 61 ? 0.839 0.322 -8.359 1 98.81 61 HIS B O 1
ATOM 2764 N N . ALA B 1 62 ? 0.23 -1.56 -7.281 1 98.81 62 ALA B N 1
ATOM 2765 C CA . ALA B 1 62 ? -0.475 -2.09 -8.445 1 98.81 62 ALA B CA 1
ATOM 2766 C C . ALA B 1 62 ? -1.947 -2.34 -8.133 1 98.81 62 ALA B C 1
ATOM 2768 O O . ALA B 1 62 ? -2.293 -2.701 -7 1 98.81 62 ALA B O 1
ATOM 2769 N N . TYR B 1 63 ? -2.824 -2.07 -9.055 1 98.75 63 TYR B N 1
ATOM 2770 C CA . TYR B 1 63 ? -4.211 -2.525 -9.062 1 98.75 63 TYR B CA 1
ATOM 2771 C C . TYR B 1 63 ? -4.473 -3.465 -10.227 1 98.75 63 TYR B C 1
ATOM 2773 O O . TYR B 1 63 ? -4.23 -3.107 -11.383 1 98.75 63 TYR B O 1
ATOM 2781 N N . PHE B 1 64 ? -4.914 -4.648 -9.914 1 98.31 64 PHE B N 1
ATOM 2782 C CA . PHE B 1 64 ? -5.379 -5.582 -10.93 1 98.31 64 PHE B CA 1
ATOM 2783 C C . PHE B 1 64 ? -6.82 -5.277 -11.328 1 98.31 64 PHE B C 1
ATOM 2785 O O . PHE B 1 64 ? -7.734 -5.395 -10.508 1 98.31 64 PHE B O 1
ATOM 2792 N N . LEU B 1 65 ? -7.043 -5.004 -12.586 1 97.88 65 LEU B N 1
ATOM 2793 C CA . LEU B 1 65 ? -8.312 -4.438 -13.016 1 97.88 65 LEU B CA 1
ATOM 2794 C C . LEU B 1 65 ? -9.148 -5.477 -13.758 1 97.88 65 LEU B C 1
ATOM 2796 O O . LEU B 1 65 ? -10.383 -5.398 -13.766 1 97.88 65 LEU B O 1
ATOM 2800 N N . ALA B 1 66 ? -8.516 -6.363 -14.414 1 96.06 66 ALA B N 1
ATOM 2801 C CA . ALA B 1 66 ? -9.148 -7.438 -15.172 1 96.06 66 ALA B CA 1
ATOM 2802 C C . ALA B 1 66 ? -8.188 -8.602 -15.383 1 96.06 66 ALA B C 1
ATOM 2804 O O . ALA B 1 66 ? -6.969 -8.43 -15.32 1 96.06 66 ALA B O 1
ATOM 2805 N N . PRO B 1 67 ? -8.789 -9.82 -15.555 1 94.06 67 PRO B N 1
ATOM 2806 C CA . PRO B 1 67 ? -7.914 -10.969 -15.82 1 94.06 67 PRO B CA 1
ATOM 2807 C C . PRO B 1 67 ? -7.164 -10.844 -17.141 1 94.06 67 PRO B C 1
ATOM 2809 O O . PRO B 1 67 ? -7.746 -10.438 -18.156 1 94.06 67 PRO B O 1
ATOM 2812 N N . GLY B 1 68 ? -5.855 -11.148 -17.109 1 94.12 68 GLY B N 1
ATOM 2813 C CA . GLY B 1 68 ? -5.09 -11.242 -18.344 1 94.12 68 GLY B CA 1
ATOM 2814 C C . GLY B 1 68 ? -5.34 -12.531 -19.094 1 94.12 68 GLY B C 1
ATOM 2815 O O . GLY B 1 68 ? -5.68 -13.555 -18.5 1 94.12 68 GLY B O 1
ATOM 2816 N N . ASP B 1 69 ? -5.137 -12.461 -20.391 1 93.75 69 ASP B N 1
ATOM 2817 C CA . ASP B 1 69 ? -5.246 -13.609 -21.281 1 93.75 69 ASP B CA 1
ATOM 2818 C C . ASP B 1 69 ? -3.873 -14.227 -21.547 1 93.75 69 ASP B C 1
ATOM 2820 O O . ASP B 1 69 ? -3.064 -13.664 -22.281 1 93.75 69 ASP B O 1
ATOM 2824 N N . SER B 1 70 ? -3.654 -15.422 -20.984 1 91.88 70 SER B N 1
ATOM 2825 C CA . SER B 1 70 ? -2.334 -16.047 -21.031 1 91.88 70 SER B CA 1
ATOM 2826 C C . SER B 1 70 ? -1.962 -16.453 -22.453 1 91.88 70 SER B C 1
ATOM 2828 O O . SER B 1 70 ? -0.805 -16.781 -22.719 1 91.88 70 SER B O 1
ATOM 2830 N N . GLN B 1 71 ? -2.889 -16.375 -23.359 1 91.69 71 GLN B N 1
ATOM 2831 C CA . GLN B 1 71 ? -2.631 -16.797 -24.734 1 91.69 71 GLN B CA 1
ATOM 2832 C C . GLN B 1 71 ? -2.137 -15.625 -25.578 1 91.69 71 GLN B C 1
ATOM 2834 O O . GLN B 1 71 ? -1.691 -15.812 -26.719 1 91.69 71 GLN B O 1
ATOM 2839 N N . TYR B 1 72 ? -2.15 -14.469 -25.109 1 94.19 72 TYR B N 1
ATOM 2840 C CA . TYR B 1 72 ? -1.775 -13.281 -25.875 1 94.19 72 TYR B CA 1
ATOM 2841 C C . TYR B 1 72 ? -0.715 -12.477 -25.125 1 94.19 72 TYR B C 1
ATOM 2843 O O . TYR B 1 72 ? -0.649 -12.508 -23.891 1 94.19 72 TYR B O 1
ATOM 2851 N N . PRO B 1 73 ? 0.092 -11.773 -25.875 1 96 73 PRO B N 1
ATOM 2852 C CA . PRO B 1 73 ? 1.048 -10.875 -25.219 1 96 73 PRO B CA 1
ATOM 2853 C C . PRO B 1 73 ? 0.371 -9.688 -24.531 1 96 73 PRO B C 1
ATOM 2855 O O . PRO B 1 73 ? -0.807 -9.422 -24.781 1 96 73 PRO B O 1
ATOM 2858 N N . ILE B 1 74 ? 1.083 -9.078 -23.641 1 97.56 74 ILE B N 1
ATOM 2859 C CA . ILE B 1 74 ? 0.615 -7.895 -22.938 1 97.56 74 ILE B CA 1
ATOM 2860 C C . ILE B 1 74 ? 1.437 -6.676 -23.344 1 97.56 74 ILE B C 1
ATOM 2862 O O . ILE B 1 74 ? 2.662 -6.754 -23.453 1 97.56 74 ILE B O 1
ATOM 2866 N N . ILE B 1 75 ? 0.77 -5.594 -23.656 1 98.5 75 ILE B N 1
ATOM 2867 C CA . ILE B 1 75 ? 1.433 -4.328 -23.953 1 98.5 75 ILE B CA 1
ATOM 2868 C C . ILE B 1 75 ? 1.564 -3.508 -22.672 1 98.5 75 ILE B C 1
ATOM 2870 O O . ILE B 1 75 ? 0.594 -3.344 -21.922 1 98.5 75 ILE B O 1
ATOM 2874 N N . TYR B 1 76 ? 2.752 -3.057 -22.453 1 98.62 76 TYR B N 1
ATOM 2875 C CA . TYR B 1 76 ? 3.016 -2.18 -21.312 1 98.62 76 TYR B CA 1
ATOM 2876 C C . TYR B 1 76 ? 3.299 -0.756 -21.781 1 98.62 76 TYR B C 1
ATOM 2878 O O . TYR B 1 76 ? 4.301 -0.503 -22.453 1 98.62 76 TYR B O 1
ATOM 2886 N N . ASP B 1 77 ? 2.402 0.079 -21.406 1 98.69 77 ASP B N 1
ATOM 2887 C CA . ASP B 1 77 ? 2.488 1.497 -21.75 1 98.69 77 ASP B CA 1
ATOM 2888 C C . ASP B 1 77 ? 2.986 2.314 -20.547 1 98.69 77 ASP B C 1
ATOM 2890 O O . ASP B 1 77 ? 2.301 2.414 -19.531 1 98.69 77 ASP B O 1
ATOM 2894 N N . VAL B 1 78 ? 4.184 2.941 -20.719 1 98.62 78 VAL B N 1
ATOM 2895 C CA . VAL B 1 78 ? 4.852 3.607 -19.609 1 98.62 78 VAL B CA 1
ATOM 2896 C C . VAL B 1 78 ? 4.688 5.121 -19.734 1 98.62 78 VAL B C 1
ATOM 2898 O O . VAL B 1 78 ? 4.84 5.676 -20.828 1 98.62 78 VAL B O 1
ATOM 2901 N N . GLU B 1 79 ? 4.316 5.727 -18.656 1 97.81 79 GLU B N 1
ATOM 2902 C CA . GLU B 1 79 ? 4.234 7.18 -18.547 1 97.81 79 GLU B CA 1
ATOM 2903 C C . GLU B 1 79 ? 5.086 7.695 -17.391 1 97.81 79 GLU B C 1
ATOM 2905 O O . GLU B 1 79 ? 4.98 7.203 -16.266 1 97.81 79 GLU B O 1
ATOM 2910 N N . THR B 1 80 ? 5.883 8.742 -17.734 1 97.69 80 THR B N 1
ATOM 2911 C CA . THR B 1 80 ? 6.605 9.406 -16.656 1 97.69 80 THR B CA 1
ATOM 2912 C C . THR B 1 80 ? 5.711 10.422 -15.953 1 97.69 80 THR B C 1
ATOM 2914 O O . THR B 1 80 ? 5.289 11.406 -16.562 1 97.69 80 THR B O 1
ATOM 2917 N N . LEU B 1 81 ? 5.449 10.172 -14.688 1 97.06 81 LEU B N 1
ATOM 2918 C CA . LEU B 1 81 ? 4.609 11.086 -13.914 1 97.06 81 LEU B CA 1
ATOM 2919 C C . LEU B 1 81 ? 5.422 12.273 -13.422 1 97.06 81 LEU B C 1
ATOM 2921 O O . LEU B 1 81 ? 4.926 13.406 -13.406 1 97.06 81 LEU B O 1
ATOM 2925 N N . ARG B 1 82 ? 6.656 11.969 -13 1 96.56 82 ARG B N 1
ATOM 2926 C CA . ARG B 1 82 ? 7.523 13.008 -12.453 1 96.56 82 ARG B CA 1
ATOM 2927 C C . ARG B 1 82 ? 8.984 12.57 -12.484 1 96.56 82 ARG B C 1
ATOM 2929 O O . ARG B 1 82 ? 9.297 11.414 -12.219 1 96.56 82 ARG B O 1
ATOM 2936 N N . GLU B 1 83 ? 9.781 13.477 -12.867 1 96.38 83 GLU B N 1
ATOM 2937 C CA . GLU B 1 83 ? 11.227 13.328 -12.719 1 96.38 83 GLU B CA 1
ATOM 2938 C C . GLU B 1 83 ? 11.812 14.461 -11.883 1 96.38 83 GLU B C 1
ATOM 2940 O O . GLU B 1 83 ? 12.07 15.555 -12.391 1 96.38 83 GLU B O 1
ATOM 2945 N N . GLY B 1 84 ? 11.992 14.125 -10.625 1 94.25 84 GLY B N 1
ATOM 2946 C CA . GLY B 1 84 ? 12.586 15.109 -9.742 1 94.25 84 GLY B CA 1
ATOM 2947 C C . GLY B 1 84 ? 14.094 14.992 -9.641 1 94.25 84 GLY B C 1
ATOM 2948 O O . GLY B 1 84 ? 14.727 14.336 -10.477 1 94.25 84 GLY B O 1
ATOM 2949 N N . ARG B 1 85 ? 14.648 15.742 -8.695 1 93.88 85 ARG B N 1
ATOM 2950 C CA . ARG B 1 85 ? 16.094 15.742 -8.5 1 93.88 85 ARG B CA 1
ATOM 2951 C C . ARG B 1 85 ? 16.578 14.367 -8.055 1 93.88 85 ARG B C 1
ATOM 2953 O O . ARG B 1 85 ? 17.547 13.836 -8.594 1 93.88 85 ARG B O 1
ATOM 2960 N N . ASN B 1 86 ? 15.797 13.766 -7.062 1 96.06 86 ASN B N 1
ATOM 2961 C CA . ASN B 1 86 ? 16.297 12.523 -6.469 1 96.06 86 ASN B CA 1
ATOM 2962 C C . ASN B 1 86 ? 15.328 11.367 -6.695 1 96.06 86 ASN B C 1
ATOM 2964 O O . ASN B 1 86 ? 15.703 10.203 -6.547 1 96.06 86 ASN B O 1
ATOM 2968 N N . PHE B 1 87 ? 14.109 11.734 -7.035 1 97.88 87 PHE B N 1
ATOM 2969 C CA . PHE B 1 87 ? 13.078 10.719 -7.195 1 97.88 87 PHE B CA 1
ATOM 2970 C C . PHE B 1 87 ? 12.422 10.82 -8.57 1 97.88 87 PHE B C 1
ATOM 2972 O O . PHE B 1 87 ? 12.328 11.906 -9.133 1 97.88 87 PHE B O 1
ATOM 2979 N N . SER B 1 88 ? 12.016 9.727 -9.109 1 98.44 88 SER B N 1
ATOM 2980 C CA . SER B 1 88 ? 11.148 9.656 -10.281 1 98.44 88 SER B CA 1
ATOM 2981 C C . SER B 1 88 ? 10 8.68 -10.047 1 98.44 88 SER B C 1
ATOM 2983 O O . SER B 1 88 ? 10.164 7.656 -9.383 1 98.44 88 SER B O 1
ATOM 2985 N N . ALA B 1 89 ? 8.898 9.039 -10.516 1 98.56 89 ALA B N 1
ATOM 2986 C CA . ALA B 1 89 ? 7.723 8.172 -10.469 1 98.56 89 ALA B CA 1
ATOM 2987 C C . ALA B 1 89 ? 7.184 7.902 -11.867 1 98.56 89 ALA B C 1
ATOM 2989 O O . ALA B 1 89 ? 7.086 8.812 -12.688 1 98.56 89 ALA B O 1
ATOM 2990 N N . LEU B 1 90 ? 6.941 6.707 -12.156 1 98.75 90 LEU B N 1
ATOM 2991 C CA . LEU B 1 90 ? 6.387 6.277 -13.43 1 98.75 90 LEU B CA 1
ATOM 2992 C C . LEU B 1 90 ? 5.094 5.492 -13.234 1 98.75 90 LEU B C 1
ATOM 2994 O O . LEU B 1 90 ? 4.879 4.91 -12.164 1 98.75 90 LEU B O 1
ATOM 2998 N N . CYS B 1 91 ? 4.258 5.527 -14.156 1 98.5 91 CYS B N 1
ATOM 2999 C CA . CYS B 1 91 ? 3.033 4.738 -14.203 1 98.5 91 CYS B CA 1
ATOM 3000 C C . CYS B 1 91 ? 3.02 3.824 -15.422 1 98.5 91 CYS B C 1
ATOM 3002 O O . CYS B 1 91 ? 3.406 4.238 -16.516 1 98.5 91 CYS B O 1
ATOM 3004 N N . VAL B 1 92 ? 2.697 2.582 -15.227 1 98.75 92 VAL B N 1
ATOM 3005 C CA . VAL B 1 92 ? 2.639 1.604 -16.312 1 98.75 92 VAL B CA 1
ATOM 3006 C C . VAL B 1 92 ? 1.222 1.045 -16.422 1 98.75 92 VAL B C 1
ATOM 3008 O O . VAL B 1 92 ? 0.644 0.591 -15.43 1 98.75 92 VAL B O 1
ATOM 3011 N N . LYS B 1 93 ? 0.645 1.07 -17.578 1 98.5 93 LYS B N 1
ATOM 3012 C CA . LYS B 1 93 ? -0.593 0.365 -17.891 1 98.5 93 LYS B CA 1
ATOM 3013 C C . LYS B 1 93 ? -0.309 -0.928 -18.656 1 98.5 93 LYS B C 1
ATOM 3015 O O . LYS B 1 93 ? 0.315 -0.906 -19.719 1 98.5 93 LYS B O 1
ATOM 3020 N N . ALA B 1 94 ? -0.635 -2.01 -18.062 1 98.62 94 ALA B N 1
ATOM 3021 C CA . ALA B 1 94 ? -0.649 -3.27 -18.797 1 98.62 94 ALA B CA 1
ATOM 3022 C C . ALA B 1 94 ? -1.933 -3.416 -19.609 1 98.62 94 ALA B C 1
ATOM 3024 O O . ALA B 1 94 ? -3.033 -3.389 -19.062 1 98.62 94 ALA B O 1
ATOM 3025 N N . ILE B 1 95 ? -1.789 -3.643 -20.875 1 98.19 95 ILE B N 1
ATOM 3026 C CA . ILE B 1 95 ? -2.936 -3.547 -21.766 1 98.19 95 ILE B CA 1
ATOM 3027 C C . ILE B 1 95 ? -3.061 -4.832 -22.594 1 98.19 95 ILE B C 1
ATOM 3029 O O . ILE B 1 95 ? -2.068 -5.34 -23.109 1 98.19 95 ILE B O 1
ATOM 3033 N N . GLN B 1 96 ? -4.195 -5.355 -22.609 1 96 96 GLN B N 1
ATOM 3034 C CA . GLN B 1 96 ? -4.59 -6.449 -23.484 1 96 96 GLN B CA 1
ATOM 3035 C C . GLN B 1 96 ? -5.973 -6.199 -24.078 1 96 96 GLN B C 1
ATOM 3037 O O . GLN B 1 96 ? -6.867 -5.691 -23.406 1 96 96 GLN B O 1
ATOM 3042 N N . HIS B 1 97 ? -6.172 -6.516 -25.391 1 94.25 97 HIS B N 1
ATOM 3043 C CA . HIS B 1 97 ? -7.445 -6.359 -26.094 1 94.25 97 HIS B CA 1
ATOM 3044 C C . HIS B 1 97 ? -8.031 -4.965 -25.859 1 94.25 97 HIS B C 1
ATOM 3046 O O . HIS B 1 97 ? -9.211 -4.828 -25.547 1 94.25 97 HIS B O 1
ATOM 3052 N N . LYS B 1 98 ? -7.176 -3.99 -25.797 1 91.81 98 LYS B N 1
ATOM 3053 C CA . LYS B 1 98 ? -7.496 -2.568 -25.719 1 91.81 98 LYS B CA 1
ATOM 3054 C C . LYS B 1 98 ? -8.023 -2.207 -24.328 1 91.81 98 LYS B C 1
ATOM 3056 O O . LYS B 1 98 ? -8.641 -1.152 -24.141 1 91.81 98 LYS B O 1
ATOM 3061 N N . ASN B 1 99 ? -7.82 -3.137 -23.453 1 95.06 99 ASN B N 1
ATOM 3062 C CA . ASN B 1 99 ? -8.219 -2.873 -22.078 1 95.06 99 ASN B CA 1
ATOM 3063 C C . ASN B 1 99 ? -7.027 -2.908 -21.125 1 95.06 99 ASN B C 1
ATOM 3065 O O . ASN B 1 99 ? -6.125 -3.734 -21.281 1 95.06 99 ASN B O 1
ATOM 3069 N N . THR B 1 100 ? -7.047 -1.965 -20.219 1 97.06 100 THR B N 1
ATOM 3070 C CA . THR B 1 100 ? -6.043 -2.01 -19.156 1 97.06 100 THR B CA 1
ATOM 3071 C C . THR B 1 100 ? -6.367 -3.111 -18.156 1 97.06 100 THR B C 1
ATOM 3073 O O . THR B 1 100 ? -7.438 -3.104 -17.531 1 97.06 100 THR B O 1
ATOM 3076 N N . ILE B 1 101 ? -5.457 -4.02 -18 1 97.81 101 ILE B N 1
ATOM 3077 C CA . ILE B 1 101 ? -5.738 -5.137 -17.109 1 97.81 101 ILE B CA 1
ATOM 3078 C C . ILE B 1 101 ? -5.039 -4.914 -15.773 1 97.81 101 ILE B C 1
ATOM 3080 O O . ILE B 1 101 ? -5.367 -5.562 -14.781 1 97.81 101 ILE B O 1
ATOM 3084 N N . CYS B 1 102 ? -4.055 -4.078 -15.75 1 98.5 102 CYS B N 1
ATOM 3085 C CA . CYS B 1 102 ? -3.324 -3.756 -14.531 1 98.5 102 CYS B CA 1
ATOM 3086 C C . CYS B 1 102 ? -2.734 -2.352 -14.602 1 98.5 102 CYS B C 1
ATOM 3088 O O . CYS B 1 102 ? -2.312 -1.906 -15.672 1 98.5 102 CYS B O 1
ATOM 3090 N N . HIS B 1 103 ? -2.807 -1.673 -13.555 1 98.56 103 HIS B N 1
ATOM 3091 C CA . HIS B 1 103 ? -2.242 -0.339 -13.383 1 98.56 103 HIS B CA 1
ATOM 3092 C C . HIS B 1 103 ? -1.174 -0.327 -12.297 1 98.56 103 HIS B C 1
ATOM 3094 O O . HIS B 1 103 ? -1.455 -0.652 -11.141 1 98.56 103 HIS B O 1
ATOM 3100 N N . VAL B 1 104 ? 0.082 0.077 -12.688 1 98.75 104 VAL B N 1
ATOM 3101 C CA . VAL B 1 104 ? 1.198 0.014 -11.75 1 98.75 104 VAL B CA 1
ATOM 3102 C C . VAL B 1 104 ? 1.878 1.379 -11.664 1 98.75 104 VAL B C 1
ATOM 3104 O O . VAL B 1 104 ? 2.242 1.965 -12.688 1 98.75 104 VAL B O 1
ATOM 3107 N N . THR B 1 105 ? 1.982 1.893 -10.477 1 98.75 105 THR B N 1
ATOM 3108 C CA . THR B 1 105 ? 2.822 3.061 -10.234 1 98.75 105 THR B CA 1
ATOM 3109 C C . THR B 1 105 ? 4.102 2.666 -9.5 1 98.75 105 THR B C 1
ATOM 3111 O O . THR B 1 105 ? 4.059 1.9 -8.531 1 98.75 105 THR B O 1
ATOM 3114 N N . ALA B 1 106 ? 5.203 3.145 -9.977 1 98.81 106 ALA B N 1
ATOM 3115 C CA . ALA B 1 106 ? 6.512 2.801 -9.422 1 98.81 106 ALA B CA 1
ATOM 3116 C C . ALA B 1 106 ? 7.328 4.055 -9.125 1 98.81 106 ALA B C 1
ATOM 3118 O O . ALA B 1 106 ? 7.262 5.039 -9.867 1 98.81 106 ALA B O 1
ATOM 3119 N N . SER B 1 107 ? 8.078 4.008 -8.094 1 98.88 107 SER B N 1
ATOM 3120 C CA . SER B 1 107 ? 8.938 5.117 -7.691 1 98.88 107 SER B CA 1
ATOM 3121 C C . SER B 1 107 ? 10.398 4.68 -7.605 1 98.88 107 SER B C 1
ATOM 3123 O O . SER B 1 107 ? 10.695 3.57 -7.152 1 98.88 107 SER B O 1
ATOM 3125 N N . PHE B 1 108 ? 11.289 5.496 -8.102 1 98.88 108 PHE B N 1
ATOM 3126 C CA . PHE B 1 108 ? 12.727 5.266 -8.172 1 98.88 108 PHE B CA 1
ATOM 3127 C C . PHE B 1 108 ? 13.492 6.363 -7.445 1 98.88 108 PHE B C 1
ATOM 3129 O O . PHE B 1 108 ? 13.047 7.512 -7.402 1 98.88 108 PHE B O 1
ATOM 3136 N N . GLN B 1 109 ? 14.625 5.969 -6.898 1 98.75 109 GLN B N 1
ATOM 3137 C CA . GLN B 1 109 ? 15.422 6.918 -6.129 1 98.75 109 GLN B CA 1
ATOM 3138 C C . GLN B 1 109 ? 16.906 6.75 -6.414 1 98.75 109 GLN B C 1
ATOM 3140 O O . GLN B 1 109 ? 17.391 5.625 -6.566 1 98.75 109 GLN B O 1
ATOM 3145 N N . VAL B 1 110 ? 17.609 7.855 -6.453 1 98.31 110 VAL B N 1
ATOM 3146 C CA . VAL B 1 110 ? 19.062 7.777 -6.41 1 98.31 110 VAL B CA 1
ATOM 3147 C C . VAL B 1 110 ? 19.5 7.176 -5.078 1 98.31 110 VAL B C 1
ATOM 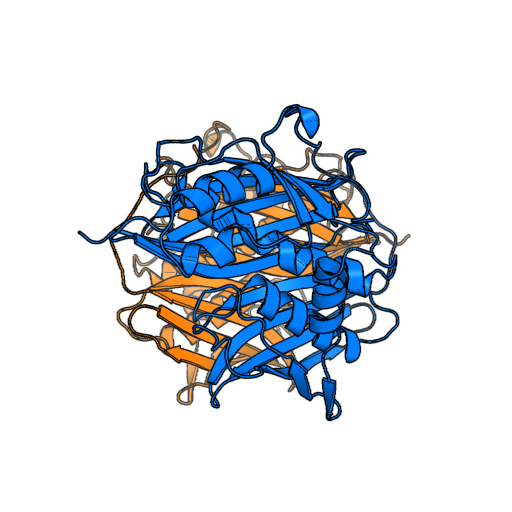3149 O O . VAL B 1 110 ? 18.938 7.5 -4.027 1 98.31 110 VAL B O 1
ATOM 3152 N N . PRO B 1 111 ? 20.469 6.273 -5.121 1 97 111 PRO B N 1
ATOM 3153 C CA . PRO B 1 111 ? 20.953 5.719 -3.85 1 97 111 PRO B CA 1
ATOM 3154 C C . PRO B 1 111 ? 21.453 6.793 -2.889 1 97 111 PRO B C 1
ATOM 3156 O O . PRO B 1 111 ? 22.188 7.691 -3.293 1 97 111 PRO B O 1
ATOM 3159 N N . GLU B 1 112 ? 20.984 6.703 -1.696 1 95.75 112 GLU B N 1
ATOM 3160 C CA . GLU B 1 112 ? 21.359 7.645 -0.643 1 95.75 112 GLU B CA 1
ATOM 3161 C C . GLU B 1 112 ? 21.594 6.922 0.68 1 95.75 112 GLU B C 1
ATOM 3163 O O . GLU B 1 112 ? 21.109 5.809 0.886 1 95.75 112 GLU B O 1
ATOM 3168 N N . LYS B 1 113 ? 22.422 7.613 1.469 1 95.75 113 LYS B N 1
ATOM 3169 C CA . LYS B 1 113 ? 22.531 7.176 2.857 1 95.75 113 LYS B CA 1
ATOM 3170 C C . LYS B 1 113 ? 21.547 7.91 3.748 1 95.75 113 LYS B C 1
ATOM 3172 O O . LYS B 1 113 ? 21.094 9.008 3.412 1 95.75 113 LYS B O 1
ATOM 3177 N N . GLY B 1 114 ? 21.156 7.258 4.914 1 96.81 114 GLY B N 1
ATOM 3178 C CA . GLY B 1 114 ? 20.219 7.875 5.832 1 96.81 114 GLY B CA 1
ATOM 3179 C C . GLY B 1 114 ? 20.016 7.074 7.105 1 96.81 114 GLY B C 1
ATOM 3180 O O . GLY B 1 114 ? 20.875 6.262 7.477 1 96.81 114 GLY B O 1
ATOM 3181 N N . PHE B 1 115 ? 18.953 7.395 7.812 1 98.12 115 PHE B N 1
ATOM 3182 C CA . PHE B 1 115 ? 18.609 6.703 9.047 1 98.12 115 PHE B CA 1
ATOM 3183 C C . PHE B 1 115 ? 18.391 5.215 8.789 1 98.12 115 PHE B C 1
ATOM 3185 O O . PHE B 1 115 ? 18.016 4.82 7.691 1 98.12 115 PHE B O 1
ATOM 3192 N N . GLU B 1 116 ? 18.719 4.461 9.867 1 98.31 116 GLU B N 1
ATOM 3193 C CA . GLU B 1 116 ? 18.5 3.027 9.695 1 98.31 116 GLU B CA 1
ATOM 3194 C C . GLU B 1 116 ? 17.828 2.424 10.922 1 98.31 116 GLU B C 1
ATOM 3196 O O . GLU B 1 116 ? 18.188 2.742 12.062 1 98.31 116 GLU B O 1
ATOM 3201 N N . HIS B 1 117 ? 16.797 1.687 10.727 1 98.81 117 HIS B N 1
ATOM 3202 C CA . HIS B 1 117 ? 16.203 0.722 11.648 1 98.81 117 HIS B CA 1
ATOM 3203 C C . HIS B 1 117 ? 15.344 -0.296 10.906 1 98.81 117 HIS B C 1
ATOM 3205 O O . HIS B 1 117 ? 14.977 -0.082 9.75 1 98.81 117 HIS B O 1
ATOM 3211 N N . GLN B 1 118 ? 15.117 -1.427 11.5 1 98.75 118 GLN B N 1
ATOM 3212 C CA . GLN B 1 118 ? 14.234 -2.436 10.922 1 98.75 118 GLN B CA 1
ATOM 3213 C C . GLN B 1 118 ? 13.609 -3.307 12.008 1 98.75 118 GLN B C 1
ATOM 3215 O O . GLN B 1 118 ? 14.117 -3.359 13.133 1 98.75 118 GLN B O 1
ATOM 3220 N N . ASN B 1 119 ? 12.523 -3.961 11.672 1 98.69 119 ASN B N 1
ATOM 3221 C CA . ASN B 1 119 ? 12 -5.043 12.492 1 98.69 119 ASN B CA 1
ATOM 3222 C C . ASN B 1 119 ? 12.969 -6.223 12.555 1 98.69 119 ASN B C 1
ATOM 3224 O O . ASN B 1 119 ? 13.75 -6.43 11.625 1 98.69 119 ASN B O 1
ATOM 3228 N N . THR B 1 120 ? 12.867 -6.918 13.617 1 98.44 120 THR B N 1
ATOM 3229 C CA . THR B 1 120 ? 13.656 -8.141 13.758 1 98.44 120 THR B CA 1
ATOM 3230 C C . THR B 1 120 ? 12.961 -9.312 13.07 1 98.44 120 THR B C 1
ATOM 3232 O O . THR B 1 120 ? 11.742 -9.461 13.172 1 98.44 120 THR B O 1
ATOM 3235 N N . MET B 1 121 ? 13.742 -10.039 12.297 1 98.56 121 MET B N 1
ATOM 3236 C CA . MET B 1 121 ? 13.211 -11.25 11.672 1 98.56 121 MET B CA 1
ATOM 3237 C C . MET B 1 121 ? 12.617 -12.188 12.719 1 98.56 121 MET B C 1
ATOM 3239 O O . MET B 1 121 ? 13.25 -12.453 13.742 1 98.56 121 MET B O 1
ATOM 3243 N N . PRO B 1 122 ? 11.414 -12.648 12.508 1 98.19 122 PRO B N 1
ATOM 3244 C CA . PRO B 1 122 ? 10.852 -13.586 13.477 1 98.19 122 PRO B CA 1
ATOM 3245 C C . PRO B 1 122 ? 11.609 -14.906 13.539 1 98.19 122 PRO B C 1
ATOM 3247 O O . PRO B 1 122 ? 12.117 -15.383 12.516 1 98.19 122 PRO B O 1
ATOM 3250 N N . ASN B 1 123 ? 11.695 -15.438 14.719 1 97.5 123 ASN B N 1
ATOM 3251 C CA . ASN B 1 123 ? 12.312 -16.75 14.898 1 97.5 123 ASN B CA 1
ATOM 3252 C C . ASN B 1 123 ? 11.32 -17.875 14.656 1 97.5 123 ASN B C 1
ATOM 3254 O O . ASN B 1 123 ? 10.648 -18.328 15.586 1 97.5 123 ASN B O 1
ATOM 3258 N N . VAL B 1 124 ? 11.305 -18.375 13.438 1 97.19 124 VAL B N 1
ATOM 3259 C CA . VAL B 1 124 ? 10.25 -19.312 13.078 1 97.19 124 VAL B CA 1
ATOM 3260 C C . VAL B 1 124 ? 10.875 -20.656 12.695 1 97.19 124 VAL B C 1
ATOM 3262 O O . VAL B 1 124 ? 10.164 -21.625 12.438 1 97.19 124 VAL B O 1
ATOM 3265 N N . GLY B 1 125 ? 12.18 -20.797 12.664 1 96.69 125 GLY B N 1
ATOM 3266 C CA . GLY B 1 125 ? 12.867 -22 12.234 1 96.69 125 GLY B CA 1
ATOM 3267 C C . GLY B 1 125 ? 13.625 -21.812 10.93 1 96.69 125 GLY B C 1
ATOM 3268 O O . GLY B 1 125 ? 13.531 -20.766 10.297 1 96.69 125 GLY B O 1
ATOM 3269 N N . ALA B 1 126 ? 14.391 -22.797 10.57 1 96.81 126 ALA B N 1
ATOM 3270 C CA . ALA B 1 126 ? 15.195 -22.781 9.359 1 96.81 126 ALA B CA 1
ATOM 3271 C C . ALA B 1 126 ? 14.445 -23.406 8.188 1 96.81 126 ALA B C 1
ATOM 3273 O O . ALA B 1 126 ? 13.398 -24.031 8.383 1 96.81 126 ALA B O 1
ATOM 3274 N N . PRO B 1 127 ? 14.859 -23.141 6.949 1 96.88 127 PRO B N 1
ATOM 3275 C CA . PRO B 1 127 ? 14.172 -23.703 5.793 1 96.88 127 PRO B CA 1
ATOM 3276 C C . PRO B 1 127 ? 13.938 -25.219 5.934 1 96.88 127 PRO B C 1
ATOM 3278 O O . PRO B 1 127 ? 12.891 -25.719 5.527 1 96.88 127 PRO B O 1
ATOM 3281 N N . GLU B 1 128 ? 14.867 -25.906 6.539 1 96.31 128 GLU B N 1
ATOM 3282 C CA . GLU B 1 128 ? 14.805 -27.359 6.652 1 96.31 128 GLU B CA 1
ATOM 3283 C C . GLU B 1 128 ? 13.672 -27.797 7.574 1 96.31 128 GLU B C 1
ATOM 3285 O O . GLU B 1 128 ? 13.25 -28.953 7.543 1 96.31 128 GLU B O 1
ATOM 3290 N N . ASP B 1 129 ? 13.211 -26.875 8.406 1 97 129 ASP B N 1
ATOM 3291 C CA . ASP B 1 129 ? 12.133 -27.172 9.352 1 97 129 ASP B CA 1
ATOM 3292 C C . ASP B 1 129 ? 10.773 -27.078 8.672 1 97 129 ASP B C 1
ATOM 3294 O O . ASP B 1 129 ? 9.75 -27.453 9.266 1 97 129 ASP B O 1
ATOM 3298 N N . PHE B 1 130 ? 10.734 -26.625 7.461 1 97.5 130 PHE B N 1
ATOM 3299 C CA . PHE B 1 130 ? 9.469 -26.359 6.777 1 97.5 130 PHE B CA 1
ATOM 3300 C C . PHE B 1 130 ? 9.25 -27.359 5.641 1 97.5 130 PHE B C 1
ATOM 3302 O O . PHE B 1 130 ? 10.156 -28.109 5.289 1 97.5 130 PHE B O 1
ATOM 3309 N N . THR B 1 131 ? 8.07 -27.391 5.137 1 96 131 THR B N 1
ATOM 3310 C CA . THR B 1 131 ? 7.684 -28.328 4.09 1 96 131 THR B CA 1
ATOM 3311 C C . THR B 1 131 ? 8.078 -27.797 2.715 1 96 131 THR B C 1
ATOM 3313 O O . THR B 1 131 ? 7.852 -26.625 2.406 1 96 131 THR B O 1
ATOM 3316 N N . ASP B 1 132 ? 8.625 -28.656 1.899 1 95.56 132 ASP B N 1
ATOM 3317 C CA . ASP B 1 132 ? 8.945 -28.312 0.516 1 95.56 132 ASP B CA 1
ATOM 3318 C C . ASP B 1 132 ? 7.684 -28.203 -0.33 1 95.56 132 ASP B C 1
ATOM 3320 O O . ASP B 1 132 ? 7.043 -29.203 -0.637 1 95.56 132 ASP B O 1
ATOM 3324 N N . GLU B 1 133 ? 7.367 -27.047 -0.692 1 92.12 133 GLU B N 1
ATOM 3325 C CA . GLU B 1 133 ? 6.125 -26.797 -1.42 1 92.12 133 GLU B CA 1
ATOM 3326 C C . GLU B 1 133 ? 6.125 -27.5 -2.77 1 92.12 133 GLU B C 1
ATOM 3328 O O . GLU B 1 133 ? 5.094 -28.016 -3.205 1 92.12 133 GLU B O 1
ATOM 3333 N N . ASN B 1 134 ? 7.238 -27.516 -3.447 1 88.38 134 ASN B N 1
ATOM 3334 C CA . ASN B 1 134 ? 7.324 -28.141 -4.762 1 88.38 134 ASN B CA 1
ATOM 3335 C C . ASN B 1 134 ? 7.086 -29.641 -4.684 1 88.38 134 ASN B C 1
ATOM 3337 O O . ASN B 1 134 ? 6.391 -30.219 -5.531 1 88.38 134 ASN B O 1
ATOM 3341 N N . VAL B 1 135 ? 7.594 -30.266 -3.668 1 87.19 135 VAL B N 1
ATOM 3342 C CA . VAL B 1 135 ? 7.414 -31.703 -3.469 1 87.19 135 VAL B CA 1
ATOM 3343 C C . VAL B 1 135 ? 5.949 -32 -3.168 1 87.19 135 VAL B C 1
ATOM 3345 O O . VAL B 1 135 ? 5.379 -32.969 -3.703 1 87.19 135 VAL B O 1
ATOM 3348 N N . MET B 1 136 ? 5.387 -31.203 -2.396 1 86.5 136 MET B N 1
ATOM 3349 C CA . MET B 1 136 ? 3.988 -31.406 -2.029 1 86.5 136 MET B CA 1
ATOM 3350 C C . MET B 1 136 ? 3.074 -31.219 -3.236 1 86.5 136 MET B C 1
ATOM 3352 O O . MET B 1 136 ? 2.119 -31.984 -3.42 1 86.5 136 MET B O 1
ATOM 3356 N N . LEU B 1 137 ? 3.354 -30.188 -3.988 1 84 137 LEU B N 1
ATOM 3357 C CA . LEU B 1 137 ? 2.561 -29.922 -5.188 1 84 137 LEU B CA 1
ATOM 3358 C C . LEU B 1 137 ? 2.66 -31.094 -6.16 1 84 137 LEU B C 1
ATOM 3360 O O . LEU B 1 137 ? 1.676 -31.453 -6.812 1 84 137 LEU B O 1
ATOM 3364 N N . GLN B 1 138 ? 3.795 -31.688 -6.242 1 83.56 138 GLN B N 1
ATOM 3365 C CA . GLN B 1 138 ? 4 -32.844 -7.102 1 83.56 138 GLN B CA 1
ATOM 3366 C C . GLN B 1 138 ? 3.189 -34.031 -6.617 1 83.56 138 GLN B C 1
ATOM 3368 O O . GLN B 1 138 ? 2.629 -34.781 -7.422 1 83.56 138 GLN B O 1
ATOM 3373 N N . LYS B 1 139 ? 3.109 -34.156 -5.32 1 83.94 139 LYS B N 1
ATOM 3374 C CA . LYS B 1 139 ? 2.326 -35.25 -4.742 1 83.94 139 LYS B CA 1
ATOM 3375 C C . LYS B 1 139 ? 0.838 -35.062 -5.023 1 83.94 139 LYS B C 1
ATOM 3377 O O . LYS B 1 139 ? 0.146 -36 -5.383 1 83.94 139 LYS B O 1
ATOM 3382 N N . VAL B 1 140 ? 0.45 -33.844 -4.879 1 82.25 140 VAL B N 1
ATOM 3383 C CA . VAL B 1 140 ? -0.949 -33.531 -5.141 1 82.25 140 VAL B CA 1
ATOM 3384 C C . VAL B 1 140 ? -1.253 -33.719 -6.625 1 82.25 140 VAL B C 1
ATOM 3386 O O . VAL B 1 140 ? -2.33 -34.188 -6.988 1 82.25 140 VAL B O 1
ATOM 3389 N N . ALA B 1 141 ? -0.304 -33.281 -7.43 1 80.06 141 ALA B N 1
ATOM 3390 C CA . ALA B 1 141 ? -0.456 -33.406 -8.875 1 80.06 141 ALA B CA 1
ATOM 3391 C C . ALA B 1 141 ? -0.795 -34.844 -9.281 1 80.06 141 ALA B C 1
ATOM 3393 O O . ALA B 1 141 ? -1.59 -35.062 -10.203 1 80.06 141 ALA B O 1
ATOM 3394 N N . GLN B 1 142 ? -0.301 -35.75 -8.617 1 80.75 142 GLN B N 1
ATOM 3395 C CA . GLN B 1 142 ? -0.482 -37.156 -8.938 1 80.75 142 GLN B CA 1
ATOM 3396 C C . GLN B 1 142 ? -1.931 -37.594 -8.727 1 80.75 142 GLN B C 1
ATOM 3398 O O . GLN B 1 142 ? -2.371 -38.625 -9.281 1 80.75 142 GLN B O 1
ATOM 3403 N N . THR B 1 143 ? -2.613 -36.781 -7.988 1 80.69 143 THR B N 1
ATOM 3404 C CA . THR B 1 143 ? -3.988 -37.156 -7.672 1 80.69 143 THR B CA 1
ATOM 3405 C C . THR B 1 143 ? -4.973 -36.375 -8.539 1 80.69 143 THR B C 1
ATOM 3407 O O . THR B 1 143 ? -6.18 -36.625 -8.492 1 80.69 143 THR B O 1
ATOM 3410 N N . LEU B 1 144 ? -4.434 -35.406 -9.289 1 79.31 144 LEU B N 1
ATOM 3411 C CA . LEU B 1 144 ? -5.293 -34.531 -10.07 1 79.31 144 LEU B CA 1
ATOM 3412 C C . LEU B 1 144 ? -5.418 -35.031 -11.508 1 79.31 144 LEU B C 1
ATOM 3414 O O . LEU B 1 144 ? -4.5 -35.688 -12.023 1 79.31 144 LEU B O 1
ATOM 3418 N N . PRO B 1 145 ? -6.66 -34.906 -12.086 1 77.44 145 PRO B N 1
ATOM 3419 C CA . PRO B 1 145 ? -6.809 -35.25 -13.508 1 77.44 145 PRO B CA 1
ATOM 3420 C C . PRO B 1 145 ? -6.012 -34.312 -14.422 1 77.44 145 PRO B C 1
ATOM 3422 O O . PRO B 1 145 ? -5.605 -33.219 -14 1 77.44 145 PRO B O 1
ATOM 3425 N N . GLU B 1 146 ? -5.652 -34.844 -15.602 1 70.5 146 GLU B N 1
ATOM 3426 C CA . GLU B 1 146 ? -5.09 -33.938 -16.609 1 70.5 146 GLU B CA 1
ATOM 3427 C C . GLU B 1 146 ? -6.07 -32.844 -16.969 1 70.5 146 GLU B C 1
ATOM 3429 O O . GLU B 1 146 ? -7.285 -33.062 -16.953 1 70.5 146 GLU B O 1
ATOM 3434 N N . PRO B 1 147 ? -5.598 -31.797 -17.266 1 71 147 PRO B N 1
ATOM 3435 C CA . PRO B 1 147 ? -4.242 -31.266 -17.422 1 71 147 PRO B CA 1
ATOM 3436 C C . PRO B 1 147 ? -3.717 -30.609 -16.141 1 71 147 PRO B C 1
ATOM 3438 O O . PRO B 1 147 ? -2.602 -30.078 -16.125 1 71 147 PRO B O 1
ATOM 3441 N N . LEU B 1 148 ? -4.492 -30.656 -15.031 1 71.38 148 LEU B N 1
ATOM 3442 C CA . LEU B 1 148 ? -4.086 -30.047 -13.781 1 71.38 148 LEU B CA 1
ATOM 3443 C C . LEU B 1 148 ? -2.832 -30.703 -13.227 1 71.38 148 LEU B C 1
ATOM 3445 O O . LEU B 1 148 ? -1.99 -30.047 -12.617 1 71.38 148 LEU B O 1
ATOM 3449 N N . ASN B 1 149 ? -2.713 -31.906 -13.508 1 75.94 149 ASN B N 1
ATOM 3450 C CA . ASN B 1 149 ? -1.562 -32.656 -13.023 1 75.94 149 ASN B CA 1
ATOM 3451 C C . ASN B 1 149 ? -0.253 -32.094 -13.57 1 75.94 149 ASN B C 1
ATOM 3453 O O . ASN B 1 149 ? 0.715 -31.938 -12.828 1 75.94 149 ASN B O 1
ATOM 3457 N N . GLU B 1 150 ? -0.234 -31.766 -14.828 1 72.94 150 GLU B N 1
ATOM 3458 C CA . GLU B 1 150 ? 0.974 -31.25 -15.469 1 72.94 150 GLU B CA 1
ATOM 3459 C C . GLU B 1 150 ? 1.357 -29.891 -14.906 1 72.94 150 GLU B C 1
ATOM 3461 O O . GLU B 1 150 ? 2.537 -29.609 -14.672 1 72.94 150 GLU B O 1
ATOM 3466 N N . LYS B 1 151 ? 0.395 -29.203 -14.641 1 73.88 151 LYS B N 1
ATOM 3467 C CA . LYS B 1 151 ? 0.645 -27.844 -14.164 1 73.88 151 LYS B CA 1
ATOM 3468 C C . LYS B 1 151 ? 1.181 -27.844 -12.742 1 73.88 151 LYS B C 1
ATOM 3470 O O . LYS B 1 151 ? 2.117 -27.109 -12.422 1 73.88 151 LYS B O 1
ATOM 3475 N N . PHE B 1 152 ? 0.628 -28.656 -11.977 1 75.56 152 PHE B N 1
ATOM 3476 C CA . PHE B 1 152 ? 1.047 -28.75 -10.578 1 75.56 152 PHE B CA 1
ATOM 3477 C C . PHE B 1 152 ? 2.395 -29.453 -10.461 1 75.56 152 PHE B C 1
ATOM 3479 O O . PHE B 1 152 ? 3.146 -29.203 -9.516 1 75.56 152 PHE B O 1
ATOM 3486 N N . ALA B 1 153 ? 2.697 -30.219 -11.422 1 75.88 153 ALA B N 1
ATOM 3487 C CA . ALA B 1 153 ? 3.928 -31 -11.367 1 75.88 153 ALA B CA 1
ATOM 3488 C C . ALA B 1 153 ? 5.094 -30.234 -11.992 1 75.88 153 ALA B C 1
ATOM 3490 O O . ALA B 1 153 ? 6.246 -30.656 -11.883 1 75.88 153 ALA B O 1
ATOM 3491 N N . ALA B 1 154 ? 4.75 -29.125 -12.562 1 77.81 154 ALA B N 1
ATOM 3492 C CA . ALA B 1 154 ? 5.773 -28.391 -13.297 1 77.81 154 ALA B CA 1
ATOM 3493 C C . ALA B 1 154 ? 6.84 -27.844 -12.359 1 77.81 154 ALA B C 1
ATOM 3495 O O . ALA B 1 154 ? 6.547 -27.5 -11.211 1 77.81 154 ALA B O 1
ATOM 3496 N N . GLU B 1 155 ? 8.055 -27.844 -12.891 1 81.88 155 GLU B N 1
ATOM 3497 C CA . GLU B 1 155 ? 9.141 -27.203 -12.156 1 81.88 155 GLU B CA 1
ATOM 3498 C C . GLU B 1 155 ? 8.867 -25.719 -11.93 1 81.88 155 GLU B C 1
ATOM 3500 O O . GLU B 1 155 ? 8.188 -25.078 -12.742 1 81.88 155 GLU B O 1
ATOM 3505 N N . ARG B 1 156 ? 9.336 -25.25 -10.812 1 90.19 156 ARG B N 1
ATOM 3506 C CA . ARG B 1 156 ? 9.094 -23.859 -10.453 1 90.19 156 ARG B CA 1
ATOM 3507 C C . ARG B 1 156 ? 10.406 -23.094 -10.336 1 90.19 156 ARG B C 1
ATOM 3509 O O . ARG B 1 156 ? 11.43 -23.656 -9.953 1 90.19 156 ARG B O 1
ATOM 3516 N N . PRO B 1 157 ? 10.375 -21.844 -10.648 1 94.62 157 PRO B N 1
ATOM 3517 C CA . PRO B 1 157 ? 11.602 -21.062 -10.672 1 94.62 157 PRO B CA 1
ATOM 3518 C C . PRO B 1 157 ? 12.117 -20.719 -9.273 1 94.62 157 PRO B C 1
ATOM 3520 O O . PRO B 1 157 ? 13.203 -20.156 -9.125 1 94.62 157 PRO B O 1
ATOM 3523 N N . PHE B 1 158 ? 11.375 -21.094 -8.266 1 97.19 158 PHE B N 1
ATOM 3524 C CA . PHE B 1 158 ? 11.773 -20.859 -6.887 1 97.19 158 PHE B CA 1
ATOM 3525 C C . PHE B 1 158 ? 11.703 -22.141 -6.07 1 97.19 158 PHE B C 1
ATOM 3527 O O . PHE B 1 158 ? 10.797 -22.969 -6.273 1 97.19 158 PHE B O 1
ATOM 3534 N N . GLU B 1 159 ? 12.672 -22.328 -5.227 1 96.69 159 GLU B N 1
ATOM 3535 C CA . GLU B 1 159 ? 12.531 -23.266 -4.121 1 96.69 159 GLU B CA 1
ATOM 3536 C C . GLU B 1 159 ? 11.797 -22.625 -2.943 1 96.69 159 GLU B C 1
ATOM 3538 O O . GLU B 1 159 ? 12.195 -21.562 -2.467 1 96.69 159 GLU B O 1
ATOM 3543 N N . VAL B 1 160 ? 10.773 -23.281 -2.527 1 97.56 160 VAL B N 1
ATOM 3544 C CA . VAL B 1 160 ? 9.945 -22.688 -1.479 1 97.56 160 VAL B CA 1
ATOM 3545 C C . VAL B 1 160 ? 9.703 -23.719 -0.373 1 97.56 160 VAL B C 1
ATOM 3547 O O . VAL B 1 160 ? 9.336 -24.859 -0.648 1 97.56 160 VAL B O 1
ATOM 3550 N N . ARG B 1 161 ? 10.031 -23.344 0.877 1 98.06 161 ARG B N 1
ATOM 3551 C CA . ARG B 1 161 ? 9.719 -24.094 2.094 1 98.06 161 ARG B CA 1
ATOM 3552 C C . ARG B 1 161 ? 8.688 -23.344 2.939 1 98.06 161 ARG B C 1
ATOM 3554 O O . ARG B 1 161 ? 8.984 -22.297 3.504 1 98.06 161 ARG B O 1
ATOM 3561 N N . THR B 1 162 ? 7.531 -23.906 3.088 1 97.62 162 THR B N 1
ATOM 3562 C CA . THR B 1 162 ? 6.422 -23.172 3.688 1 97.62 162 THR B CA 1
ATOM 3563 C C . THR B 1 162 ? 5.969 -23.844 4.984 1 97.62 162 THR B C 1
ATOM 3565 O O . THR B 1 162 ? 5.926 -25.078 5.07 1 97.62 162 THR B O 1
ATOM 3568 N N . LYS B 1 163 ? 5.57 -23.047 5.969 1 97.62 163 LYS B N 1
ATOM 3569 C CA . LYS B 1 163 ? 5.176 -23.547 7.285 1 97.62 163 LYS B CA 1
ATOM 3570 C C . LYS B 1 163 ? 3.801 -24.203 7.234 1 97.62 163 LYS B C 1
ATOM 3572 O O . LYS B 1 163 ? 3.625 -25.328 7.715 1 97.62 163 LYS B O 1
ATOM 3577 N N . TYR B 1 164 ? 2.842 -23.484 6.645 1 96.25 164 TYR B N 1
ATOM 3578 C CA . TYR B 1 164 ? 1.471 -23.969 6.594 1 96.25 164 TYR B CA 1
ATOM 3579 C C . TYR B 1 164 ? 1.08 -24.344 5.168 1 96.25 164 TYR B C 1
ATOM 3581 O O . TYR B 1 164 ? 1.075 -23.5 4.277 1 96.25 164 TYR B O 1
ATOM 3589 N N . LEU B 1 165 ? 0.772 -25.516 4.941 1 93.31 165 LEU B N 1
ATOM 3590 C CA . LEU B 1 165 ? 0.204 -25.953 3.676 1 93.31 165 LEU B CA 1
ATOM 3591 C C . LEU B 1 165 ? -1.268 -26.328 3.838 1 93.31 165 LEU B C 1
ATOM 3593 O O . LEU B 1 165 ? -1.634 -27.047 4.773 1 93.31 165 LEU B O 1
ATOM 3597 N N . ASN B 1 166 ? -1.991 -25.703 3.082 1 92.12 166 ASN B N 1
ATOM 3598 C CA . ASN B 1 166 ? -3.414 -26.031 3.094 1 92.12 166 ASN B CA 1
ATOM 3599 C C . ASN B 1 166 ? -3.826 -26.797 1.845 1 92.12 166 ASN B C 1
ATOM 3601 O O . ASN B 1 166 ? -3.217 -26.641 0.785 1 92.12 166 ASN B O 1
ATOM 3605 N N . ASN B 1 167 ? -4.801 -27.672 1.954 1 90.19 167 ASN B N 1
ATOM 3606 C CA . ASN B 1 167 ? -5.375 -28.328 0.785 1 90.19 167 ASN B CA 1
ATOM 3607 C C . ASN B 1 167 ? -6.137 -27.344 -0.097 1 90.19 167 ASN B C 1
ATOM 3609 O O . ASN B 1 167 ? -7.098 -26.719 0.352 1 90.19 167 ASN B O 1
ATOM 3613 N N . PRO B 1 168 ? -5.727 -27.141 -1.313 1 90.25 168 PRO B N 1
ATOM 3614 C CA . PRO B 1 168 ? -6.379 -26.156 -2.176 1 90.25 168 PRO B CA 1
ATOM 3615 C C . PRO B 1 168 ? -7.844 -26.484 -2.449 1 90.25 168 PRO B C 1
ATOM 3617 O O . PRO B 1 168 ? -8.641 -25.594 -2.758 1 90.25 168 PRO B O 1
ATOM 3620 N N . PHE B 1 169 ? -8.219 -27.75 -2.299 1 90.62 169 PHE B N 1
ATOM 3621 C CA . PHE B 1 169 ? -9.562 -28.188 -2.674 1 90.62 169 PHE B CA 1
ATOM 3622 C C . PHE B 1 169 ? -10.422 -28.406 -1.437 1 90.62 169 PHE B C 1
ATOM 3624 O O . PHE B 1 169 ? -11.648 -28.516 -1.54 1 90.62 169 PHE B O 1
ATOM 3631 N N . ASN B 1 170 ? -9.836 -28.531 -0.343 1 93.12 170 ASN B N 1
ATOM 3632 C CA . ASN B 1 170 ? -10.492 -28.766 0.941 1 93.12 170 ASN B CA 1
ATOM 3633 C C . ASN B 1 170 ? -9.672 -28.188 2.096 1 93.12 170 ASN B C 1
ATOM 3635 O O . ASN B 1 170 ? -9.016 -28.938 2.822 1 93.12 170 ASN B O 1
ATOM 3639 N N . GLY B 1 171 ? -9.828 -26.969 2.35 1 94.69 171 GLY B N 1
ATOM 3640 C CA . GLY B 1 171 ? -8.984 -26.25 3.297 1 94.69 171 GLY B CA 1
ATOM 3641 C C . GLY B 1 171 ? -9.352 -26.516 4.742 1 94.69 171 GLY B C 1
ATOM 3642 O O . GLY B 1 171 ? -10.508 -26.828 5.051 1 94.69 171 GLY B O 1
ATOM 3643 N N . THR B 1 172 ? -8.383 -26.438 5.57 1 96.81 172 THR B N 1
ATOM 3644 C CA . THR B 1 172 ? -8.547 -26.5 7.02 1 96.81 172 THR B CA 1
ATOM 3645 C C . THR B 1 172 ? -8.234 -25.156 7.652 1 96.81 172 THR B C 1
ATOM 3647 O O . THR B 1 172 ? -7.695 -24.266 6.992 1 96.81 172 THR B O 1
ATOM 3650 N N . LYS B 1 173 ? -8.648 -25.016 8.898 1 97.81 173 LYS B N 1
ATOM 3651 C CA . LYS B 1 173 ? -8.383 -23.766 9.602 1 97.81 173 LYS B CA 1
ATOM 3652 C C . LYS B 1 173 ? -6.906 -23.641 9.977 1 97.81 173 LYS B C 1
ATOM 3654 O O . LYS B 1 173 ? -6.324 -24.562 10.547 1 97.81 173 LYS B O 1
ATOM 3659 N N . LEU B 1 174 ? -6.301 -22.594 9.664 1 98.12 174 LEU B N 1
ATOM 3660 C CA . LEU B 1 174 ? -4.922 -22.234 9.984 1 98.12 174 LEU B CA 1
ATOM 3661 C C . LEU B 1 174 ? -4.84 -20.828 10.578 1 98.12 174 LEU B C 1
ATOM 3663 O O . LEU B 1 174 ? -5.777 -20.047 10.445 1 98.12 174 LEU B O 1
ATOM 3667 N N . PRO B 1 175 ? -3.744 -20.516 11.32 1 98.38 175 PRO B N 1
ATOM 3668 C CA . PRO B 1 175 ? -3.582 -19.141 11.781 1 98.38 175 PRO B CA 1
ATOM 3669 C C . PRO B 1 175 ? -3.48 -18.141 10.633 1 98.38 175 PRO B C 1
ATOM 3671 O O . PRO B 1 175 ? -3.051 -18.5 9.531 1 98.38 175 PRO B O 1
ATOM 3674 N N . ALA B 1 176 ? -3.895 -16.891 10.898 1 98.56 176 ALA B N 1
ATOM 3675 C CA . ALA B 1 176 ? -3.857 -15.844 9.883 1 98.56 176 ALA B CA 1
ATOM 3676 C C . ALA B 1 176 ? -2.426 -15.383 9.625 1 98.56 176 ALA B C 1
ATOM 3678 O O . ALA B 1 176 ? -2.141 -14.188 9.656 1 98.56 176 ALA B O 1
ATOM 3679 N N . GLU B 1 177 ? -1.58 -16.281 9.414 1 98.75 177 GLU B N 1
ATOM 3680 C CA . GLU B 1 177 ? -0.167 -16.016 9.164 1 98.75 177 GLU B CA 1
ATOM 3681 C C . GLU B 1 177 ? 0.436 -17.062 8.242 1 98.75 177 GLU B C 1
ATOM 3683 O O . GLU B 1 177 ? -0.165 -18.125 8.016 1 98.75 177 GLU B O 1
ATOM 3688 N N . GLN B 1 178 ? 1.54 -16.797 7.633 1 98.62 178 GLN B N 1
ATOM 3689 C CA . GLN B 1 178 ? 2.32 -17.703 6.797 1 98.62 178 GLN B CA 1
ATOM 3690 C C . GLN B 1 178 ? 3.803 -17.344 6.832 1 98.62 178 GLN B C 1
ATOM 3692 O O . GLN B 1 178 ? 4.16 -16.172 6.918 1 98.62 178 GLN B O 1
ATOM 3697 N N . TYR B 1 179 ? 4.629 -18.297 6.898 1 98.75 179 TYR B N 1
ATOM 3698 C CA . TYR B 1 179 ? 6.074 -18.156 6.77 1 98.75 179 TYR B CA 1
ATOM 3699 C C . TYR B 1 179 ? 6.609 -19.031 5.641 1 98.75 179 TYR B C 1
ATOM 3701 O O . TYR B 1 179 ? 6.41 -20.25 5.645 1 98.75 179 TYR B O 1
ATOM 3709 N N . SER B 1 180 ? 7.242 -18.422 4.688 1 98.5 180 SER B N 1
ATOM 3710 C CA . SER B 1 180 ? 7.801 -19.156 3.559 1 98.5 180 SER B CA 1
ATOM 3711 C C . SER B 1 180 ? 9.25 -18.766 3.299 1 98.5 180 SER B C 1
ATOM 3713 O O . SER B 1 180 ? 9.531 -17.594 3.006 1 98.5 180 SER B O 1
ATOM 3715 N N . TRP B 1 181 ? 10.133 -19.703 3.479 1 98.75 181 TRP B N 1
ATOM 3716 C CA . TRP B 1 181 ? 11.492 -19.547 2.988 1 98.75 181 TRP B CA 1
ATOM 3717 C C . TRP B 1 181 ? 11.562 -19.75 1.479 1 98.75 181 TRP B C 1
ATOM 3719 O O . TRP B 1 181 ? 10.914 -20.656 0.942 1 98.75 181 TRP B O 1
ATOM 3729 N N . PHE B 1 182 ? 12.352 -18.922 0.799 1 98.62 182 PHE B N 1
ATOM 3730 C CA . PHE B 1 182 ? 12.422 -19.109 -0.646 1 98.62 182 PHE B CA 1
ATOM 3731 C C . PHE B 1 182 ? 13.781 -18.672 -1.177 1 98.62 182 PHE B C 1
ATOM 3733 O O . PHE B 1 182 ? 14.461 -17.844 -0.556 1 98.62 182 PHE B O 1
ATOM 3740 N N . LYS B 1 183 ? 14.227 -19.172 -2.219 1 98.31 183 LYS B N 1
ATOM 3741 C CA . LYS B 1 183 ? 15.344 -18.781 -3.072 1 98.31 183 LYS B CA 1
ATOM 3742 C C . LYS B 1 183 ? 15.109 -19.203 -4.516 1 98.31 183 LYS B C 1
ATOM 3744 O O . LYS B 1 183 ? 14.195 -19.984 -4.797 1 98.31 183 LYS B O 1
ATOM 3749 N N . THR B 1 184 ? 15.828 -18.641 -5.434 1 97.69 184 THR B N 1
ATOM 3750 C CA . THR B 1 184 ? 15.68 -19.078 -6.82 1 97.69 184 THR B CA 1
ATOM 3751 C C . THR B 1 184 ? 16.125 -20.531 -6.988 1 97.69 184 THR B C 1
ATOM 3753 O O . THR B 1 184 ? 17.016 -21 -6.277 1 97.69 184 THR B O 1
ATOM 3756 N N . ASN B 1 185 ? 15.414 -21.25 -7.754 1 95.56 185 ASN B N 1
ATOM 3757 C CA . ASN B 1 185 ? 15.805 -22.594 -8.172 1 95.56 185 ASN B CA 1
ATOM 3758 C C . ASN B 1 185 ? 16.844 -22.562 -9.289 1 95.56 185 ASN B C 1
ATOM 3760 O O . ASN B 1 185 ? 16.516 -22.844 -10.445 1 95.56 185 ASN B O 1
ATOM 3764 N N . GLY B 1 186 ? 18.031 -22.328 -9.039 1 94.44 186 GLY B N 1
ATOM 3765 C CA . GLY B 1 186 ? 19.141 -22.047 -9.945 1 94.44 186 GLY B CA 1
ATOM 3766 C C . GLY B 1 186 ? 19.859 -20.734 -9.625 1 94.44 186 GLY B C 1
ATOM 3767 O O . GLY B 1 186 ? 19.609 -20.141 -8.57 1 94.44 186 GLY B O 1
ATOM 3768 N N . GLU B 1 187 ? 20.75 -20.344 -10.508 1 95.38 187 GLU B N 1
ATOM 3769 C CA . GLU B 1 187 ? 21.531 -19.125 -10.273 1 95.38 187 GLU B CA 1
ATOM 3770 C C . GLU B 1 187 ? 20.938 -17.938 -11.023 1 95.38 187 GLU B C 1
ATOM 3772 O O . GLU B 1 187 ? 20.703 -18.016 -12.227 1 95.38 187 GLU B O 1
ATOM 3777 N N . THR B 1 188 ? 20.656 -16.922 -10.297 1 95.75 188 THR B N 1
ATOM 3778 C CA . THR B 1 188 ? 20.172 -15.695 -10.891 1 95.75 188 THR B CA 1
ATOM 3779 C C . THR B 1 188 ? 21.281 -14.664 -11.008 1 95.75 188 THR B C 1
ATOM 3781 O O . THR B 1 188 ? 22.172 -14.594 -10.148 1 95.75 188 THR B O 1
ATOM 3784 N N . PRO B 1 189 ? 21.25 -13.812 -12.117 1 95 189 PRO B N 1
ATOM 3785 C CA . PRO B 1 189 ? 22.203 -12.695 -12.188 1 95 189 PRO B CA 1
ATOM 3786 C C . PRO B 1 189 ? 22.094 -11.75 -10.992 1 95 189 PRO B C 1
ATOM 3788 O O . PRO B 1 189 ? 21 -11.578 -10.445 1 95 189 PRO B O 1
ATOM 3791 N N . LEU B 1 190 ? 23.188 -11.094 -10.641 1 95.06 190 LEU B N 1
ATOM 3792 C CA . LEU B 1 190 ? 23.219 -10.188 -9.5 1 95.06 190 LEU B CA 1
ATOM 3793 C C . LEU B 1 190 ? 22.781 -8.781 -9.906 1 95.06 190 LEU B C 1
ATOM 3795 O O . LEU B 1 190 ? 22.75 -7.875 -9.078 1 95.06 190 LEU B O 1
ATOM 3799 N N . ASP B 1 191 ? 22.281 -8.633 -11.062 1 96 191 ASP B N 1
ATOM 3800 C CA . ASP B 1 191 ? 21.703 -7.371 -11.492 1 96 191 ASP B CA 1
ATOM 3801 C C . ASP B 1 191 ? 20.484 -7.004 -10.641 1 96 191 ASP B C 1
ATOM 3803 O O . ASP B 1 191 ? 19.516 -7.766 -10.562 1 96 191 ASP B O 1
ATOM 3807 N N . ILE B 1 192 ? 20.562 -5.848 -9.992 1 97 192 ILE B N 1
ATOM 3808 C CA . ILE B 1 192 ? 19.562 -5.453 -9 1 97 192 ILE B CA 1
ATOM 3809 C C . ILE B 1 192 ? 18.188 -5.371 -9.664 1 97 192 ILE B C 1
ATOM 3811 O O . ILE B 1 192 ? 17.172 -5.684 -9.039 1 97 192 ILE B O 1
ATOM 3815 N N . LYS B 1 193 ? 18.141 -4.949 -10.906 1 97.56 193 LYS B N 1
ATOM 3816 C CA . LYS B 1 193 ? 16.875 -4.836 -11.617 1 97.56 193 LYS B CA 1
ATOM 3817 C C . LYS B 1 193 ? 16.219 -6.203 -11.812 1 97.56 193 LYS B C 1
ATOM 3819 O O . LYS B 1 193 ? 15.023 -6.367 -11.578 1 97.56 193 LYS B O 1
ATOM 3824 N N . ILE B 1 194 ? 17 -7.18 -12.18 1 97.69 194 ILE B N 1
ATOM 3825 C CA . ILE B 1 194 ? 16.5 -8.539 -12.352 1 97.69 194 ILE B CA 1
ATOM 3826 C C . ILE B 1 194 ? 16.062 -9.109 -11.008 1 97.69 194 ILE B C 1
ATOM 3828 O O . ILE B 1 194 ? 14.992 -9.719 -10.906 1 97.69 194 ILE B O 1
ATOM 3832 N N . GLN B 1 195 ? 16.844 -8.898 -10 1 98.25 195 GLN B N 1
ATOM 3833 C CA . GLN B 1 195 ? 16.516 -9.359 -8.656 1 98.25 195 GLN B CA 1
ATOM 3834 C C . GLN B 1 195 ? 15.18 -8.789 -8.188 1 98.25 195 GLN B C 1
ATOM 3836 O O . GLN B 1 195 ? 14.336 -9.523 -7.668 1 98.25 195 GLN B O 1
ATOM 3841 N N . GLN B 1 196 ? 14.984 -7.512 -8.406 1 98.69 196 GLN B N 1
ATOM 3842 C CA . GLN B 1 196 ? 13.758 -6.855 -7.969 1 98.69 196 GLN B CA 1
ATOM 3843 C C . GLN B 1 196 ? 12.547 -7.363 -8.75 1 98.69 196 GLN B C 1
ATOM 3845 O O . GLN B 1 196 ? 11.469 -7.559 -8.188 1 98.69 196 GLN B O 1
ATOM 3850 N N . CYS B 1 197 ? 12.695 -7.574 -10.047 1 98.69 197 CYS B N 1
ATOM 3851 C CA . CYS B 1 197 ? 11.602 -8.125 -10.844 1 98.69 197 CYS B CA 1
ATOM 3852 C C . CYS B 1 197 ? 11.242 -9.523 -10.383 1 98.69 197 CYS B C 1
ATOM 3854 O O . CYS B 1 197 ? 10.055 -9.859 -10.266 1 98.69 197 CYS B O 1
ATOM 3856 N N . LEU B 1 198 ? 12.234 -10.352 -10.094 1 98.56 198 LEU B N 1
ATOM 3857 C CA . LEU B 1 198 ? 12 -11.711 -9.625 1 98.56 198 LEU B CA 1
ATOM 3858 C C . LEU B 1 198 ? 11.305 -11.703 -8.266 1 98.56 198 LEU B C 1
ATOM 3860 O O . LEU B 1 198 ? 10.406 -12.508 -8.016 1 98.56 198 LEU B O 1
ATOM 3864 N N . LEU B 1 199 ? 11.734 -10.82 -7.414 1 98.81 199 LEU B N 1
ATOM 3865 C CA . LEU B 1 199 ? 11.094 -10.719 -6.105 1 98.81 199 LEU B CA 1
ATOM 3866 C C . LEU B 1 199 ? 9.641 -10.281 -6.25 1 98.81 199 LEU B C 1
ATOM 3868 O O . LEU B 1 199 ? 8.758 -10.789 -5.547 1 98.81 199 LEU B O 1
ATOM 3872 N N . ALA B 1 200 ? 9.422 -9.305 -7.109 1 98.81 200 ALA B N 1
ATOM 3873 C CA . ALA B 1 200 ? 8.055 -8.859 -7.363 1 98.81 200 ALA B CA 1
ATOM 3874 C C . ALA B 1 200 ? 7.18 -10.016 -7.848 1 98.81 200 ALA B C 1
ATOM 3876 O O . ALA B 1 200 ? 6.035 -10.164 -7.406 1 98.81 200 ALA B O 1
ATOM 3877 N N . TYR B 1 201 ? 7.684 -10.844 -8.734 1 98.19 201 TYR B N 1
ATOM 3878 C CA . TYR B 1 201 ? 7 -12.031 -9.227 1 98.19 201 TYR B CA 1
ATOM 3879 C C . TYR B 1 201 ? 6.641 -12.969 -8.07 1 98.19 201 TYR B C 1
ATOM 3881 O O . TYR B 1 201 ? 5.48 -13.359 -7.922 1 98.19 201 TYR B O 1
ATOM 3889 N N . PHE B 1 202 ? 7.566 -13.219 -7.23 1 98.19 202 PHE B N 1
ATOM 3890 C CA . PHE B 1 202 ? 7.395 -14.18 -6.148 1 98.19 202 PHE B CA 1
ATOM 3891 C C . PHE B 1 202 ? 6.418 -13.648 -5.102 1 98.19 202 PHE B C 1
ATOM 3893 O O . PHE B 1 202 ? 5.645 -14.406 -4.523 1 98.19 202 PHE B O 1
ATOM 3900 N N . SER B 1 203 ? 6.449 -12.352 -4.809 1 98.44 203 SER B N 1
ATOM 3901 C CA . SER B 1 203 ? 5.742 -11.75 -3.684 1 98.44 203 SER B CA 1
ATOM 3902 C C . SER B 1 203 ? 4.23 -11.906 -3.836 1 98.44 203 SER B C 1
ATOM 3904 O O . SER B 1 203 ? 3.482 -11.711 -2.875 1 98.44 203 SER B O 1
ATOM 3906 N N . ASP B 1 204 ? 3.785 -12.273 -4.969 1 97.06 204 ASP B N 1
ATOM 3907 C CA . ASP B 1 204 ? 2.355 -12.367 -5.246 1 97.06 204 ASP B CA 1
ATOM 3908 C C . ASP B 1 204 ? 1.825 -13.766 -4.934 1 97.06 204 ASP B C 1
ATOM 3910 O O . ASP B 1 204 ? 0.63 -14.023 -5.078 1 97.06 204 ASP B O 1
ATOM 3914 N N . PHE B 1 205 ? 2.562 -14.68 -4.5 1 95 205 PHE B N 1
ATOM 3915 C CA . PHE B 1 205 ? 2.156 -16.078 -4.375 1 95 205 PHE B CA 1
ATOM 3916 C C . PHE B 1 205 ? 1.355 -16.297 -3.098 1 95 205 PHE B C 1
ATOM 3918 O O . PHE B 1 205 ? 0.343 -17 -3.105 1 95 205 PHE B O 1
ATOM 3925 N N . HIS B 1 206 ? 1.716 -15.695 -2.008 1 96.56 206 HIS B N 1
ATOM 3926 C CA . HIS B 1 206 ? 1.235 -16.25 -0.748 1 96.56 206 HIS B CA 1
ATOM 3927 C C . HIS B 1 206 ? 0.334 -15.258 -0.017 1 96.56 206 HIS B C 1
ATOM 3929 O O . HIS B 1 206 ? -0.42 -15.641 0.879 1 96.56 206 HIS B O 1
ATOM 3935 N N . CYS B 1 207 ? 0.321 -13.992 -0.336 1 97.12 207 CYS B N 1
ATOM 3936 C CA . CYS B 1 207 ? -0.307 -12.969 0.488 1 97.12 207 CYS B CA 1
ATOM 3937 C C . CYS B 1 207 ? -1.805 -13.219 0.621 1 97.12 207 CYS B C 1
ATOM 3939 O O . CYS B 1 207 ? -2.295 -13.516 1.713 1 97.12 207 CYS B O 1
ATOM 3941 N N . ILE B 1 208 ? -2.502 -13.203 -0.469 1 96.62 208 ILE B N 1
ATOM 3942 C CA . ILE B 1 208 ? -3.957 -13.281 -0.404 1 96.62 208 ILE B CA 1
ATOM 3943 C C . ILE B 1 208 ? -4.379 -14.648 0.117 1 96.62 208 ILE B C 1
ATOM 3945 O O . ILE B 1 208 ? -5.391 -14.773 0.813 1 96.62 208 ILE B O 1
ATOM 3949 N N . LEU B 1 209 ? -3.664 -15.695 -0.158 1 96.75 209 LEU B N 1
ATOM 3950 C CA . LEU B 1 209 ? -3.982 -17.031 0.324 1 96.75 209 LEU B CA 1
ATOM 3951 C C . LEU B 1 209 ? -3.904 -17.094 1.847 1 96.75 209 LEU B C 1
ATOM 3953 O O . LEU B 1 209 ? -4.66 -17.844 2.48 1 96.75 209 LEU B O 1
ATOM 3957 N N . THR B 1 210 ? -2.986 -16.312 2.406 1 98.31 210 THR B N 1
ATOM 3958 C CA . THR B 1 210 ? -2.844 -16.266 3.857 1 98.31 210 THR B CA 1
ATOM 3959 C C . THR B 1 210 ? -4.105 -15.695 4.504 1 98.31 210 THR B C 1
ATOM 3961 O O . THR B 1 210 ? -4.488 -16.109 5.602 1 98.31 210 THR B O 1
ATOM 3964 N N . ALA B 1 211 ? -4.793 -14.812 3.822 1 98.25 211 ALA B N 1
ATOM 3965 C CA . ALA B 1 211 ? -6.027 -14.234 4.34 1 98.25 211 ALA B CA 1
ATOM 3966 C C . ALA B 1 211 ? -7.145 -15.273 4.387 1 98.25 211 ALA B C 1
ATOM 3968 O O . ALA B 1 211 ? -8.148 -15.078 5.074 1 98.25 211 ALA B O 1
ATOM 3969 N N . LEU B 1 212 ? -7.004 -16.344 3.695 1 97.75 212 LEU B N 1
ATOM 3970 C CA . LEU B 1 212 ? -8 -17.391 3.664 1 97.75 212 LEU B CA 1
ATOM 3971 C C . LEU B 1 212 ? -7.766 -18.406 4.789 1 97.75 212 LEU B C 1
ATOM 3973 O O . LEU B 1 212 ? -8.648 -19.203 5.109 1 97.75 212 LEU B O 1
ATOM 3977 N N . HIS B 1 213 ? -6.59 -18.375 5.41 1 98.19 213 HIS B N 1
ATOM 3978 C CA . HIS B 1 213 ? -6.141 -19.375 6.379 1 98.19 213 HIS B CA 1
ATOM 3979 C C . HIS B 1 213 ? -7.172 -19.578 7.484 1 98.19 213 HIS B C 1
ATOM 3981 O O . HIS B 1 213 ? -7.52 -20.703 7.812 1 98.19 213 HIS B O 1
ATOM 3987 N N . PRO B 1 214 ? -7.781 -18.5 7.992 1 98.5 214 PRO B N 1
ATOM 3988 C CA . PRO B 1 214 ? -8.68 -18.688 9.133 1 98.5 214 PRO B CA 1
ATOM 3989 C C . PRO B 1 214 ? -10.039 -19.266 8.727 1 98.5 214 PRO B C 1
ATOM 3991 O O . PRO B 1 214 ? -10.883 -19.516 9.586 1 98.5 214 PRO B O 1
ATOM 3994 N N . HIS B 1 215 ? -10.32 -19.531 7.465 1 98.06 215 HIS B N 1
ATOM 3995 C CA . HIS B 1 215 ? -11.711 -19.656 7.055 1 98.06 215 HIS B CA 1
ATOM 3996 C C . HIS B 1 215 ? -12 -21.047 6.496 1 98.06 215 HIS B C 1
ATOM 3998 O O . HIS B 1 215 ? -13.031 -21.266 5.852 1 98.06 215 HIS B O 1
ATOM 4004 N N . GLU B 1 216 ? -11.102 -22.047 6.684 1 96.56 216 GLU B N 1
ATOM 4005 C CA . GLU B 1 216 ? -11.328 -23.469 6.418 1 96.56 216 GLU B CA 1
ATOM 4006 C C . GLU B 1 216 ? -11.75 -23.688 4.973 1 96.56 216 GLU B C 1
ATOM 4008 O O . GLU B 1 216 ? -12.711 -24.422 4.707 1 96.56 216 GLU B O 1
ATOM 4013 N N . LYS B 1 217 ? -11.203 -22.938 4.102 1 96.56 217 LYS B N 1
ATOM 4014 C CA . LYS B 1 217 ? -11.461 -23.109 2.676 1 96.56 217 LYS B CA 1
ATOM 4015 C C . LYS B 1 217 ? -10.156 -23.172 1.888 1 96.56 217 LYS B C 1
ATOM 4017 O O . LYS B 1 217 ? -9.188 -22.469 2.215 1 96.56 217 LYS B O 1
ATOM 4022 N N . GLY B 1 218 ? -10.188 -24.031 0.926 1 94 218 GLY B N 1
ATOM 4023 C CA . GLY B 1 218 ? -9.125 -24 -0.061 1 94 218 GLY B CA 1
ATOM 4024 C C . GLY B 1 218 ? -9.375 -23 -1.18 1 94 218 GLY B C 1
ATOM 4025 O O . GLY B 1 218 ? -10.523 -22.766 -1.557 1 94 218 GLY B O 1
ATOM 4026 N N . PHE B 1 219 ? -8.305 -22.516 -1.721 1 91.69 219 PHE B N 1
ATOM 4027 C CA . PHE B 1 219 ? -8.469 -21.422 -2.676 1 91.69 219 PHE B CA 1
ATOM 4028 C C . PHE B 1 219 ? -9.008 -21.953 -4.004 1 91.69 219 PHE B C 1
ATOM 4030 O O . PHE B 1 219 ? -9.516 -21.172 -4.82 1 91.69 219 PHE B O 1
ATOM 4037 N N . LEU B 1 220 ? -8.977 -23.297 -4.273 1 89.88 220 LEU B N 1
ATOM 4038 C CA . LEU B 1 220 ? -9.555 -23.891 -5.477 1 89.88 220 LEU B CA 1
ATOM 4039 C C . LEU B 1 220 ? -10.812 -24.672 -5.141 1 89.88 220 LEU B C 1
ATOM 4041 O O . LEU B 1 220 ? -11.312 -25.438 -5.973 1 89.88 220 LEU B O 1
ATOM 4045 N N . GLN B 1 221 ? -11.211 -24.609 -3.932 1 93.94 221 GLN B N 1
ATOM 4046 C CA . GLN B 1 221 ? -12.414 -25.312 -3.498 1 93.94 221 GLN B CA 1
ATOM 4047 C C . GLN B 1 221 ? -13.641 -24.828 -4.266 1 93.94 221 GLN B C 1
ATOM 4049 O O . GLN B 1 221 ? -13.773 -23.641 -4.555 1 93.94 221 GLN B O 1
ATOM 4054 N N . LYS B 1 222 ? -14.531 -25.797 -4.562 1 94.31 222 LYS B N 1
ATOM 4055 C CA . LYS B 1 222 ? -15.766 -25.438 -5.266 1 94.31 222 LYS B CA 1
ATOM 4056 C C . LYS B 1 222 ? -16.516 -24.328 -4.551 1 94.31 222 LYS B C 1
ATOM 4058 O O . LYS B 1 222 ? -16.703 -24.375 -3.334 1 94.31 222 LYS B O 1
ATOM 4063 N N . GLY B 1 223 ? -16.844 -23.297 -5.305 1 96.25 223 GLY B N 1
ATOM 4064 C CA . GLY B 1 223 ? -17.578 -22.188 -4.746 1 96.25 223 GLY B CA 1
ATOM 4065 C C . GLY B 1 223 ? -16.703 -21.016 -4.371 1 96.25 223 GLY B C 1
ATOM 4066 O O . GLY B 1 223 ? -17.203 -19.906 -4.121 1 96.25 223 GLY B O 1
ATOM 4067 N N . MET B 1 224 ? -15.422 -21.297 -4.391 1 96.56 224 MET B N 1
ATOM 4068 C CA . MET B 1 224 ? -14.484 -20.25 -4 1 96.56 224 MET B CA 1
ATOM 4069 C C . MET B 1 224 ? -14.117 -19.375 -5.195 1 96.56 224 MET B C 1
ATOM 4071 O O . MET B 1 224 ? -13.953 -19.875 -6.309 1 96.56 224 MET B O 1
ATOM 4075 N N . LYS B 1 225 ? -14.039 -18.062 -4.992 1 95.81 225 LYS B N 1
ATOM 4076 C CA . LYS B 1 225 ? -13.43 -17.109 -5.914 1 95.81 225 LYS B CA 1
ATOM 4077 C C . LYS B 1 225 ? -12.344 -16.297 -5.219 1 95.81 225 LYS B C 1
ATOM 4079 O O . LYS B 1 225 ? -12.609 -15.609 -4.227 1 95.81 225 LYS B O 1
ATOM 4084 N N . VAL B 1 226 ? -11.172 -16.438 -5.68 1 95.81 226 VAL B N 1
ATOM 4085 C CA . VAL B 1 226 ? -10.023 -15.711 -5.141 1 95.81 226 VAL B CA 1
ATOM 4086 C C . VAL B 1 226 ? -9.359 -14.906 -6.25 1 95.81 226 VAL B C 1
ATOM 4088 O O . VAL B 1 226 ? -9.07 -15.43 -7.324 1 95.81 226 VAL B O 1
ATOM 4091 N N . ALA B 1 227 ? -9.156 -13.617 -6.012 1 95.62 227 ALA B N 1
ATOM 4092 C CA . ALA B 1 227 ? -8.5 -12.75 -6.984 1 95.62 227 ALA B CA 1
ATOM 4093 C C . ALA B 1 227 ? -7.801 -11.578 -6.297 1 95.62 227 ALA B C 1
ATOM 4095 O O . ALA B 1 227 ? -8.383 -10.922 -5.43 1 95.62 227 ALA B O 1
ATOM 4096 N N . THR B 1 228 ? -6.578 -11.352 -6.684 1 97.44 228 THR B N 1
ATOM 4097 C CA . THR B 1 228 ? -5.844 -10.219 -6.137 1 97.44 228 THR B CA 1
ATOM 4098 C C . THR B 1 228 ? -6.43 -8.898 -6.641 1 97.44 228 THR B C 1
ATOM 4100 O O . THR B 1 228 ? -6.77 -8.781 -7.82 1 97.44 228 THR B O 1
ATOM 4103 N N . ILE B 1 229 ? -6.594 -7.926 -5.805 1 98.25 229 ILE B N 1
ATOM 4104 C CA . ILE B 1 229 ? -7.109 -6.609 -6.164 1 98.25 229 ILE B CA 1
ATOM 4105 C C . ILE B 1 229 ? -5.957 -5.617 -6.277 1 98.25 229 ILE B C 1
ATOM 4107 O O . ILE B 1 229 ? -5.812 -4.938 -7.297 1 98.25 229 ILE B O 1
ATOM 4111 N N . ASP B 1 230 ? -5.16 -5.562 -5.301 1 98.81 230 ASP B N 1
ATOM 4112 C CA . ASP B 1 230 ? -3.998 -4.68 -5.336 1 98.81 230 ASP B CA 1
ATOM 4113 C C . ASP B 1 230 ? -2.771 -5.363 -4.738 1 98.81 230 ASP B C 1
ATOM 4115 O O . ASP B 1 230 ? -2.885 -6.418 -4.113 1 98.81 230 ASP B O 1
ATOM 4119 N N . HIS B 1 231 ? -1.616 -4.875 -5.027 1 98.81 231 HIS B N 1
ATOM 4120 C CA . HIS B 1 231 ? -0.341 -5.391 -4.539 1 98.81 231 HIS B CA 1
ATOM 4121 C C . HIS B 1 231 ? 0.708 -4.285 -4.469 1 98.81 231 HIS B C 1
ATOM 4123 O O . HIS B 1 231 ? 0.954 -3.594 -5.461 1 98.81 231 HIS B O 1
ATOM 4129 N N . SER B 1 232 ? 1.244 -4.078 -3.305 1 98.88 232 SER B N 1
ATOM 4130 C CA . SER B 1 232 ? 2.283 -3.074 -3.104 1 98.88 232 SER B CA 1
ATOM 4131 C C . SER B 1 232 ? 3.562 -3.705 -2.559 1 98.88 232 SER B C 1
ATOM 4133 O O . SER B 1 232 ? 3.508 -4.66 -1.783 1 98.88 232 SER B O 1
ATOM 4135 N N . ILE B 1 233 ? 4.648 -3.176 -3.01 1 98.94 233 ILE B N 1
ATOM 4136 C CA . ILE B 1 233 ? 5.965 -3.604 -2.543 1 98.94 233 ILE B CA 1
ATOM 4137 C C . ILE B 1 233 ? 6.824 -2.379 -2.227 1 98.94 233 ILE B C 1
ATOM 4139 O O . ILE B 1 233 ? 6.844 -1.413 -2.992 1 98.94 233 ILE B O 1
ATOM 4143 N N . TRP B 1 234 ? 7.453 -2.4 -1.121 1 98.94 234 TRP B N 1
ATOM 4144 C CA . TRP B 1 234 ? 8.516 -1.464 -0.778 1 98.94 234 TRP B CA 1
ATOM 4145 C C . TRP B 1 234 ? 9.859 -2.18 -0.684 1 98.94 234 TRP B C 1
ATOM 4147 O O . TRP B 1 234 ? 10.039 -3.076 0.144 1 98.94 234 TRP B O 1
ATOM 4157 N N . PHE B 1 235 ? 10.773 -1.786 -1.51 1 98.88 235 PHE B N 1
ATOM 4158 C CA . PHE B 1 235 ? 12.125 -2.336 -1.515 1 98.88 235 PHE B CA 1
ATOM 4159 C C . PHE B 1 235 ? 13.047 -1.501 -0.638 1 98.88 235 PHE B C 1
ATOM 4161 O O . PHE B 1 235 ? 13.195 -0.295 -0.85 1 98.88 235 PHE B O 1
ATOM 4168 N N . HIS B 1 236 ? 13.727 -2.191 0.311 1 98.56 236 HIS B N 1
ATOM 4169 C CA . HIS B 1 236 ? 14.461 -1.43 1.312 1 98.56 236 HIS B CA 1
ATOM 4170 C C . HIS B 1 236 ? 15.969 -1.492 1.055 1 98.56 236 HIS B C 1
ATOM 4172 O O . HIS B 1 236 ? 16.656 -0.472 1.121 1 98.56 236 HIS B O 1
ATOM 4178 N N . ARG B 1 237 ? 16.391 -2.717 0.809 1 97.81 237 ARG B N 1
ATOM 4179 C CA . ARG B 1 237 ? 17.828 -3 0.722 1 97.81 237 ARG B CA 1
ATOM 4180 C C . ARG B 1 237 ? 18.125 -3.918 -0.456 1 97.81 237 ARG B C 1
ATOM 4182 O O . ARG B 1 237 ? 17.25 -4.645 -0.929 1 97.81 237 ARG B O 1
ATOM 4189 N N . PRO B 1 238 ? 19.375 -3.809 -0.966 1 96 238 PRO B N 1
ATOM 4190 C CA . PRO B 1 238 ? 19.75 -4.812 -1.962 1 96 238 PRO B CA 1
ATOM 4191 C C . PRO B 1 238 ? 19.719 -6.238 -1.412 1 96 238 PRO B C 1
ATOM 4193 O O . PRO B 1 238 ? 19.891 -6.441 -0.208 1 96 238 PRO B O 1
ATOM 4196 N N . PHE B 1 239 ? 19.484 -7.18 -2.246 1 98.06 239 PHE B N 1
ATOM 4197 C CA . PHE B 1 239 ? 19.375 -8.578 -1.85 1 98.06 239 PHE B CA 1
ATOM 4198 C C . PHE B 1 239 ? 19.875 -9.492 -2.965 1 98.06 239 PHE B C 1
ATOM 4200 O O . PHE B 1 239 ? 20.156 -9.039 -4.074 1 98.06 239 PHE B O 1
ATOM 4207 N N . ASP B 1 240 ? 20.141 -10.75 -2.58 1 98.44 240 ASP B N 1
ATOM 4208 C CA . ASP B 1 240 ? 20.609 -11.805 -3.477 1 98.44 240 ASP B CA 1
ATOM 4209 C C . ASP B 1 240 ? 19.719 -13.047 -3.377 1 98.44 240 ASP B C 1
ATOM 4211 O O . ASP B 1 240 ? 19.859 -13.844 -2.449 1 98.44 240 ASP B O 1
ATOM 4215 N N . LEU B 1 241 ? 18.859 -13.25 -4.395 1 98.38 241 LEU B N 1
ATOM 4216 C CA . LEU B 1 241 ? 17.828 -14.289 -4.363 1 98.38 241 LEU B CA 1
ATOM 4217 C C . LEU B 1 241 ? 18.453 -15.672 -4.531 1 98.38 241 LEU B C 1
ATOM 4219 O O . LEU B 1 241 ? 17.75 -16.688 -4.438 1 98.38 241 LEU B O 1
ATOM 4223 N N . ASN B 1 242 ? 19.797 -15.703 -4.77 1 98.06 242 ASN B N 1
ATOM 4224 C CA . ASN B 1 242 ? 20.469 -17 -4.809 1 98.06 242 ASN B CA 1
ATOM 4225 C C . ASN B 1 242 ? 20.531 -17.641 -3.426 1 98.06 242 ASN B C 1
ATOM 4227 O O . ASN B 1 242 ? 20.859 -18.812 -3.299 1 98.06 242 ASN B O 1
ATOM 4231 N N . HIS B 1 243 ? 20.219 -16.875 -2.381 1 98.31 243 HIS B N 1
ATOM 4232 C CA . HIS B 1 243 ? 20.219 -17.344 -0.999 1 98.31 243 HIS B CA 1
ATOM 4233 C C . HIS B 1 243 ? 18.812 -17.344 -0.416 1 98.31 243 HIS B C 1
ATOM 4235 O O . HIS B 1 243 ? 17.891 -16.766 -0.997 1 98.31 243 HIS B O 1
ATOM 4241 N N . TRP B 1 244 ? 18.672 -18 0.669 1 98.69 244 TRP B N 1
ATOM 4242 C CA . TRP B 1 244 ? 17.359 -18.109 1.305 1 98.69 244 TRP B CA 1
ATOM 4243 C C . TRP B 1 244 ? 16.891 -16.75 1.823 1 98.69 244 TRP B C 1
ATOM 4245 O O . TRP B 1 244 ? 17.688 -15.984 2.369 1 98.69 244 TRP B O 1
ATOM 4255 N N . HIS B 1 245 ? 15.625 -16.5 1.661 1 98.88 245 HIS B N 1
ATOM 4256 C CA . HIS B 1 245 ? 14.891 -15.375 2.248 1 98.88 245 HIS B CA 1
ATOM 4257 C C . HIS B 1 245 ? 13.625 -15.859 2.943 1 98.88 245 HIS B C 1
ATOM 4259 O O . HIS B 1 245 ? 13.086 -16.906 2.604 1 98.88 245 HIS B O 1
ATOM 4265 N N . LEU B 1 246 ? 13.172 -15.141 3.887 1 98.94 246 LEU B N 1
ATOM 4266 C CA . LEU B 1 246 ? 11.938 -15.453 4.594 1 98.94 246 LEU B CA 1
ATOM 4267 C C . LEU B 1 246 ? 10.852 -14.43 4.273 1 98.94 246 LEU B C 1
ATOM 4269 O O . LEU B 1 246 ? 11.039 -13.234 4.492 1 98.94 246 LEU B O 1
ATOM 4273 N N . HIS B 1 247 ? 9.836 -14.852 3.66 1 98.88 247 HIS B N 1
ATOM 4274 C CA . HIS B 1 247 ? 8.625 -14.055 3.543 1 98.88 247 HIS B CA 1
ATOM 4275 C C . HIS B 1 247 ? 7.672 -14.32 4.707 1 98.88 247 HIS B C 1
ATOM 4277 O O . HIS B 1 247 ? 6.984 -15.344 4.73 1 98.88 247 HIS B O 1
ATOM 4283 N N . ALA B 1 248 ? 7.633 -13.422 5.672 1 98.88 248 ALA B N 1
ATOM 4284 C CA . ALA B 1 248 ? 6.754 -13.508 6.836 1 98.88 248 ALA B CA 1
ATOM 4285 C C . ALA B 1 248 ? 5.469 -12.711 6.609 1 98.88 248 ALA B C 1
ATOM 4287 O O . ALA B 1 248 ? 5.496 -11.484 6.539 1 98.88 248 ALA B O 1
ATOM 4288 N N . ILE B 1 249 ? 4.336 -13.422 6.559 1 98.81 249 ILE B N 1
ATOM 4289 C CA . ILE B 1 249 ? 3.074 -12.797 6.172 1 98.81 249 ILE B CA 1
ATOM 4290 C C . ILE B 1 249 ? 2.07 -12.914 7.316 1 98.81 249 ILE B C 1
ATOM 4292 O O . ILE B 1 249 ? 2.008 -13.938 8 1 98.81 249 ILE B O 1
ATOM 4296 N N . GLU B 1 250 ? 1.322 -11.906 7.508 1 98.69 250 GLU B N 1
ATOM 4297 C CA . GLU B 1 250 ? 0.19 -11.891 8.43 1 98.69 250 GLU B CA 1
ATOM 4298 C C . GLU B 1 250 ? -1.039 -11.258 7.785 1 98.69 250 GLU B C 1
ATOM 4300 O O . GLU B 1 250 ? -0.926 -10.266 7.062 1 98.69 250 GLU B O 1
ATOM 4305 N N . SER B 1 251 ? -2.172 -11.867 7.988 1 98.88 251 SER B N 1
ATOM 4306 C CA . SER B 1 251 ? -3.428 -11.242 7.574 1 98.88 251 SER B CA 1
ATOM 4307 C C . SER B 1 251 ? -4.141 -10.594 8.758 1 98.88 251 SER B C 1
ATOM 4309 O O . SER B 1 251 ? -4.562 -11.281 9.688 1 98.88 251 SER B O 1
ATOM 4311 N N . ASN B 1 252 ? -4.348 -9.32 8.641 1 98.75 252 ASN B N 1
ATOM 4312 C CA . ASN B 1 252 ? -4.941 -8.609 9.773 1 98.75 252 ASN B CA 1
ATOM 4313 C C . ASN B 1 252 ? -6.445 -8.43 9.602 1 98.75 252 ASN B C 1
ATOM 4315 O O . ASN B 1 252 ? -7.133 -7.988 10.523 1 98.75 252 ASN B O 1
ATOM 4319 N N . ASN B 1 253 ? -6.926 -8.797 8.344 1 98.81 253 ASN B N 1
ATOM 4320 C CA . ASN B 1 253 ? -8.344 -8.484 8.164 1 98.81 253 ASN B CA 1
ATOM 4321 C C . ASN B 1 253 ? -8.953 -9.297 7.027 1 98.81 253 ASN B C 1
ATOM 4323 O O . ASN B 1 253 ? -8.328 -9.484 5.98 1 98.81 253 ASN B O 1
ATOM 4327 N N . ALA B 1 254 ? -10.117 -9.781 7.223 1 98.81 254 ALA B N 1
ATOM 4328 C CA . ALA B 1 254 ? -11.062 -10.141 6.168 1 98.81 254 ALA B CA 1
ATOM 4329 C C . ALA B 1 254 ? -12.445 -9.57 6.457 1 98.81 254 ALA B C 1
ATOM 4331 O O . ALA B 1 254 ? -12.938 -9.648 7.586 1 98.81 254 ALA B O 1
ATOM 4332 N N . PHE B 1 255 ? -13.039 -8.984 5.531 1 98.62 255 PHE B N 1
ATOM 4333 C CA . PHE B 1 255 ? -14.367 -8.398 5.641 1 98.62 255 PHE B CA 1
ATOM 4334 C C . PHE B 1 255 ? -14.906 -8.016 4.266 1 98.62 255 PHE B C 1
ATOM 4336 O O . PHE B 1 255 ? -14.133 -7.684 3.363 1 98.62 255 PHE B O 1
ATOM 4343 N N . GLY B 1 256 ? -16.203 -8.109 4.047 1 97.38 256 GLY B N 1
ATOM 4344 C CA . GLY B 1 256 ? -16.828 -7.617 2.836 1 97.38 256 GLY B CA 1
ATOM 4345 C C . GLY B 1 256 ? -16.391 -8.359 1.587 1 97.38 256 GLY B C 1
ATOM 4346 O O . GLY B 1 256 ? -16.297 -7.762 0.512 1 97.38 256 GLY B O 1
ATOM 4347 N N . GLY B 1 257 ? -15.984 -9.586 1.712 1 97.94 257 GLY B N 1
ATOM 4348 C CA . GLY B 1 257 ? -15.562 -10.367 0.564 1 97.94 257 GLY B CA 1
ATOM 4349 C C . GLY B 1 257 ? -14.102 -10.148 0.199 1 97.94 257 GLY B C 1
ATOM 4350 O O . GLY B 1 257 ? -13.648 -10.594 -0.857 1 97.94 257 GLY B O 1
ATOM 4351 N N . ARG B 1 258 ? -13.43 -9.445 1.08 1 98.62 258 ARG B N 1
ATOM 4352 C CA . ARG B 1 258 ? -12.023 -9.148 0.813 1 98.62 258 ARG B CA 1
ATOM 4353 C C . ARG B 1 258 ? -11.141 -9.609 1.964 1 98.62 258 ARG B C 1
ATOM 4355 O O . ARG B 1 258 ? -11.609 -9.766 3.094 1 98.62 258 ARG B O 1
ATOM 4362 N N . GLY B 1 259 ? -9.93 -9.898 1.654 1 98.75 259 GLY B N 1
ATOM 4363 C CA . GLY B 1 259 ? -8.875 -10.148 2.627 1 98.75 259 GLY B CA 1
ATOM 4364 C C . GLY B 1 259 ? -7.648 -9.289 2.412 1 98.75 259 GLY B C 1
ATOM 4365 O O . GLY B 1 259 ? -7.301 -8.961 1.276 1 98.75 259 GLY B O 1
ATOM 4366 N N . LEU B 1 260 ? -7.02 -8.922 3.498 1 98.88 260 LEU B N 1
ATOM 4367 C CA . LEU B 1 260 ? -5.785 -8.141 3.457 1 98.88 260 LEU B CA 1
ATOM 4368 C C . LEU B 1 260 ? -4.641 -8.898 4.121 1 98.88 260 LEU B C 1
ATOM 4370 O O . LEU B 1 260 ? -4.828 -9.531 5.164 1 98.88 260 LEU B O 1
ATOM 4374 N N . ALA B 1 261 ? -3.486 -8.867 3.498 1 98.75 261 ALA B N 1
ATOM 4375 C CA . ALA B 1 261 ? -2.297 -9.5 4.066 1 98.75 261 ALA B CA 1
ATOM 4376 C C . ALA B 1 261 ? -1.076 -8.602 3.924 1 98.75 261 ALA B C 1
ATOM 4378 O O . ALA B 1 261 ? -0.9 -7.938 2.896 1 98.75 261 ALA B O 1
ATOM 4379 N N . GLN B 1 262 ? -0.311 -8.57 4.945 1 98.62 262 GLN B N 1
ATOM 4380 C CA . GLN B 1 262 ? 0.95 -7.84 4.969 1 98.62 262 GLN B CA 1
ATOM 4381 C C . GLN B 1 262 ? 2.137 -8.797 5.086 1 98.62 262 GLN B C 1
ATOM 4383 O O . GLN B 1 262 ? 2.072 -9.789 5.809 1 98.62 262 GLN B O 1
ATOM 4388 N N . GLY B 1 263 ? 3.221 -8.469 4.34 1 98.75 263 GLY B N 1
ATOM 4389 C CA . GLY B 1 263 ? 4.406 -9.312 4.363 1 98.75 263 GLY B CA 1
ATOM 4390 C C . GLY B 1 263 ? 5.684 -8.539 4.637 1 98.75 263 GLY B C 1
ATOM 4391 O O . GLY B 1 263 ? 5.785 -7.359 4.293 1 98.75 263 GLY B O 1
ATOM 4392 N N . GLN B 1 264 ? 6.586 -9.133 5.285 1 98.88 264 GLN B N 1
ATOM 4393 C CA . GLN B 1 264 ? 7.973 -8.703 5.438 1 98.88 264 GLN B CA 1
ATOM 4394 C C . GLN B 1 264 ? 8.938 -9.766 4.91 1 98.88 264 GLN B C 1
ATOM 4396 O O . GLN B 1 264 ? 8.789 -10.953 5.207 1 98.88 264 GLN B O 1
ATOM 4401 N N . ILE B 1 265 ? 9.867 -9.344 4.102 1 98.94 265 ILE B N 1
ATOM 4402 C CA . ILE B 1 265 ? 10.828 -10.281 3.525 1 98.94 265 ILE B CA 1
ATOM 4403 C C . ILE B 1 265 ? 12.219 -10.016 4.102 1 98.94 265 ILE B C 1
ATOM 4405 O O . ILE B 1 265 ? 12.742 -8.906 3.99 1 98.94 265 ILE B O 1
ATOM 4409 N N . PHE B 1 266 ? 12.789 -11.023 4.664 1 98.94 266 PHE B N 1
ATOM 4410 C CA . PHE B 1 266 ? 14.094 -10.938 5.305 1 98.94 266 PHE B CA 1
ATOM 4411 C C . PHE B 1 266 ? 15.117 -11.797 4.57 1 98.94 266 PHE B C 1
ATOM 4413 O O . PHE B 1 266 ? 14.805 -12.906 4.137 1 98.94 266 PHE B O 1
ATOM 4420 N N . SER B 1 267 ? 16.297 -11.273 4.41 1 98.44 267 SER B N 1
ATOM 4421 C CA . SER B 1 267 ? 17.391 -12.148 4.02 1 98.44 267 SER B CA 1
ATOM 4422 C C . SER B 1 267 ? 17.719 -13.148 5.125 1 98.44 267 SER B C 1
ATOM 4424 O O . SER B 1 267 ? 17.266 -13 6.258 1 98.44 267 SER B O 1
ATOM 4426 N N . GLN B 1 268 ? 18.453 -14.109 4.789 1 96.06 268 GLN B N 1
ATOM 4427 C CA . GLN B 1 268 ? 18.75 -15.18 5.727 1 96.06 268 GLN B CA 1
ATOM 4428 C C . GLN B 1 268 ? 19.484 -14.648 6.957 1 96.06 268 GLN B C 1
ATOM 4430 O O . GLN B 1 268 ? 19.328 -15.18 8.055 1 96.06 268 GLN B O 1
ATOM 4435 N N . ASP B 1 269 ? 20.25 -13.594 6.777 1 96.25 269 ASP B N 1
ATOM 4436 C CA . ASP B 1 269 ? 21.016 -13.023 7.883 1 96.25 269 ASP B CA 1
ATOM 4437 C C . ASP B 1 269 ? 20.172 -12.016 8.664 1 96.25 269 ASP B C 1
ATOM 4439 O O . ASP B 1 269 ? 20.672 -11.352 9.578 1 96.25 269 ASP B O 1
ATOM 4443 N N . GLY B 1 270 ? 18.922 -11.852 8.289 1 98.06 270 GLY B N 1
ATOM 4444 C CA . GLY B 1 270 ? 18 -11.125 9.141 1 98.06 270 GLY B CA 1
ATOM 4445 C C . GLY B 1 270 ? 17.75 -9.703 8.672 1 98.06 270 GLY B C 1
ATOM 4446 O O . GLY B 1 270 ? 17.047 -8.938 9.344 1 98.06 270 GLY B O 1
ATOM 4447 N N . GLN B 1 271 ? 18.281 -9.289 7.52 1 98.5 271 GLN B N 1
ATOM 4448 C CA . GLN B 1 271 ? 18.016 -7.953 7 1 98.5 271 GLN B CA 1
ATOM 4449 C C . GLN B 1 271 ? 16.641 -7.875 6.352 1 98.5 271 GLN B C 1
ATOM 4451 O O . GLN B 1 271 ? 16.281 -8.734 5.543 1 98.5 271 GLN B O 1
ATOM 4456 N N . LEU B 1 272 ? 15.867 -6.883 6.781 1 98.88 272 LEU B N 1
ATOM 4457 C CA . LEU B 1 272 ? 14.594 -6.637 6.125 1 98.88 272 LEU B CA 1
ATOM 4458 C C . LEU B 1 272 ? 14.797 -6.027 4.742 1 98.88 272 LEU B C 1
ATOM 4460 O O . LEU B 1 272 ? 15.195 -4.867 4.621 1 98.88 272 LEU B O 1
ATOM 4464 N N . ILE B 1 273 ? 14.461 -6.781 3.691 1 98.81 273 ILE B N 1
ATOM 4465 C CA . ILE B 1 273 ? 14.852 -6.312 2.363 1 98.81 273 ILE B CA 1
ATOM 4466 C C . ILE B 1 273 ? 13.641 -5.719 1.651 1 98.81 273 ILE B C 1
ATOM 4468 O O . ILE B 1 273 ? 13.789 -4.906 0.734 1 98.81 273 ILE B O 1
ATOM 4472 N N . ALA B 1 274 ? 12.414 -6.125 2.061 1 98.94 274 ALA B N 1
ATOM 4473 C CA . ALA B 1 274 ? 11.219 -5.602 1.415 1 98.94 274 ALA B CA 1
ATOM 4474 C C . ALA B 1 274 ? 9.984 -5.805 2.299 1 98.94 274 ALA B C 1
ATOM 4476 O O . ALA B 1 274 ? 10.008 -6.617 3.223 1 98.94 274 ALA B O 1
ATOM 4477 N N . THR B 1 275 ? 8.992 -5.016 2.117 1 98.94 275 THR B N 1
ATOM 4478 C CA . THR B 1 275 ? 7.664 -5.113 2.717 1 98.94 275 THR B CA 1
ATOM 4479 C C . THR B 1 275 ? 6.59 -5.215 1.639 1 98.94 275 THR B C 1
ATOM 4481 O O . THR B 1 275 ? 6.684 -4.559 0.598 1 98.94 275 THR B O 1
ATOM 4484 N N . THR B 1 276 ? 5.605 -6.082 1.856 1 98.88 276 THR B N 1
ATOM 4485 C CA . THR B 1 276 ? 4.531 -6.258 0.884 1 98.88 276 THR B CA 1
ATOM 4486 C C . THR B 1 276 ? 3.168 -6.059 1.542 1 98.88 276 THR B C 1
ATOM 4488 O O . THR B 1 276 ? 3.031 -6.207 2.758 1 98.88 276 THR B O 1
ATOM 4491 N N . GLN B 1 277 ? 2.223 -5.648 0.817 1 98.75 277 GLN B N 1
ATOM 4492 C CA . GLN B 1 277 ? 0.822 -5.535 1.214 1 98.75 277 GLN B CA 1
ATOM 4493 C C . GLN B 1 277 ? -0.108 -5.871 0.053 1 98.75 277 GLN B C 1
ATOM 4495 O O . GLN B 1 277 ? 0.079 -5.383 -1.062 1 98.75 277 GLN B O 1
ATOM 4500 N N . GLN B 1 278 ? -1.1 -6.676 0.297 1 98.81 278 GLN B N 1
ATOM 4501 C CA . GLN B 1 278 ? -1.969 -7.137 -0.781 1 98.81 278 GLN B CA 1
ATOM 4502 C C . GLN B 1 278 ? -3.398 -7.34 -0.286 1 98.81 278 GLN B C 1
ATOM 4504 O O . GLN B 1 278 ? -3.617 -7.957 0.757 1 98.81 278 GLN B O 1
ATOM 4509 N N . GLU B 1 279 ? -4.324 -6.754 -0.953 1 98.81 279 GLU B N 1
ATOM 4510 C CA . GLU B 1 279 ? -5.738 -7.062 -0.77 1 98.81 279 GLU B CA 1
ATOM 4511 C C . GLU B 1 279 ? -6.281 -7.871 -1.944 1 98.81 279 GLU B C 1
ATOM 4513 O O . GLU B 1 279 ? -5.855 -7.688 -3.084 1 98.81 279 GLU B O 1
ATOM 4518 N N . GLY B 1 280 ? -7.188 -8.75 -1.646 1 98.31 280 GLY B N 1
ATOM 4519 C CA . GLY B 1 280 ? -7.828 -9.539 -2.689 1 98.31 280 GLY B CA 1
ATOM 4520 C C . GLY B 1 280 ? -9.242 -9.969 -2.334 1 98.31 280 GLY B C 1
ATOM 4521 O O . GLY B 1 280 ? -9.656 -9.852 -1.178 1 98.31 280 GLY B O 1
ATOM 4522 N N . LEU B 1 281 ? -9.922 -10.391 -3.322 1 97.88 281 LEU B N 1
ATOM 4523 C CA . LEU B 1 281 ? -11.242 -10.992 -3.168 1 97.88 281 LEU B CA 1
ATOM 4524 C C . LEU B 1 281 ? -11.141 -12.414 -2.625 1 97.88 281 LEU B C 1
ATOM 4526 O O . LEU B 1 281 ? -10.367 -13.227 -3.146 1 97.88 281 LEU B O 1
ATOM 4530 N N . ILE B 1 282 ? -11.742 -12.688 -1.622 1 97.88 282 ILE B N 1
ATOM 4531 C CA . ILE B 1 282 ? -11.961 -14.039 -1.121 1 97.88 282 ILE B CA 1
ATOM 4532 C C . ILE B 1 282 ? -13.453 -14.25 -0.86 1 97.88 282 ILE B C 1
ATOM 4534 O O . ILE B 1 282 ? -13.977 -13.812 0.168 1 97.88 282 ILE B O 1
ATOM 4538 N N . ARG B 1 283 ? -14.109 -14.93 -1.769 1 97.06 283 ARG B N 1
ATOM 4539 C CA . ARG B 1 283 ? -15.562 -15.07 -1.766 1 97.06 283 ARG B CA 1
ATOM 4540 C C . ARG B 1 283 ? -15.969 -16.531 -1.874 1 97.06 283 ARG B C 1
ATOM 4542 O O . ARG B 1 283 ? -15.367 -17.297 -2.631 1 97.06 283 ARG B O 1
ATOM 4549 N N . PHE B 1 284 ? -16.891 -16.906 -1.072 1 96.5 284 PHE B N 1
ATOM 4550 C CA . PHE B 1 284 ? -17.469 -18.25 -1.138 1 96.5 284 PHE B CA 1
ATOM 4551 C C . PHE B 1 284 ? -18.953 -18.188 -1.464 1 96.5 284 PHE B C 1
ATOM 4553 O O . PHE B 1 284 ? -19.703 -17.422 -0.844 1 96.5 284 PHE B O 1
ATOM 4560 N N . SER B 1 285 ? -19.297 -18.844 -2.506 1 92.56 285 SER B N 1
ATOM 4561 C CA . SER B 1 285 ? -20.719 -19.016 -2.852 1 92.56 285 SER B CA 1
ATOM 4562 C C . SER B 1 285 ? -21.078 -20.484 -2.949 1 92.56 285 SER B C 1
ATOM 4564 O O . SER B 1 285 ? -20.391 -21.266 -3.617 1 92.56 285 SER B O 1
ATOM 4566 N N . GLU B 1 286 ? -22.141 -20.922 -2.324 1 86.5 286 GLU B N 1
ATOM 4567 C CA . GLU B 1 286 ? -22.594 -22.312 -2.33 1 86.5 286 GLU B CA 1
ATOM 4568 C C . GLU B 1 286 ? -23.141 -22.719 -3.701 1 86.5 286 GLU B C 1
ATOM 4570 O O . GLU B 1 286 ? -23.766 -21.906 -4.387 1 86.5 286 GLU B O 1
#

Nearest PDB structures (foldseek):
  1c8u-assembly1_B  TM=9.675E-01  e=1.621E-42  Escherichia coli
  4r4u-assembly1_A  TM=9.688E-01  e=7.317E-41  Yersinia pestis
  4qfw-assembly2_B  TM=9.723E-01  e=1.169E-39  Yersinia pestis
  4r4u-assembly2_D  TM=9.721E-01  e=3.708E-39  Yersinia pestis
  4qfw-assembly1_A  TM=9.688E-01  e=3.303E-39  Yersinia pestis

Solvent-accessible surface area (backbone atoms only — not comparable to full-atom values): 28760 Å² total; per-residue (Å²): 112,35,66,55,32,52,50,50,55,58,49,39,63,49,47,78,76,48,95,49,34,30,40,27,70,46,64,66,71,78,42,69,45,39,56,64,18,54,56,52,16,36,41,48,41,54,46,60,72,64,46,65,86,73,39,43,76,36,35,36,46,33,38,52,65,44,83,41,56,17,88,42,59,36,36,34,42,50,44,80,67,38,78,57,97,57,40,35,33,37,36,30,36,34,30,46,97,92,33,59,25,30,43,35,39,38,35,28,30,44,86,46,80,52,52,77,50,60,51,77,62,78,91,81,74,56,59,86,76,31,45,50,47,65,60,51,35,37,56,51,17,73,74,42,61,84,68,55,18,58,46,41,51,47,84,59,45,51,43,41,20,31,67,73,82,68,43,44,65,62,20,54,71,40,65,44,44,41,44,32,28,33,24,45,36,45,75,67,73,85,49,65,68,57,43,50,31,52,47,46,31,56,63,57,69,54,36,51,61,24,34,37,21,62,64,42,47,14,74,68,14,89,45,44,46,68,44,70,37,34,44,34,40,36,48,56,46,90,81,64,55,70,40,55,26,37,42,43,32,38,27,51,33,24,38,53,21,28,20,30,14,39,34,40,30,22,39,73,89,40,48,60,28,32,39,38,39,24,36,16,39,44,37,77,47,135,112,35,68,57,31,53,49,50,55,49,49,42,52,58,45,75,77,48,96,48,33,30,41,27,70,46,62,67,74,78,42,69,46,39,57,64,19,54,56,52,16,36,41,49,40,53,46,60,72,62,46,64,87,72,41,42,76,36,34,36,43,33,38,51,65,45,83,40,57,17,88,43,59,35,37,33,42,49,41,80,67,37,80,56,97,56,40,34,32,35,36,28,37,34,30,45,96,92,34,58,26,30,42,34,38,36,34,28,29,46,86,48,81,54,52,77,50,62,51,76,61,78,91,81,74,56,60,88,76,32,45,53,47,65,62,49,34,36,58,51,16,74,74,42,61,83,68,56,18,59,45,42,49,47,84,58,44,51,43,41,20,30,67,74,83,68,44,44,64,63,21,54,71,40,64,44,43,41,45,33,28,33,24,45,36,46,74,66,73,84,49,64,68,59,43,51,30,53,49,46,30,56,63,56,70,53,38,52,59,24,35,37,20,63,64,43,49,14,71,67,13,91,42,43,46,68,45,69,37,34,44,34,40,36,49,57,48,89,80,64,56,70,39,55,26,36,41,44,34,38,28,50,34,25,37,54,23,29,20,30,15,39,33,39,29,21,41,74,89,40,49,60,28,33,39,37,39,24,36,16,39,42,37,78,48,135

Organism: Haemophilus influenzae (strain ATCC 51907 / DSM 11121 / KW20 / Rd) (NCBI:txid71421)